Protein AF-A0A6C0EXN7-F1 (afdb_monomer_lite)

Foldseek 3Di:
DVLLVLVLCCCLLPPVLVVDDPVCSVVLCVLQPPDPLPLLSLLQQLLVDDPVVPPPPVVVVVSVVVVPDDDDDDPDDPPPVPDPPVVCLLVNVSSLLSSLLSSVVSLLVLVCCDPVHVVPQDDNHHGRSCVVPNDVVSVVVSVVSVVVSVVSLDDPSNDDPPDPDPVVVVLSVLLSVQLVVLCVVLVVLQVVLSVLQVVLQVPPDPPCPVVVVVVPPDDDQVLLVCCCVVQVVNVVVVVVLVVVVVDDPDDDPVSVVVSVLSVVLVSLLSSLLSSQLRNFLSSLLSSNLNSNSSSLVVVVVVPVVPDPPPPDDDPSSVVPPPVVNSVSSSLSSLLRSLLVLLVLLVCVVVCVVVVGRGNCVRVNNVVSLVSSVVSLVVSLVLVVDADDDDDDPQWGDRDPDRRIGRSVVVNVSSVVSNVSND

Sequence (422 aa):
MELYYKEFEHFLMNIQIKDYPEQLQDKVKYLLEDGKRLRPILCIIFSGIDIEDIEDIDYINNINNIYDQDEVFINLDEKDIVKDTVKDTDKNMIYTMASCIEIIHCLSLVLDDLPSMDNDTMRRGRDSFHSKFGEDYTNFFVYYMFNRIGLSLNLDNIYDSNSNDTNETKRLIKLLDYIHNLFEHNLNMLIDGQYIDLEWGNNNDNNNNTIYNNLISDDYTDELTIIIDDFLELNSKIDNLFKIEYSDDNHNAEEDIRVEKELNMYLELIKNIELNMKKTSSLFNLSVCVGYVLQIWSKGNKYDSCDSGNLAEISNLDTIDNSFAKKLSIWSNILGYMFQISDDILDMEEDIAKGKPNICKIIGKEETVKLLNRGCDWLTAFLKKPCQEQDFKNIKPIGDNNIYFNIKAINQIINKILKRVE

pLDDT: mean 72.61, std 21.26, range [23.88, 97.31]

Secondary structure (DSSP, 8-state):
-HHHHHHHHHHHHHTGGGGS-HHHHHHHHHHHTT---HHHHHHHHHTT--STT---HHHHHHHHHHTT-S-------TTSSSS-TTTSHHHHHHHHHHHHHHHHHHHHHHHHTSTTTT--SEETTEE-HHHHH-HHHHHHHHHHHHHHHHHHTSGGGT--TT---HHHHHHHHHHHHHHHHHHHHHHHHHHHHHHHHHHHHH---TTTHHHHTTTSSS---HHHHHIIIIIT-HHHHHHHHHHHHTS-S---HHHHHHHHHHHHHHHHHHHHHHHHIIIIIHHHHHHHHHHHHHHHHHHHHHHHTS-SS-TTS--GGGG--HHHHHHHHHHHHHHHHHHHHHHHHHHHHHHHHHT---HHHHH-HHHHHHHHHHHHHHHHHHTT-PPP--S-SSEEE-SSSS-EEEHHHHHHHHHHHHTTT-

Radius of gyration: 24.23 Å; chains: 1; bounding box: 55×52×89 Å

Organism: NCBI:txid1070528

InterPro domains:
  IPR000092 Polyprenyl synthetase-like [PF00348] (22-215)
  IPR008949 Isoprenoid synthase domain superfamily [G3DSA:1.10.600.10] (1-389)
  IPR008949 Isoprenoid synthase domain superfamily [SSF48576] (3-380)
  IPR033749 Polyprenyl synthetase, conserved site [PS00444] (335-347)
  IPR033749 Polyprenyl synthetase, conserved site [PS00723] (109-125)

Structure (mmCIF, N/CA/C/O backbone):
data_AF-A0A6C0EXN7-F1
#
_entry.id   AF-A0A6C0EXN7-F1
#
loop_
_atom_site.group_PDB
_atom_site.id
_atom_site.type_symbol
_atom_site.label_atom_id
_atom_site.label_alt_id
_atom_site.label_comp_id
_atom_site.label_asym_id
_atom_site.label_entity_id
_atom_site.label_seq_id
_atom_site.pdbx_PDB_ins_code
_atom_site.Cartn_x
_atom_site.Cartn_y
_atom_site.Cartn_z
_atom_site.occupancy
_atom_site.B_iso_or_equiv
_atom_site.auth_seq_id
_atom_site.auth_comp_id
_atom_site.auth_asym_id
_atom_site.auth_atom_id
_atom_site.pdbx_PDB_model_num
ATOM 1 N N . MET A 1 1 ? -2.626 14.669 -11.747 1.00 81.69 1 MET A N 1
ATOM 2 C CA . MET A 1 1 ? -3.227 13.475 -11.114 1.00 81.69 1 MET A CA 1
ATOM 3 C C . MET A 1 1 ? -4.058 12.662 -12.092 1.00 81.69 1 MET A C 1
ATOM 5 O O . MET A 1 1 ? -3.705 11.518 -12.307 1.00 81.69 1 MET A O 1
ATOM 9 N N . GLU A 1 2 ? -5.103 13.222 -12.711 1.00 84.12 2 GLU A N 1
ATOM 10 C CA . GLU A 1 2 ? -5.925 12.480 -13.690 1.00 84.12 2 GLU A CA 1
ATOM 11 C C . GLU A 1 2 ? -5.106 11.936 -14.868 1.00 84.12 2 GLU A C 1
ATOM 13 O O . GLU A 1 2 ? -5.297 10.798 -15.274 1.00 84.12 2 GLU A O 1
ATOM 18 N N . LEU A 1 3 ? -4.149 12.720 -15.366 1.00 83.56 3 LEU A N 1
ATOM 19 C CA . LEU A 1 3 ? -3.278 12.292 -16.456 1.00 83.56 3 LEU A CA 1
ATOM 20 C C . LEU A 1 3 ? -2.369 11.113 -16.050 1.00 83.56 3 LEU A C 1
ATOM 22 O O . LEU A 1 3 ? -2.402 10.089 -16.718 1.00 83.56 3 LEU A O 1
ATOM 26 N N . TYR A 1 4 ? -1.684 11.197 -14.896 1.00 88.12 4 TYR A N 1
ATOM 27 C CA . TYR A 1 4 ? -0.931 10.063 -14.319 1.00 88.12 4 TYR A CA 1
ATOM 28 C C . TYR A 1 4 ? -1.800 8.806 -14.187 1.00 88.12 4 TYR A C 1
ATOM 30 O O . TYR A 1 4 ? -1.347 7.714 -14.505 1.00 88.12 4 TYR A O 1
ATOM 38 N N . TYR A 1 5 ? -3.048 8.962 -13.732 1.00 89.50 5 TYR A N 1
ATOM 39 C CA . TYR A 1 5 ? -3.985 7.848 -13.625 1.00 89.50 5 TYR A CA 1
ATOM 40 C C . TYR A 1 5 ? -4.288 7.234 -14.995 1.00 89.50 5 TYR A C 1
ATOM 42 O O . TYR A 1 5 ? -4.143 6.031 -15.150 1.00 89.50 5 TYR A O 1
ATOM 50 N N . LYS A 1 6 ? -4.678 8.042 -15.991 1.00 88.19 6 LYS A N 1
ATOM 51 C CA . LYS A 1 6 ? -5.052 7.546 -17.326 1.00 88.19 6 LYS A CA 1
ATOM 52 C C . LYS A 1 6 ? -3.900 6.826 -18.021 1.00 88.19 6 LYS A C 1
ATOM 54 O O . LYS A 1 6 ? -4.117 5.762 -18.591 1.00 88.19 6 LYS A O 1
ATOM 59 N N . GLU A 1 7 ? -2.694 7.385 -17.961 1.00 86.06 7 GLU A N 1
ATOM 60 C CA . GLU A 1 7 ? -1.519 6.761 -18.577 1.00 86.06 7 GLU A CA 1
ATOM 61 C C . GLU A 1 7 ? -1.133 5.461 -17.890 1.00 86.06 7 GLU A C 1
ATOM 63 O O . GLU A 1 7 ? -0.899 4.454 -18.557 1.00 86.06 7 GLU A O 1
ATOM 68 N N . PHE A 1 8 ? -1.110 5.463 -16.557 1.00 90.31 8 PHE A N 1
ATOM 69 C CA . PHE A 1 8 ? -0.815 4.254 -15.806 1.00 90.31 8 PHE A CA 1
ATOM 70 C C . PHE A 1 8 ? -1.877 3.179 -16.026 1.00 90.31 8 PHE A C 1
ATOM 72 O O . PHE A 1 8 ? -1.522 2.030 -16.255 1.00 90.31 8 PHE A O 1
ATOM 79 N N . GLU A 1 9 ? -3.162 3.537 -16.028 1.00 89.56 9 GLU A N 1
ATOM 80 C CA . GLU A 1 9 ? -4.243 2.583 -16.280 1.00 89.56 9 GLU A CA 1
ATOM 81 C C . GLU A 1 9 ? -4.141 1.996 -17.693 1.00 89.56 9 GLU A C 1
ATOM 83 O O . GLU A 1 9 ? -4.315 0.792 -17.870 1.00 89.56 9 GLU A O 1
ATOM 88 N N . HIS A 1 10 ? -3.792 2.814 -18.693 1.00 86.75 10 HIS A N 1
ATOM 89 C CA . HIS A 1 10 ? -3.542 2.332 -20.049 1.00 86.75 10 HIS A CA 1
ATOM 90 C C . HIS A 1 10 ? -2.382 1.331 -20.086 1.00 86.75 10 HIS A C 1
ATOM 92 O O . HIS A 1 10 ? -2.539 0.242 -20.639 1.00 86.75 10 HIS A O 1
ATOM 98 N N . PHE A 1 11 ? -1.238 1.674 -19.486 1.00 87.50 11 PHE A N 1
ATOM 99 C CA . PHE A 1 11 ? -0.082 0.780 -19.420 1.00 87.50 11 PHE A CA 1
ATOM 100 C C . PHE A 1 11 ? -0.431 -0.524 -18.697 1.00 87.50 11 PHE A C 1
ATOM 102 O O . PHE A 1 11 ? -0.190 -1.614 -19.212 1.00 87.50 11 PHE A O 1
ATOM 109 N N . LEU A 1 12 ? -1.057 -0.423 -17.526 1.00 87.31 12 LEU A N 1
ATOM 110 C CA . LEU A 1 12 ? -1.422 -1.566 -16.703 1.00 87.31 12 LEU A CA 1
ATOM 111 C C . LEU A 1 12 ? -2.354 -2.514 -17.469 1.00 87.31 12 LEU A C 1
ATOM 113 O O . LEU A 1 12 ? -2.082 -3.709 -17.563 1.00 87.31 12 LEU A O 1
ATOM 117 N N . MET A 1 13 ? -3.424 -1.980 -18.062 1.00 86.25 13 MET A N 1
ATOM 118 C CA . MET A 1 13 ? -4.466 -2.795 -18.687 1.00 86.25 13 MET A CA 1
ATOM 119 C C . MET A 1 13 ? -4.076 -3.339 -20.066 1.00 86.25 13 MET A C 1
ATOM 121 O O . MET A 1 13 ? -4.478 -4.449 -20.411 1.00 86.25 13 MET A O 1
ATOM 125 N N . ASN A 1 14 ? -3.294 -2.592 -20.853 1.00 81.44 14 ASN A N 1
ATOM 126 C CA . ASN A 1 14 ? -3.010 -2.948 -22.250 1.00 81.44 14 ASN A CA 1
ATOM 127 C C . ASN A 1 14 ? -1.605 -3.497 -22.492 1.00 81.44 14 ASN A C 1
ATOM 129 O O . ASN A 1 14 ? -1.381 -4.097 -23.549 1.00 81.44 14 ASN A O 1
ATOM 133 N N . ILE A 1 15 ? -0.677 -3.283 -21.558 1.00 81.75 15 ILE A N 1
ATOM 134 C CA . ILE A 1 15 ? 0.721 -3.705 -21.672 1.00 81.75 15 ILE A CA 1
ATOM 135 C C . ILE A 1 15 ? 1.018 -4.718 -20.568 1.00 81.75 15 ILE A C 1
ATOM 137 O O . ILE A 1 15 ? 1.168 -5.898 -20.866 1.00 81.75 15 ILE A O 1
ATOM 141 N N . GLN A 1 16 ? 0.974 -4.310 -19.297 1.00 82.75 16 GLN A N 1
ATOM 142 C CA . GLN A 1 16 ? 1.407 -5.158 -18.181 1.00 82.75 16 GLN A CA 1
ATOM 143 C C . GLN A 1 16 ? 0.606 -6.463 -18.044 1.00 82.75 16 GLN A C 1
ATOM 145 O O . GLN A 1 16 ? 1.174 -7.505 -17.718 1.00 82.75 16 GLN A O 1
ATOM 150 N N . ILE A 1 17 ? -0.711 -6.443 -18.283 1.00 86.06 17 ILE A N 1
ATOM 151 C CA . ILE A 1 17 ? -1.540 -7.660 -18.213 1.00 86.06 17 ILE A CA 1
ATOM 152 C C . ILE A 1 17 ? -1.139 -8.688 -19.282 1.00 86.06 17 ILE A C 1
ATOM 154 O O . ILE A 1 17 ? -1.248 -9.891 -19.037 1.00 86.06 17 ILE A O 1
ATOM 158 N N . LYS A 1 18 ? -0.631 -8.252 -20.441 1.00 86.00 18 LYS A N 1
ATOM 159 C CA . LYS A 1 18 ? -0.236 -9.163 -21.527 1.00 86.00 18 LYS A CA 1
ATOM 160 C C . LYS A 1 18 ? 1.008 -9.988 -21.195 1.00 86.00 18 LYS A C 1
ATOM 162 O O . LYS A 1 18 ? 1.215 -11.022 -21.823 1.00 86.00 18 LYS A O 1
ATOM 167 N N . ASP A 1 19 ? 1.766 -9.599 -20.169 1.00 83.94 19 ASP A N 1
ATOM 168 C CA . ASP A 1 19 ? 2.914 -10.363 -19.660 1.00 83.94 19 ASP A CA 1
ATOM 169 C C . ASP A 1 19 ? 2.503 -11.645 -18.910 1.00 83.94 19 ASP A C 1
ATOM 171 O O . ASP A 1 19 ? 3.350 -12.461 -18.518 1.00 83.94 19 ASP A O 1
ATOM 175 N N . TYR A 1 20 ? 1.202 -11.831 -18.673 1.00 87.50 20 TYR A N 1
ATOM 176 C CA . TYR A 1 20 ? 0.644 -13.025 -18.053 1.00 87.50 20 TYR A CA 1
ATOM 177 C C . TYR A 1 20 ? 0.085 -13.993 -19.105 1.00 87.50 20 TYR A C 1
ATOM 179 O O . TYR A 1 20 ? -0.426 -13.556 -20.141 1.00 87.50 20 TYR A O 1
ATOM 187 N N . PRO A 1 21 ? 0.128 -15.316 -18.842 1.00 91.12 21 PRO A N 1
ATOM 188 C CA . PRO A 1 21 ? -0.496 -16.312 -19.706 1.00 91.12 21 PRO A CA 1
ATOM 189 C C . PRO A 1 21 ? -1.954 -15.963 -19.993 1.00 91.12 21 PRO A C 1
ATOM 191 O O . PRO A 1 21 ? -2.680 -15.577 -19.076 1.00 91.12 21 PRO A O 1
ATOM 194 N N . GLU A 1 22 ? -2.392 -16.150 -21.238 1.00 92.75 22 GLU A N 1
ATOM 195 C CA . GLU A 1 22 ? -3.735 -15.786 -21.716 1.00 92.75 22 GLU A CA 1
ATOM 196 C C . GLU A 1 22 ? -4.854 -16.297 -20.791 1.00 92.75 22 GLU A C 1
ATOM 198 O O . GLU A 1 22 ? -5.811 -15.584 -20.508 1.00 92.75 22 GLU A O 1
ATOM 203 N N . GLN A 1 23 ? -4.690 -17.495 -20.219 1.00 91.81 23 GLN A N 1
ATOM 204 C CA . GLN A 1 23 ? -5.671 -18.122 -19.324 1.00 91.81 23 GLN A CA 1
ATOM 205 C C . GLN A 1 23 ? -5.823 -17.426 -17.955 1.00 91.81 23 GLN A C 1
ATOM 207 O O . GLN A 1 23 ? -6.780 -17.710 -17.225 1.00 91.81 23 GLN A O 1
ATOM 212 N N . LEU A 1 24 ? -4.863 -16.572 -17.583 1.00 93.56 24 LEU A N 1
ATOM 213 C CA . LEU A 1 24 ? -4.822 -15.832 -16.320 1.00 93.56 24 LEU A CA 1
ATOM 214 C C . LEU A 1 24 ? -5.105 -14.336 -16.486 1.00 93.56 24 LEU A C 1
ATOM 216 O O . LEU A 1 24 ? -5.377 -13.676 -15.484 1.00 93.56 24 LEU A O 1
ATOM 220 N N . GLN A 1 25 ? -5.055 -13.790 -17.704 1.00 93.75 25 GLN A N 1
ATOM 221 C CA . GLN A 1 25 ? -5.180 -12.345 -17.933 1.00 93.75 25 GLN A CA 1
ATOM 222 C C . GLN A 1 25 ? -6.502 -11.777 -17.408 1.00 93.75 25 GLN A C 1
ATOM 224 O O . GLN A 1 25 ? -6.517 -10.708 -16.805 1.00 93.75 25 GLN A O 1
ATOM 229 N N . ASP A 1 26 ? -7.603 -12.514 -17.545 1.00 94.75 26 ASP A N 1
ATOM 230 C CA . ASP A 1 26 ? -8.910 -12.145 -16.999 1.00 94.75 26 ASP A CA 1
ATOM 231 C C . ASP A 1 26 ? -8.932 -12.136 -15.460 1.00 94.75 26 ASP A C 1
ATOM 233 O O . ASP A 1 26 ? -9.602 -11.295 -14.865 1.00 94.75 26 ASP A O 1
ATOM 237 N N . LYS A 1 27 ? -8.159 -13.007 -14.796 1.00 95.62 27 LYS A N 1
ATOM 238 C CA . LYS A 1 27 ? -8.041 -13.042 -13.322 1.00 95.62 27 LYS A CA 1
ATOM 239 C C . LYS A 1 27 ? -7.149 -11.915 -12.824 1.00 95.62 27 LYS A C 1
ATOM 241 O O . LYS A 1 27 ? -7.458 -11.311 -11.804 1.00 95.62 27 LYS A O 1
ATOM 246 N N . VAL A 1 28 ? -6.073 -11.601 -13.546 1.00 94.38 28 VAL A N 1
ATOM 247 C CA . VAL A 1 28 ? -5.212 -10.447 -13.243 1.00 94.38 28 VAL A CA 1
ATOM 248 C C . VAL A 1 28 ? -5.982 -9.144 -13.456 1.00 94.38 28 VAL A C 1
ATOM 250 O O . VAL A 1 28 ? -5.942 -8.261 -12.603 1.00 94.38 28 VAL A O 1
ATOM 253 N N . LYS A 1 29 ? -6.763 -9.044 -14.534 1.00 94.00 29 LYS A N 1
ATOM 254 C CA . LYS A 1 29 ? -7.678 -7.920 -14.744 1.00 94.00 29 LYS A CA 1
ATOM 255 C C . LYS A 1 29 ? -8.690 -7.826 -13.606 1.00 94.00 29 LYS A C 1
ATOM 257 O O . LYS A 1 29 ? -8.829 -6.761 -13.011 1.00 94.00 29 LYS A O 1
ATOM 262 N N . TYR A 1 30 ? -9.301 -8.952 -13.228 1.00 94.81 30 TYR A N 1
ATOM 263 C CA . TYR A 1 30 ? -10.196 -8.994 -12.080 1.00 94.81 30 TYR A CA 1
ATOM 264 C C . TYR A 1 30 ? -9.485 -8.527 -10.809 1.00 94.81 30 TYR A C 1
ATOM 266 O O . TYR A 1 30 ? -10.030 -7.687 -10.122 1.00 94.81 30 TYR A O 1
ATOM 274 N N . LEU A 1 31 ? -8.266 -8.966 -10.499 1.00 94.06 31 LEU A N 1
ATOM 275 C CA . LEU A 1 31 ? -7.505 -8.478 -9.341 1.00 94.06 31 LEU A CA 1
ATOM 276 C C . LEU A 1 31 ? -7.366 -6.943 -9.345 1.00 94.06 31 LEU A C 1
ATOM 278 O O . LEU A 1 31 ? -7.527 -6.299 -8.307 1.00 94.06 31 LEU A O 1
ATOM 282 N N . LEU A 1 32 ? -7.073 -6.363 -10.509 1.00 92.12 32 LEU A N 1
ATOM 283 C CA . LEU A 1 32 ? -6.679 -4.963 -10.634 1.00 92.12 32 LEU A CA 1
ATOM 284 C C . LEU A 1 32 ? -7.855 -3.993 -10.769 1.00 92.12 32 LEU A C 1
ATOM 286 O O . LEU A 1 32 ? -7.697 -2.836 -10.397 1.00 92.12 32 LEU A O 1
ATOM 290 N N . GLU A 1 33 ? -9.021 -4.406 -11.256 1.00 86.69 33 GLU A N 1
ATOM 291 C CA . GLU A 1 33 ? -10.192 -3.537 -11.476 1.00 86.69 33 GLU A CA 1
ATOM 292 C C . GLU A 1 33 ? -10.568 -2.629 -10.274 1.00 86.69 33 GLU A C 1
ATOM 294 O O . GLU A 1 33 ? -10.420 -2.986 -9.098 1.00 86.69 33 GLU A O 1
ATOM 299 N N . ASP A 1 34 ? -11.055 -1.422 -10.590 1.00 79.69 34 ASP A N 1
ATOM 300 C CA . ASP A 1 34 ? -11.634 -0.425 -9.668 1.00 79.69 34 ASP A CA 1
ATOM 301 C C . ASP A 1 34 ? -10.711 0.140 -8.567 1.00 79.69 34 ASP A C 1
ATOM 303 O O . ASP A 1 34 ? -11.164 0.572 -7.502 1.00 79.69 34 ASP A O 1
ATOM 307 N N . GLY A 1 35 ? -9.395 0.174 -8.791 1.00 82.69 35 GLY A N 1
ATOM 308 C CA . GLY A 1 35 ? -8.458 0.799 -7.851 1.00 82.69 35 GLY A CA 1
ATOM 309 C C . GLY A 1 35 ? -8.204 2.284 -8.121 1.00 82.69 35 GLY A C 1
ATOM 310 O O . GLY A 1 35 ? -8.227 2.767 -9.251 1.00 82.69 35 GLY A O 1
ATOM 311 N N . LYS A 1 36 ? -7.902 3.029 -7.050 1.00 87.75 36 LYS A N 1
ATOM 312 C CA . LYS A 1 36 ? -7.592 4.474 -7.101 1.00 87.75 36 LYS A CA 1
ATOM 313 C C . LYS A 1 36 ? -6.167 4.781 -7.597 1.00 87.75 36 LYS A C 1
ATOM 315 O O . LYS A 1 36 ? -5.862 5.950 -7.825 1.00 87.75 36 LYS A O 1
ATOM 320 N N . ARG A 1 37 ? -5.301 3.763 -7.708 1.00 92.69 37 ARG A N 1
ATOM 321 C CA . ARG A 1 37 ? -3.908 3.823 -8.209 1.00 92.69 37 ARG A CA 1
ATOM 322 C C . ARG A 1 37 ? -2.994 4.825 -7.503 1.00 92.69 37 ARG A C 1
ATOM 324 O O . ARG A 1 37 ? -2.084 5.377 -8.107 1.00 92.69 37 ARG A O 1
ATOM 331 N N . LEU A 1 38 ? -3.212 5.101 -6.218 1.00 93.62 38 LEU A N 1
ATOM 332 C CA . LEU A 1 38 ? -2.437 6.144 -5.539 1.00 93.62 38 LEU A CA 1
ATOM 333 C C . LEU A 1 38 ? -0.944 5.786 -5.405 1.00 93.62 38 LEU A C 1
ATOM 335 O O . LEU A 1 38 ? -0.092 6.628 -5.673 1.00 93.62 38 LEU A O 1
ATOM 339 N N . ARG A 1 39 ? -0.641 4.537 -5.035 1.00 96.00 39 ARG A N 1
ATOM 340 C CA . ARG A 1 39 ? 0.721 3.998 -4.874 1.00 96.00 39 ARG A CA 1
ATOM 341 C C . ARG A 1 39 ? 1.541 4.033 -6.178 1.00 96.00 39 ARG A C 1
ATOM 343 O O . ARG A 1 39 ? 2.583 4.687 -6.192 1.00 96.00 39 ARG A O 1
ATOM 350 N N . PRO A 1 40 ? 1.072 3.461 -7.305 1.00 95.38 40 PRO A N 1
ATOM 351 C CA . PRO A 1 40 ? 1.803 3.547 -8.570 1.00 95.38 40 PRO A CA 1
ATOM 352 C C . PRO A 1 40 ? 1.963 4.990 -9.063 1.00 95.38 40 PRO A C 1
ATOM 354 O O . PRO A 1 40 ? 3.035 5.356 -9.537 1.00 95.38 40 PRO A O 1
ATOM 357 N N . ILE A 1 41 ? 0.947 5.846 -8.891 1.00 94.19 41 ILE A N 1
ATOM 358 C CA . ILE A 1 41 ? 1.053 7.265 -9.260 1.00 94.19 41 ILE A CA 1
ATOM 359 C C . ILE A 1 41 ? 2.144 7.970 -8.441 1.00 94.19 41 ILE A C 1
ATOM 361 O O . ILE A 1 41 ? 2.880 8.781 -8.999 1.00 94.19 41 ILE A O 1
ATOM 365 N N . LEU A 1 42 ? 2.293 7.661 -7.147 1.00 94.75 42 LEU A N 1
ATOM 366 C CA . LEU A 1 42 ? 3.406 8.175 -6.342 1.00 94.75 42 LEU A CA 1
ATOM 367 C C . LEU A 1 42 ? 4.755 7.717 -6.906 1.00 94.75 42 LEU A C 1
ATOM 369 O O . LEU A 1 42 ? 5.631 8.555 -7.094 1.00 94.75 42 LEU A O 1
ATOM 373 N N . CYS A 1 43 ? 4.901 6.435 -7.250 1.00 94.38 43 CYS A N 1
ATOM 374 C CA . CYS A 1 43 ? 6.127 5.926 -7.871 1.00 94.38 43 CYS A CA 1
ATOM 375 C C . CYS A 1 43 ? 6.495 6.705 -9.145 1.00 94.38 43 CYS A C 1
ATOM 377 O O . CYS A 1 43 ? 7.635 7.142 -9.290 1.00 94.38 43 CYS A O 1
ATOM 379 N N . ILE A 1 44 ? 5.524 6.960 -10.025 1.00 91.56 44 ILE A N 1
ATOM 380 C CA . ILE A 1 44 ? 5.741 7.698 -11.282 1.00 91.56 44 ILE A CA 1
ATOM 381 C C . ILE A 1 44 ? 6.045 9.186 -11.025 1.00 91.56 44 ILE A C 1
ATOM 383 O O . ILE A 1 44 ? 6.904 9.774 -11.676 1.00 91.56 44 ILE A O 1
ATOM 387 N N . ILE A 1 45 ? 5.378 9.825 -10.058 1.00 89.31 45 ILE A N 1
ATOM 388 C CA . ILE A 1 45 ? 5.669 11.224 -9.695 1.00 89.31 45 ILE A CA 1
ATOM 389 C C . ILE A 1 45 ? 7.104 11.362 -9.171 1.00 89.31 45 ILE A C 1
ATOM 391 O O . ILE A 1 45 ? 7.808 12.308 -9.532 1.00 89.31 45 ILE A O 1
ATOM 395 N N . PHE A 1 46 ? 7.536 10.434 -8.315 1.00 89.31 46 PHE A N 1
ATOM 396 C CA . PHE A 1 46 ? 8.863 10.467 -7.702 1.00 89.31 46 PHE A CA 1
ATOM 397 C C . PHE A 1 46 ? 9.971 9.945 -8.625 1.00 89.31 46 PHE A C 1
ATOM 399 O O . PHE A 1 46 ? 11.136 10.273 -8.399 1.00 89.31 46 PHE A O 1
ATOM 406 N N . SER A 1 47 ? 9.633 9.251 -9.716 1.00 86.88 47 SER A N 1
ATOM 407 C CA . SER A 1 47 ? 10.579 8.937 -10.795 1.00 86.88 47 SER A CA 1
ATOM 408 C C . SER A 1 47 ? 10.946 10.139 -11.663 1.00 86.88 47 SER A C 1
ATOM 410 O O . SER A 1 47 ? 11.878 10.051 -12.457 1.00 86.88 47 SER A O 1
ATOM 412 N N . GLY A 1 48 ? 10.244 11.267 -11.511 1.00 78.50 48 GLY A N 1
ATOM 413 C CA . GLY A 1 48 ? 10.531 12.498 -12.245 1.00 78.50 48 GLY A CA 1
ATOM 414 C C . GLY A 1 48 ? 10.198 12.420 -13.736 1.00 78.50 48 GLY A C 1
ATOM 415 O O . GLY A 1 48 ? 10.742 13.205 -14.507 1.00 78.50 48 GLY A O 1
ATOM 416 N N . ILE A 1 49 ? 9.335 11.482 -14.152 1.00 75.69 49 ILE A N 1
ATOM 417 C CA . ILE A 1 49 ? 8.787 11.482 -15.512 1.00 75.69 49 ILE A CA 1
ATOM 418 C C . ILE A 1 49 ? 7.774 12.623 -15.623 1.00 75.69 49 ILE A C 1
ATOM 420 O O . ILE A 1 49 ? 6.747 12.637 -14.930 1.00 75.69 49 ILE A O 1
ATOM 424 N N . ASP A 1 50 ? 8.055 13.558 -16.527 1.00 64.38 50 ASP A N 1
ATOM 425 C CA . ASP A 1 50 ? 7.101 14.576 -16.934 1.00 64.38 50 ASP A CA 1
ATOM 426 C C . ASP A 1 50 ? 6.130 14.004 -17.956 1.00 64.38 50 ASP A C 1
ATOM 428 O O . ASP A 1 50 ? 6.516 13.375 -18.938 1.00 64.38 50 ASP A O 1
ATOM 432 N N . ILE A 1 51 ? 4.843 14.250 -17.723 1.00 58.69 51 ILE A N 1
ATOM 433 C CA . ILE A 1 51 ? 3.802 13.872 -18.679 1.00 58.69 51 ILE A CA 1
ATOM 434 C C . ILE A 1 51 ? 3.625 14.947 -19.771 1.00 58.69 51 ILE A C 1
ATOM 436 O O . ILE A 1 51 ? 2.963 14.723 -20.777 1.00 58.69 51 ILE A O 1
ATOM 440 N N . GLU A 1 52 ? 4.228 16.130 -19.596 1.00 48.44 52 GLU A N 1
ATOM 441 C CA . GLU A 1 52 ? 4.141 17.235 -20.564 1.00 48.44 52 GLU A CA 1
ATOM 442 C C . GLU A 1 52 ? 4.969 16.987 -21.846 1.00 48.44 52 GLU A C 1
ATOM 444 O O . GLU A 1 52 ? 4.700 17.633 -22.851 1.00 48.44 52 GLU A O 1
ATOM 449 N N . ASP A 1 53 ? 5.881 16.002 -21.871 1.00 44.66 53 ASP A N 1
ATOM 450 C CA . ASP A 1 53 ? 6.610 15.576 -23.087 1.00 44.66 53 ASP A CA 1
ATOM 451 C C . ASP A 1 53 ? 5.730 14.793 -24.095 1.00 44.66 53 ASP A C 1
ATOM 453 O O . ASP A 1 53 ? 6.216 14.330 -25.128 1.00 44.66 53 ASP A O 1
ATOM 457 N N . ILE A 1 54 ? 4.431 14.639 -23.816 1.00 42.81 54 ILE A N 1
ATOM 458 C CA . ILE A 1 54 ? 3.456 13.953 -24.673 1.00 42.81 54 ILE A CA 1
ATOM 459 C C . ILE A 1 54 ? 2.541 15.012 -25.298 1.00 42.81 54 ILE A C 1
ATOM 461 O O . ILE A 1 54 ? 1.375 15.167 -24.942 1.00 42.81 54 ILE A O 1
ATOM 465 N N . GLU A 1 55 ? 3.071 15.752 -26.270 1.00 34.88 55 GLU A N 1
ATOM 466 C CA . GLU A 1 55 ? 2.258 16.522 -27.223 1.00 34.88 55 GLU A CA 1
ATOM 467 C C . GLU A 1 55 ? 1.666 15.629 -28.335 1.00 34.88 55 GLU A C 1
ATOM 469 O O . GLU A 1 55 ? 1.424 16.099 -29.439 1.00 34.88 55 GLU A O 1
ATOM 474 N N . ASP A 1 56 ? 1.345 14.360 -28.063 1.00 39.38 56 ASP A N 1
ATOM 475 C CA . ASP A 1 56 ? 0.456 13.586 -28.939 1.00 39.38 56 ASP A CA 1
ATOM 476 C C . ASP A 1 56 ? -0.979 13.667 -28.413 1.00 39.38 56 ASP A C 1
ATOM 478 O O . ASP A 1 56 ? -1.547 12.743 -27.824 1.00 39.38 56 ASP A O 1
ATOM 482 N N . ILE A 1 57 ? -1.596 14.822 -28.673 1.00 39.94 57 ILE A N 1
ATOM 483 C CA . ILE A 1 57 ? -3.041 15.054 -28.517 1.00 39.94 57 ILE A CA 1
ATOM 484 C C . ILE A 1 57 ? -3.851 13.977 -29.272 1.00 39.94 57 ILE A C 1
ATOM 486 O O . ILE A 1 57 ? -4.950 13.619 -28.841 1.00 39.94 57 ILE A O 1
ATOM 490 N N . ASP A 1 58 ? -3.291 13.387 -30.332 1.00 40.91 58 ASP A N 1
ATOM 491 C CA . ASP A 1 58 ? -3.894 12.274 -31.072 1.00 40.91 58 ASP A CA 1
ATOM 492 C C . ASP A 1 58 ? -3.894 10.947 -30.287 1.00 40.91 58 ASP A C 1
ATOM 494 O O . ASP A 1 58 ? -4.845 10.172 -30.405 1.00 40.91 58 ASP A O 1
ATOM 498 N N . TYR A 1 59 ? -2.917 10.694 -29.408 1.00 44.78 59 TYR A N 1
ATOM 499 C CA . TYR A 1 59 ? -2.902 9.496 -28.556 1.00 44.78 59 TYR A CA 1
ATOM 500 C C . TYR A 1 59 ? -3.964 9.582 -27.449 1.00 44.78 59 TYR A C 1
ATOM 502 O O . TYR A 1 59 ? -4.721 8.638 -27.222 1.00 44.78 59 TYR A O 1
ATOM 510 N N . ILE A 1 60 ? -4.105 10.754 -26.818 1.00 38.19 60 ILE A N 1
ATOM 511 C CA . ILE A 1 60 ? -5.118 11.003 -25.777 1.00 38.19 60 ILE A CA 1
ATOM 512 C C . ILE A 1 60 ? -6.542 10.986 -26.363 1.00 38.19 60 ILE A C 1
ATOM 514 O O . ILE A 1 60 ? -7.460 10.444 -25.743 1.00 38.19 60 ILE A O 1
ATOM 518 N N . ASN A 1 61 ? -6.741 11.523 -27.572 1.00 37.62 61 ASN A N 1
ATOM 519 C CA . ASN A 1 61 ? -8.031 11.444 -28.263 1.00 37.62 61 ASN A CA 1
ATOM 520 C C . ASN A 1 61 ? -8.368 10.012 -28.714 1.00 37.62 61 ASN A C 1
ATOM 522 O O . ASN A 1 61 ? -9.534 9.623 -28.660 1.00 37.62 61 ASN A O 1
ATOM 526 N N . ASN A 1 62 ? -7.368 9.198 -29.066 1.00 42.47 62 ASN A N 1
ATOM 527 C CA . ASN A 1 62 ? -7.571 7.773 -29.333 1.00 42.47 62 ASN A CA 1
ATOM 528 C C . ASN A 1 62 ? -7.918 6.975 -28.065 1.00 42.47 62 ASN A C 1
ATOM 530 O O . ASN A 1 62 ? -8.774 6.098 -28.133 1.00 42.47 62 ASN A O 1
ATOM 534 N N . ILE A 1 63 ? -7.360 7.316 -26.896 1.00 37.38 63 ILE A N 1
ATOM 535 C CA . ILE A 1 63 ? -7.750 6.699 -25.613 1.00 37.38 63 ILE A CA 1
ATOM 536 C C . ILE A 1 63 ? -9.231 6.951 -25.297 1.00 37.38 63 ILE A C 1
ATOM 538 O O . ILE A 1 63 ? -9.921 6.032 -24.862 1.00 37.38 63 ILE A O 1
ATOM 542 N N . ASN A 1 64 ? -9.748 8.157 -25.553 1.00 35.22 64 ASN A N 1
ATOM 543 C CA . ASN A 1 64 ? -11.166 8.461 -25.320 1.00 35.22 64 ASN A CA 1
ATOM 544 C C . ASN A 1 64 ? -12.108 7.709 -26.283 1.00 35.22 64 ASN A C 1
ATOM 546 O O . ASN A 1 64 ? -13.231 7.405 -25.896 1.00 35.22 64 ASN A O 1
ATOM 550 N N . ASN A 1 65 ? -11.657 7.362 -27.495 1.00 33.44 65 ASN A N 1
ATOM 551 C CA . ASN A 1 65 ? -12.450 6.591 -28.464 1.00 33.44 65 ASN A CA 1
ATOM 552 C C . ASN A 1 65 ? -12.461 5.073 -28.194 1.00 33.44 65 ASN A C 1
ATOM 554 O O . ASN A 1 65 ? -13.334 4.379 -28.708 1.00 33.44 65 ASN A O 1
ATOM 558 N N . ILE A 1 66 ? -11.526 4.545 -27.395 1.00 40.25 66 ILE A N 1
ATOM 559 C CA . ILE A 1 66 ? -11.450 3.106 -27.071 1.00 40.25 66 ILE A CA 1
ATOM 560 C C . ILE A 1 66 ? -12.497 2.694 -26.021 1.00 40.25 66 ILE A C 1
ATOM 562 O O . ILE A 1 66 ? -12.899 1.536 -25.977 1.00 40.25 66 ILE A O 1
ATOM 566 N N . TYR A 1 67 ? -12.984 3.629 -25.202 1.00 32.84 67 TYR A N 1
ATOM 567 C CA . TYR A 1 67 ? -13.990 3.330 -24.175 1.00 32.84 67 TYR A CA 1
ATOM 568 C C . TYR A 1 67 ? -15.422 3.192 -24.712 1.00 32.84 67 TYR A C 1
ATOM 570 O O . TYR A 1 67 ? -16.294 2.796 -23.943 1.00 32.84 67 TYR A O 1
ATOM 578 N N . ASP A 1 68 ? -15.668 3.484 -25.997 1.00 28.45 68 ASP A N 1
ATOM 579 C CA . ASP A 1 68 ? -17.033 3.643 -26.521 1.00 28.45 68 ASP A CA 1
ATOM 580 C C . ASP A 1 68 ? -17.441 2.673 -27.643 1.00 28.45 68 ASP A C 1
ATOM 582 O O . ASP A 1 68 ? -18.557 2.790 -28.150 1.00 28.45 68 ASP A O 1
ATOM 586 N N . GLN A 1 69 ? -16.608 1.703 -28.048 1.00 27.97 69 GLN A N 1
ATOM 587 C CA . GLN A 1 69 ? -17.020 0.722 -29.067 1.00 27.97 69 GLN A CA 1
ATOM 588 C C . GLN A 1 69 ? -16.541 -0.702 -28.772 1.00 27.97 69 GLN A C 1
ATOM 590 O O . GLN A 1 69 ? -15.346 -0.995 -28.754 1.00 27.97 69 GLN A O 1
ATOM 595 N N . ASP A 1 70 ? -17.522 -1.591 -28.600 1.00 32.53 70 ASP A N 1
ATOM 596 C CA . ASP A 1 70 ? -17.371 -3.033 -28.751 1.00 32.53 70 ASP A CA 1
ATOM 597 C C . ASP A 1 70 ? -16.725 -3.354 -30.116 1.00 32.53 70 ASP A C 1
ATOM 599 O O . ASP A 1 70 ? -17.154 -2.851 -31.154 1.00 32.53 70 ASP A O 1
ATOM 603 N N . GLU A 1 71 ? -15.707 -4.218 -30.095 1.00 38.12 71 GLU A N 1
ATOM 604 C CA . GLU A 1 71 ? -15.119 -4.912 -31.251 1.00 38.12 71 GLU A CA 1
ATOM 605 C C . GLU A 1 71 ? -14.583 -4.056 -32.421 1.00 38.12 71 GLU A C 1
ATOM 607 O O . GLU A 1 71 ? -15.213 -3.960 -33.471 1.00 38.12 71 GLU A O 1
ATOM 612 N N . VAL A 1 72 ? -13.320 -3.605 -32.352 1.00 23.88 72 VAL A N 1
ATOM 613 C CA . VAL A 1 72 ? -12.494 -3.425 -33.567 1.00 23.88 72 VAL A CA 1
ATOM 614 C C . VAL A 1 72 ? -11.038 -3.825 -33.299 1.00 23.88 72 VAL A C 1
ATOM 616 O O . VAL A 1 72 ? -10.285 -3.116 -32.636 1.00 23.88 72 VAL A O 1
ATOM 619 N N . PHE A 1 73 ? -10.617 -4.960 -33.866 1.00 27.25 73 PHE A N 1
ATOM 620 C CA . PHE A 1 73 ? -9.202 -5.291 -34.059 1.00 27.25 73 PHE A CA 1
ATOM 621 C C . PHE A 1 73 ? -8.593 -4.281 -35.039 1.00 27.25 73 PHE A C 1
ATOM 623 O O . PHE A 1 73 ? -8.845 -4.355 -36.243 1.00 27.25 73 PHE A O 1
ATOM 630 N N . ILE A 1 74 ? -7.776 -3.350 -34.546 1.00 25.62 74 ILE A N 1
ATOM 631 C CA . ILE A 1 74 ? -6.896 -2.564 -35.413 1.00 25.62 74 ILE A CA 1
ATOM 632 C C . ILE A 1 74 ? -5.578 -3.325 -35.526 1.00 25.62 74 ILE A C 1
ATOM 634 O O . ILE A 1 74 ? -4.800 -3.415 -34.579 1.00 25.62 74 ILE A O 1
ATOM 638 N N . ASN A 1 75 ? -5.365 -3.901 -36.706 1.00 25.47 75 ASN A N 1
ATOM 639 C CA . ASN A 1 75 ? -4.096 -4.470 -37.130 1.00 25.47 75 ASN A CA 1
ATOM 640 C C . ASN A 1 75 ? -3.127 -3.297 -37.359 1.00 25.47 75 ASN A C 1
ATOM 642 O O . ASN A 1 75 ? -3.175 -2.651 -38.405 1.00 25.47 75 ASN A O 1
ATOM 646 N N . LEU A 1 76 ? -2.321 -2.957 -36.353 1.00 28.92 76 LEU A N 1
ATOM 647 C CA . LEU A 1 76 ? -1.205 -2.030 -36.522 1.00 28.92 76 LEU A CA 1
ATOM 648 C C . LEU A 1 76 ? -0.017 -2.848 -37.030 1.00 28.92 76 LEU A C 1
ATOM 650 O O . LEU A 1 76 ? 0.500 -3.706 -36.316 1.00 28.92 76 LEU A O 1
ATOM 654 N N . ASP A 1 77 ? 0.357 -2.620 -38.288 1.00 25.89 77 ASP A N 1
ATOM 655 C CA . ASP A 1 77 ? 1.511 -3.249 -38.924 1.00 25.89 77 ASP A CA 1
ATOM 656 C C . ASP A 1 77 ? 2.771 -3.049 -38.058 1.00 25.89 77 ASP A C 1
ATOM 658 O O . ASP A 1 77 ? 3.123 -1.928 -37.692 1.00 25.89 77 ASP A O 1
ATOM 662 N N . GLU A 1 78 ? 3.493 -4.143 -37.783 1.00 33.91 78 GLU A N 1
ATOM 663 C CA . GLU A 1 78 ? 4.699 -4.239 -36.930 1.00 33.91 78 GLU A CA 1
ATOM 664 C C . GLU A 1 78 ? 5.866 -3.297 -37.318 1.00 33.91 78 GLU A C 1
ATOM 666 O O . GLU A 1 78 ? 6.921 -3.308 -36.684 1.00 33.91 78 GLU A O 1
ATOM 671 N N . LYS A 1 79 ? 5.728 -2.483 -38.369 1.00 27.23 79 LYS A N 1
ATOM 672 C CA . LYS A 1 79 ? 6.809 -1.655 -38.922 1.00 27.23 79 LYS A CA 1
ATOM 673 C C . LYS A 1 79 ? 6.854 -0.216 -38.418 1.00 27.23 79 LYS A C 1
ATOM 675 O O . LYS A 1 79 ? 7.908 0.400 -38.569 1.00 27.23 79 LYS A O 1
ATOM 680 N N . ASP A 1 80 ? 5.802 0.285 -37.774 1.00 28.06 80 ASP A N 1
ATOM 681 C CA . ASP A 1 80 ? 5.774 1.667 -37.265 1.00 28.06 80 ASP A CA 1
ATOM 682 C C . ASP A 1 80 ? 6.165 1.796 -35.778 1.00 28.06 80 ASP A C 1
ATOM 684 O O . ASP A 1 80 ? 6.287 2.904 -35.268 1.00 28.06 80 ASP A O 1
ATOM 688 N N . ILE A 1 81 ? 6.461 0.684 -35.089 1.00 37.28 81 ILE A N 1
ATOM 689 C CA . ILE A 1 81 ? 6.872 0.672 -33.667 1.00 37.28 81 ILE A CA 1
ATOM 690 C C . ILE A 1 81 ? 8.401 0.856 -33.493 1.00 37.28 81 ILE A C 1
ATOM 692 O O . ILE A 1 81 ? 8.892 1.145 -32.407 1.00 37.28 81 ILE A O 1
ATOM 696 N N . VAL A 1 82 ? 9.200 0.727 -34.559 1.00 29.50 82 VAL A N 1
ATOM 697 C CA . VAL A 1 82 ? 10.651 0.453 -34.435 1.00 29.50 82 VAL A CA 1
ATOM 698 C C . VAL A 1 82 ? 11.552 1.677 -34.687 1.00 29.50 82 VAL A C 1
ATOM 700 O O . VAL A 1 82 ? 12.607 1.535 -35.301 1.00 29.50 82 VAL A O 1
ATOM 703 N N . LYS A 1 83 ? 11.198 2.900 -34.256 1.00 27.16 83 LYS A N 1
ATOM 704 C CA . LYS A 1 83 ? 12.105 4.058 -34.472 1.00 27.16 83 LYS A CA 1
ATOM 705 C C . LYS A 1 83 ? 12.473 4.985 -33.308 1.00 27.16 83 LYS A C 1
ATOM 707 O O . LYS A 1 83 ? 13.351 5.806 -33.541 1.00 27.16 83 LYS A O 1
ATOM 712 N N . ASP A 1 84 ? 12.004 4.780 -32.074 1.00 28.00 84 ASP A N 1
ATOM 713 C CA . ASP A 1 84 ? 12.405 5.632 -30.923 1.00 28.00 84 ASP A CA 1
ATOM 714 C C . ASP A 1 84 ? 12.896 4.860 -29.671 1.00 28.00 84 ASP A C 1
ATOM 716 O O . ASP A 1 84 ? 12.929 5.369 -28.549 1.00 28.00 84 ASP A O 1
ATOM 720 N N . THR A 1 85 ? 13.372 3.628 -29.863 1.00 33.59 85 THR A N 1
ATOM 721 C CA . THR A 1 85 ? 13.535 2.569 -28.843 1.00 33.59 85 THR A CA 1
ATOM 722 C C . THR A 1 85 ? 14.606 2.761 -27.751 1.00 33.59 85 THR A C 1
ATOM 724 O O . THR A 1 85 ? 14.882 1.817 -27.019 1.00 33.59 85 THR A O 1
ATOM 727 N N . VAL A 1 86 ? 15.193 3.950 -27.575 1.00 32.97 86 VAL A N 1
ATOM 728 C CA . VAL A 1 86 ? 16.050 4.264 -26.401 1.00 32.97 86 VAL A CA 1
ATOM 729 C C . VAL A 1 86 ? 15.335 5.200 -25.410 1.00 32.97 86 VAL A C 1
ATOM 731 O O . VAL A 1 86 ? 15.706 5.259 -24.244 1.00 32.97 86 VAL A O 1
ATOM 734 N N . LYS A 1 87 ? 14.262 5.893 -25.828 1.00 39.62 87 LYS A N 1
ATOM 735 C CA . LYS A 1 87 ? 13.434 6.730 -24.936 1.00 39.62 87 LYS A CA 1
ATOM 736 C C . LYS A 1 87 ? 12.365 5.940 -24.158 1.00 39.62 87 LYS A C 1
ATOM 738 O O . LYS A 1 87 ? 11.896 6.434 -23.137 1.00 39.62 87 LYS A O 1
ATOM 743 N N . ASP A 1 88 ? 12.011 4.730 -24.598 1.00 58.16 88 ASP A N 1
ATOM 744 C CA . ASP A 1 88 ? 10.900 3.946 -24.026 1.00 58.16 88 ASP A CA 1
ATOM 745 C C . ASP A 1 88 ? 11.295 2.954 -22.918 1.00 58.16 88 ASP A C 1
ATOM 747 O O . ASP A 1 88 ? 10.446 2.574 -22.113 1.00 58.16 88 ASP A O 1
ATOM 751 N N . THR A 1 89 ? 12.558 2.531 -22.815 1.00 62.09 89 THR A N 1
ATOM 752 C CA . THR A 1 89 ? 12.966 1.468 -21.872 1.00 62.09 89 THR A CA 1
ATOM 753 C C . THR A 1 89 ? 12.917 1.912 -20.409 1.00 62.09 89 THR A C 1
ATOM 755 O O . THR A 1 89 ? 12.329 1.218 -19.582 1.00 62.09 89 THR A O 1
ATOM 758 N N . ASP A 1 90 ? 13.446 3.097 -20.088 1.00 69.62 90 ASP A N 1
ATOM 759 C CA . ASP A 1 90 ? 13.392 3.666 -18.731 1.00 69.62 90 ASP A CA 1
ATOM 760 C C . ASP A 1 90 ? 11.944 3.934 -18.289 1.00 69.62 90 ASP A C 1
ATOM 762 O O . ASP A 1 90 ? 11.564 3.649 -17.149 1.00 69.62 90 ASP A O 1
ATOM 766 N N . LYS A 1 91 ? 11.112 4.454 -19.205 1.00 77.81 91 LYS A N 1
ATOM 767 C CA . LYS A 1 91 ? 9.687 4.692 -18.952 1.00 77.81 91 LYS A CA 1
ATOM 768 C C . LYS A 1 91 ? 8.970 3.374 -18.681 1.00 77.81 91 LYS A C 1
ATOM 770 O O . LYS A 1 91 ? 8.304 3.258 -17.657 1.00 77.81 91 LYS A O 1
ATOM 775 N N . ASN A 1 92 ? 9.157 2.367 -19.531 1.00 78.94 92 ASN A N 1
ATOM 776 C CA . ASN A 1 92 ? 8.569 1.047 -19.321 1.00 78.94 92 ASN A CA 1
ATOM 777 C C . ASN A 1 92 ? 9.021 0.440 -17.992 1.00 78.94 92 ASN A C 1
ATOM 779 O O . ASN A 1 92 ? 8.173 -0.017 -17.240 1.00 78.94 92 ASN A O 1
ATOM 783 N N . MET A 1 93 ? 10.307 0.528 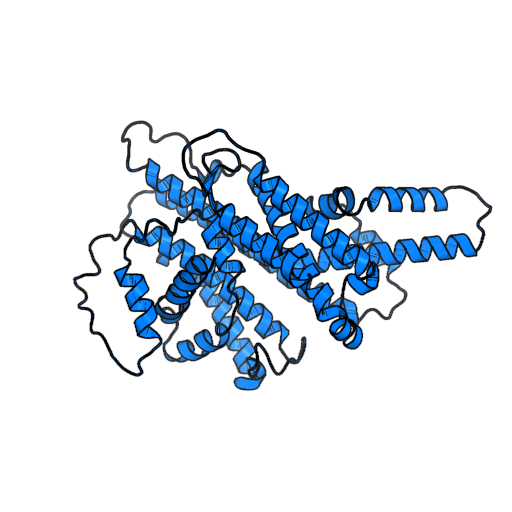-17.634 1.00 81.50 93 MET A N 1
ATOM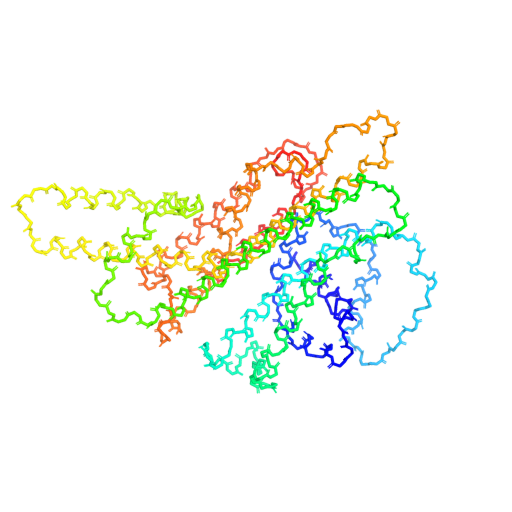 784 C CA . MET A 1 93 ? 10.793 0.053 -16.335 1.00 81.50 93 MET A CA 1
ATOM 785 C C . MET A 1 93 ? 10.068 0.738 -15.169 1.00 81.50 93 MET A C 1
ATOM 787 O O . MET A 1 93 ? 9.616 0.062 -14.246 1.00 81.50 93 MET A O 1
ATOM 791 N N . ILE A 1 94 ? 9.900 2.062 -15.212 1.00 86.94 94 ILE A N 1
ATOM 792 C CA . ILE A 1 94 ? 9.180 2.811 -14.173 1.00 86.94 94 ILE A CA 1
ATOM 793 C C . ILE A 1 94 ? 7.722 2.363 -14.062 1.00 86.94 94 ILE A C 1
ATOM 795 O O . ILE A 1 94 ? 7.230 2.126 -12.957 1.00 86.94 94 ILE A O 1
ATOM 799 N N . TYR A 1 95 ? 7.031 2.219 -15.190 1.00 88.62 95 TYR A N 1
ATOM 800 C CA . TYR A 1 95 ? 5.637 1.789 -15.211 1.00 88.62 95 TYR A CA 1
ATOM 801 C C . TYR A 1 95 ? 5.469 0.315 -14.802 1.00 88.62 95 TYR A C 1
ATOM 803 O O . TYR A 1 95 ? 4.513 -0.014 -14.095 1.00 88.62 95 TYR A O 1
ATOM 811 N N . THR A 1 96 ? 6.415 -0.560 -15.146 1.00 88.00 96 THR A N 1
ATOM 812 C CA . THR A 1 96 ? 6.471 -1.955 -14.683 1.00 88.00 96 THR A CA 1
ATOM 813 C C . THR A 1 96 ? 6.677 -2.021 -13.171 1.00 88.00 96 THR A C 1
ATOM 815 O O . THR A 1 96 ? 5.957 -2.746 -12.483 1.00 88.00 96 THR A O 1
ATOM 818 N N . MET A 1 97 ? 7.593 -1.220 -12.615 1.00 89.88 97 MET A N 1
ATOM 819 C CA . MET A 1 97 ? 7.820 -1.146 -11.165 1.00 89.88 97 MET A CA 1
ATOM 820 C C . MET A 1 97 ? 6.587 -0.612 -10.429 1.00 89.88 97 MET A C 1
ATOM 822 O O . MET A 1 97 ? 6.142 -1.208 -9.447 1.00 89.88 97 MET A O 1
ATOM 826 N N . ALA A 1 98 ? 5.973 0.455 -10.948 1.00 93.00 98 ALA A N 1
ATOM 827 C CA . ALA A 1 98 ? 4.714 0.982 -10.431 1.00 93.00 98 ALA A CA 1
ATOM 828 C C . ALA A 1 98 ? 3.598 -0.082 -10.475 1.00 93.00 98 ALA A C 1
ATOM 830 O O . ALA A 1 98 ? 2.853 -0.244 -9.507 1.00 93.00 98 ALA A O 1
ATOM 831 N N . SER A 1 99 ? 3.526 -0.865 -11.554 1.00 92.44 99 SER A N 1
ATOM 832 C CA . SER A 1 99 ? 2.571 -1.967 -11.687 1.00 92.44 99 SER A CA 1
ATOM 833 C C . SER A 1 99 ? 2.815 -3.077 -10.670 1.00 92.44 99 SER A C 1
ATOM 835 O O . SER A 1 99 ? 1.862 -3.538 -10.048 1.00 92.44 99 SER A O 1
ATOM 837 N N . CYS A 1 100 ? 4.071 -3.465 -10.433 1.00 92.50 100 CYS A N 1
ATOM 838 C CA . CYS A 1 100 ? 4.422 -4.452 -9.411 1.00 92.50 100 CYS A CA 1
ATOM 839 C C . CYS A 1 100 ? 3.949 -4.010 -8.020 1.00 92.50 100 CYS A C 1
ATOM 841 O O . CYS A 1 100 ? 3.361 -4.806 -7.290 1.00 92.50 100 CYS A O 1
ATOM 843 N N . ILE A 1 101 ? 4.134 -2.731 -7.679 1.00 94.94 101 ILE A N 1
ATOM 844 C CA . ILE A 1 101 ? 3.671 -2.160 -6.408 1.00 94.94 101 ILE A CA 1
ATOM 845 C C . ILE A 1 101 ? 2.135 -2.206 -6.295 1.00 94.94 101 ILE A C 1
ATOM 847 O O . ILE A 1 101 ? 1.607 -2.576 -5.246 1.00 94.94 101 ILE A O 1
ATOM 851 N N . GLU A 1 102 ? 1.399 -1.868 -7.359 1.00 95.81 102 GLU A N 1
ATOM 852 C CA . GLU A 1 102 ? -0.074 -1.935 -7.361 1.00 95.81 102 GLU A CA 1
ATOM 853 C C . GLU A 1 102 ? -0.590 -3.380 -7.292 1.00 95.81 102 GLU A C 1
ATOM 855 O O . GLU A 1 102 ? -1.584 -3.643 -6.613 1.00 95.81 102 GLU A O 1
ATOM 860 N N . ILE A 1 103 ? 0.089 -4.326 -7.948 1.00 94.75 103 ILE A N 1
ATOM 861 C CA . ILE A 1 103 ? -0.240 -5.753 -7.867 1.00 94.75 103 ILE A CA 1
ATOM 862 C C . ILE A 1 103 ? -0.027 -6.248 -6.438 1.00 94.75 103 ILE A C 1
ATOM 864 O O . ILE A 1 103 ? -0.940 -6.856 -5.892 1.00 94.75 103 ILE A O 1
ATOM 868 N N . ILE A 1 104 ? 1.110 -5.946 -5.800 1.00 95.06 104 ILE A N 1
ATOM 869 C CA . ILE A 1 104 ? 1.359 -6.278 -4.385 1.00 95.06 104 ILE A CA 1
ATOM 870 C C . ILE A 1 104 ? 0.259 -5.707 -3.494 1.00 95.06 104 ILE A C 1
ATOM 872 O O . ILE A 1 104 ? -0.283 -6.424 -2.658 1.00 95.06 104 ILE A O 1
ATOM 876 N N . HIS A 1 105 ? -0.111 -4.442 -3.699 1.00 95.62 105 HIS A N 1
ATOM 877 C CA . HIS A 1 105 ? -1.204 -3.828 -2.954 1.00 95.62 105 HIS A CA 1
ATOM 878 C C . HIS A 1 105 ? -2.532 -4.573 -3.156 1.00 95.62 105 HIS A C 1
ATOM 880 O O . HIS A 1 105 ? -3.257 -4.808 -2.196 1.00 95.62 105 HIS A O 1
ATOM 886 N N . CYS A 1 106 ? -2.876 -4.961 -4.384 1.00 96.06 106 CYS A N 1
ATOM 887 C CA . CYS A 1 106 ? -4.109 -5.708 -4.626 1.00 96.06 106 CYS A CA 1
ATOM 888 C C . CYS A 1 106 ? -4.042 -7.129 -4.042 1.00 96.06 106 CYS A C 1
ATOM 890 O O . CYS A 1 106 ? -5.047 -7.614 -3.531 1.00 96.06 106 CYS A O 1
ATOM 892 N N . LEU A 1 107 ? -2.875 -7.780 -4.072 1.00 95.88 107 LEU A N 1
ATOM 893 C CA . LEU A 1 107 ? -2.664 -9.088 -3.449 1.00 95.88 107 LEU A CA 1
ATOM 894 C C . LEU A 1 107 ? -2.794 -9.020 -1.926 1.00 95.88 107 LEU A C 1
ATOM 896 O O . LEU A 1 107 ? -3.366 -9.940 -1.351 1.00 95.88 107 LEU A O 1
ATOM 900 N N . SER A 1 108 ? -2.327 -7.944 -1.281 1.00 95.06 108 SER A N 1
ATOM 901 C CA . SER A 1 108 ? -2.513 -7.770 0.165 1.00 95.06 108 SER A CA 1
ATOM 902 C C . SER A 1 108 ? -3.999 -7.705 0.522 1.00 95.06 108 SER A C 1
ATOM 904 O O . SER A 1 108 ? -4.426 -8.400 1.430 1.00 95.06 108 SER A O 1
ATOM 906 N N . LEU A 1 109 ? -4.812 -6.985 -0.264 1.00 94.81 109 LEU A N 1
ATOM 907 C CA . LEU A 1 109 ? -6.269 -6.944 -0.072 1.00 94.81 109 LEU A CA 1
ATOM 908 C C . LEU A 1 109 ? -6.930 -8.314 -0.285 1.00 94.81 109 LEU A C 1
ATOM 910 O O . LEU A 1 109 ? -7.851 -8.673 0.436 1.00 94.81 109 LEU A O 1
ATOM 914 N N . VAL A 1 110 ? -6.470 -9.083 -1.275 1.00 96.25 110 VAL A N 1
ATOM 915 C CA . VAL A 1 110 ? -6.982 -10.441 -1.522 1.00 96.25 110 VAL A CA 1
ATOM 916 C C . VAL A 1 110 ? -6.657 -11.385 -0.368 1.00 96.25 110 VAL A C 1
ATOM 918 O O . VAL A 1 110 ? -7.485 -12.230 -0.034 1.00 96.25 110 VAL A O 1
ATOM 921 N N . LEU A 1 111 ? -5.467 -11.257 0.220 1.00 94.88 111 LEU A N 1
ATOM 922 C CA . LEU A 1 111 ? -5.083 -12.015 1.406 1.00 94.88 111 LEU A CA 1
ATOM 923 C C . LEU A 1 111 ? -5.901 -11.586 2.626 1.00 94.88 111 LEU A C 1
ATOM 925 O O . LEU A 1 111 ? -6.400 -12.460 3.328 1.00 94.88 111 LEU A O 1
ATOM 929 N N . ASP A 1 112 ? -6.105 -10.282 2.831 1.00 92.81 112 ASP A N 1
ATOM 930 C CA . ASP A 1 112 ? -6.961 -9.750 3.899 1.00 92.81 112 ASP A CA 1
ATOM 931 C C . ASP A 1 112 ? -8.391 -10.293 3.799 1.00 92.81 112 ASP A C 1
ATOM 933 O O . ASP A 1 112 ? -8.986 -10.646 4.811 1.00 92.81 112 ASP A O 1
ATOM 937 N N . ASP A 1 113 ? -8.923 -10.439 2.583 1.00 95.25 113 ASP A N 1
ATOM 938 C CA . ASP A 1 113 ? -10.272 -10.958 2.347 1.00 95.25 113 ASP A CA 1
ATOM 939 C C . ASP A 1 113 ? -10.450 -12.426 2.768 1.00 95.25 113 ASP A C 1
ATOM 941 O O . ASP A 1 113 ? -11.587 -12.861 2.926 1.00 95.25 113 ASP A O 1
ATOM 945 N N . LEU A 1 114 ? -9.382 -13.224 2.894 1.00 95.94 114 LEU A N 1
ATOM 946 C CA . LEU A 1 114 ? -9.491 -14.675 3.090 1.00 95.94 114 LEU A CA 1
ATOM 947 C C . LEU A 1 114 ? -10.292 -15.061 4.350 1.00 95.94 114 LEU A C 1
ATOM 949 O O . LEU A 1 114 ? -10.269 -14.330 5.342 1.00 95.94 114 LEU A O 1
ATOM 953 N N . PRO A 1 115 ? -10.927 -16.254 4.377 1.00 94.19 115 PRO A N 1
ATOM 954 C CA . PRO A 1 115 ? -11.685 -16.723 5.541 1.00 94.19 115 PRO A CA 1
ATOM 955 C C . PRO A 1 115 ? -10.890 -16.804 6.848 1.00 94.19 115 PRO A C 1
ATOM 957 O O . PRO A 1 115 ? -11.469 -16.701 7.927 1.00 94.19 115 PRO A O 1
ATOM 960 N N . SER A 1 116 ? -9.571 -16.987 6.761 1.00 90.94 116 SER A N 1
ATOM 961 C CA . SER A 1 116 ? -8.659 -17.000 7.910 1.00 90.94 116 SER A CA 1
ATOM 962 C C . SER A 1 116 ? -8.252 -15.607 8.408 1.00 90.94 116 SER A C 1
ATOM 964 O O . SER A 1 116 ? -7.523 -15.523 9.392 1.00 90.94 116 SER A O 1
ATOM 966 N N . MET A 1 117 ? -8.661 -14.547 7.707 1.00 90.75 117 MET A N 1
ATOM 967 C CA . MET A 1 117 ? -8.305 -13.147 7.945 1.00 90.75 117 MET A CA 1
ATOM 968 C C . MET A 1 117 ? -9.588 -12.347 8.240 1.00 90.75 117 MET A C 1
ATOM 970 O O . MET A 1 117 ? -10.250 -12.633 9.237 1.00 90.75 117 MET A O 1
ATOM 974 N N . ASP A 1 118 ? -9.986 -11.391 7.390 1.00 88.69 118 ASP A N 1
ATOM 975 C CA . ASP A 1 118 ? -11.228 -10.624 7.573 1.00 88.69 118 ASP A CA 1
ATOM 976 C C . ASP A 1 118 ? -12.484 -11.396 7.130 1.00 88.69 118 ASP A C 1
ATOM 978 O O . ASP A 1 118 ? -13.594 -11.046 7.537 1.00 88.69 118 ASP A O 1
ATOM 982 N N . ASN A 1 119 ? -12.332 -12.455 6.321 1.00 92.62 119 ASN A N 1
ATOM 983 C CA . ASN A 1 119 ? -13.441 -13.234 5.755 1.00 92.62 119 ASN A CA 1
ATOM 984 C C . ASN A 1 119 ? -14.462 -12.361 4.989 1.00 92.62 119 ASN A C 1
ATOM 986 O O . ASN A 1 119 ? -15.675 -12.605 5.001 1.00 92.62 119 ASN A O 1
ATOM 990 N N . ASP A 1 120 ? -13.969 -11.314 4.325 1.00 92.88 120 ASP A N 1
ATOM 991 C CA . ASP A 1 120 ? -14.779 -10.385 3.545 1.00 92.88 120 ASP A CA 1
ATOM 992 C C . ASP A 1 120 ? -15.170 -11.029 2.204 1.00 92.88 120 ASP A C 1
ATOM 994 O O . ASP A 1 120 ? -14.345 -11.284 1.326 1.00 92.88 120 ASP A O 1
ATOM 998 N N . THR A 1 121 ? -16.466 -11.269 1.995 1.00 95.50 121 THR A N 1
ATOM 999 C CA . THR A 1 121 ? -16.984 -11.872 0.745 1.00 95.50 121 THR A CA 1
ATOM 1000 C C . THR A 1 121 ? -17.149 -10.872 -0.401 1.00 95.50 121 THR A C 1
ATOM 1002 O O . THR A 1 121 ? -17.398 -11.279 -1.536 1.00 95.50 121 THR A O 1
ATOM 1005 N N . MET A 1 122 ? -16.996 -9.572 -0.127 1.00 93.81 122 MET A N 1
ATOM 1006 C CA . MET A 1 122 ? -17.208 -8.471 -1.068 1.00 93.81 122 MET A CA 1
ATOM 1007 C C . MET A 1 122 ? -16.078 -7.444 -0.969 1.00 93.81 122 MET A C 1
ATOM 1009 O O . MET A 1 122 ? -15.733 -6.994 0.118 1.00 93.81 122 MET A O 1
ATOM 1013 N N . ARG A 1 123 ? -15.564 -6.990 -2.114 1.00 91.19 123 ARG A N 1
ATOM 1014 C CA . ARG A 1 123 ? -14.514 -5.970 -2.216 1.00 91.19 123 ARG A CA 1
ATOM 1015 C C . ARG A 1 123 ? -14.778 -5.090 -3.436 1.00 91.19 123 ARG A C 1
ATOM 1017 O O . ARG A 1 123 ? -15.015 -5.589 -4.531 1.00 91.19 123 ARG A O 1
ATOM 1024 N N . ARG A 1 124 ? -14.746 -3.761 -3.263 1.00 87.12 124 ARG A N 1
ATOM 1025 C CA . ARG A 1 124 ? -15.001 -2.774 -4.343 1.00 87.12 124 ARG A CA 1
ATOM 1026 C C . ARG A 1 124 ? -16.342 -2.993 -5.077 1.00 87.12 124 ARG A C 1
ATOM 1028 O O . ARG A 1 124 ? -16.426 -2.830 -6.284 1.00 87.12 124 ARG A O 1
ATOM 1035 N N . GLY A 1 125 ? -17.395 -3.369 -4.347 1.00 89.50 125 GLY A N 1
ATOM 1036 C CA . GLY A 1 125 ? -18.742 -3.537 -4.913 1.00 89.50 125 GLY A CA 1
ATOM 1037 C C . GLY A 1 125 ? -18.973 -4.833 -5.701 1.00 89.50 125 GLY A C 1
ATOM 1038 O O . GLY A 1 125 ? -20.020 -4.976 -6.326 1.00 89.50 125 GLY A O 1
ATOM 1039 N N . ARG A 1 126 ? -18.035 -5.784 -5.650 1.00 93.56 126 ARG A N 1
ATOM 1040 C CA . ARG A 1 126 ? -18.110 -7.104 -6.297 1.00 93.56 126 ARG A CA 1
ATOM 1041 C C . ARG A 1 126 ? -17.589 -8.195 -5.363 1.00 93.56 126 ARG A C 1
ATOM 1043 O O . ARG A 1 126 ? -17.025 -7.874 -4.319 1.00 93.56 126 ARG A O 1
ATOM 1050 N N . ASP A 1 127 ? -17.765 -9.458 -5.741 1.00 96.62 127 ASP A N 1
ATOM 1051 C CA . ASP A 1 127 ? -17.286 -10.597 -4.954 1.00 96.62 127 ASP A CA 1
ATOM 1052 C C . ASP A 1 127 ? -15.777 -10.481 -4.694 1.00 96.62 127 ASP A C 1
ATOM 1054 O O . ASP A 1 127 ? -14.995 -10.173 -5.605 1.00 96.62 127 ASP A O 1
ATOM 1058 N N . SER A 1 128 ? -15.347 -10.750 -3.463 1.00 96.31 128 SER A N 1
ATOM 1059 C CA . SER A 1 128 ? -13.922 -10.890 -3.168 1.00 96.31 128 SER A CA 1
ATOM 1060 C C . SER A 1 128 ? -13.324 -12.051 -3.965 1.00 96.31 128 SER A C 1
ATOM 1062 O O . SER A 1 128 ? -14.026 -12.925 -4.487 1.00 96.31 128 SER A O 1
ATOM 1064 N N . PHE A 1 129 ? -12.000 -12.059 -4.110 1.00 97.06 129 PHE A N 1
ATOM 1065 C CA . PHE A 1 129 ? -11.336 -13.003 -5.009 1.00 97.06 129 PHE A CA 1
ATOM 1066 C C . PHE A 1 129 ? -11.583 -14.463 -4.593 1.00 97.06 129 PHE A C 1
ATOM 1068 O O . PHE A 1 129 ? -11.912 -15.296 -5.440 1.00 97.06 129 PHE A O 1
ATOM 1075 N N . HIS A 1 130 ? -11.525 -14.753 -3.288 1.00 97.12 130 HIS A N 1
ATOM 1076 C CA . HIS A 1 130 ? -11.795 -16.090 -2.758 1.00 97.12 130 HIS A CA 1
ATOM 1077 C C . HIS A 1 130 ? -13.275 -16.473 -2.837 1.00 97.12 130 HIS A C 1
ATOM 1079 O O . HIS A 1 130 ? -13.581 -17.633 -3.102 1.00 97.12 130 HIS A O 1
ATOM 1085 N N . SER A 1 131 ? -14.189 -15.511 -2.674 1.00 97.06 131 SER A N 1
ATOM 1086 C CA . SER A 1 131 ? -15.629 -15.732 -2.842 1.00 97.06 131 SER A CA 1
ATOM 1087 C C . SER A 1 131 ? -15.950 -16.148 -4.283 1.00 97.06 131 SER A C 1
ATOM 1089 O O . SER A 1 131 ? -16.703 -17.093 -4.521 1.00 97.06 131 SER A O 1
ATOM 1091 N N . LYS A 1 132 ? -15.295 -15.510 -5.263 1.00 97.19 132 LYS A N 1
ATOM 1092 C CA . LYS A 1 132 ? -15.508 -15.778 -6.690 1.00 97.19 132 LYS A CA 1
ATOM 1093 C C . LYS A 1 132 ? -14.816 -17.041 -7.207 1.00 97.19 132 LYS A C 1
ATOM 1095 O O . LYS A 1 132 ? -15.400 -17.769 -8.009 1.00 97.19 132 LYS A O 1
ATOM 1100 N N . PHE A 1 133 ? -13.561 -17.271 -6.822 1.00 96.69 133 PHE A N 1
ATOM 1101 C CA . PHE A 1 133 ? -12.714 -18.316 -7.417 1.00 96.69 133 PHE A CA 1
ATOM 1102 C C . PHE A 1 133 ? -12.394 -19.481 -6.474 1.00 96.69 133 PHE A C 1
ATOM 1104 O O . PHE A 1 133 ? -11.841 -20.488 -6.917 1.00 96.69 133 PHE A O 1
ATOM 1111 N N . GLY A 1 134 ? -12.764 -19.378 -5.198 1.00 97.31 134 GLY A N 1
ATOM 1112 C CA . GLY A 1 134 ? -12.432 -20.347 -4.160 1.00 97.31 134 GLY A CA 1
ATOM 1113 C C . GLY A 1 134 ? -11.113 -20.033 -3.452 1.00 97.31 134 GLY A C 1
ATOM 1114 O O . GLY A 1 134 ? -10.177 -19.477 -4.034 1.00 97.31 134 GLY A O 1
ATOM 1115 N N . GLU A 1 135 ? -11.032 -20.419 -2.180 1.00 96.62 135 GLU A N 1
ATOM 1116 C CA . GLU A 1 135 ? -9.876 -20.184 -1.306 1.00 96.62 135 GLU A CA 1
ATOM 1117 C C . GLU A 1 135 ? -8.596 -20.863 -1.823 1.00 96.62 135 GLU A C 1
ATOM 1119 O O . GLU A 1 135 ? -7.575 -20.199 -1.995 1.00 96.62 135 GLU A O 1
ATOM 1124 N N . ASP A 1 136 ? -8.656 -22.151 -2.180 1.00 96.69 136 ASP A N 1
ATOM 1125 C CA . ASP A 1 136 ? -7.493 -22.901 -2.684 1.00 96.69 136 ASP A CA 1
ATOM 1126 C C . ASP A 1 136 ? -6.893 -22.270 -3.948 1.00 96.69 136 ASP A C 1
ATOM 1128 O O . ASP A 1 136 ? -5.674 -22.112 -4.074 1.00 96.69 136 ASP A O 1
ATOM 1132 N N . TYR A 1 137 ? -7.759 -21.875 -4.887 1.00 96.31 137 TYR A N 1
ATOM 1133 C CA . TYR A 1 137 ? -7.332 -21.189 -6.103 1.00 96.31 137 TYR A CA 1
ATOM 1134 C C . TYR A 1 137 ? -6.717 -19.830 -5.779 1.00 96.31 137 TYR A C 1
ATOM 1136 O O . TYR A 1 137 ? -5.708 -19.461 -6.373 1.00 96.31 137 TYR A O 1
ATOM 1144 N N . THR A 1 138 ? -7.300 -19.104 -4.825 1.00 97.00 138 THR A N 1
ATOM 1145 C CA . THR A 1 138 ? -6.797 -17.803 -4.377 1.00 97.00 138 THR A CA 1
ATOM 1146 C C . THR A 1 138 ? -5.385 -17.924 -3.827 1.00 97.00 138 THR A C 1
ATOM 1148 O O . THR A 1 138 ? -4.496 -17.217 -4.294 1.00 97.00 138 THR A O 1
ATOM 1151 N N . ASN A 1 139 ? -5.145 -18.878 -2.927 1.00 95.31 139 ASN A N 1
ATOM 1152 C CA . ASN A 1 139 ? -3.818 -19.132 -2.368 1.00 95.31 139 ASN A CA 1
ATOM 1153 C C . ASN A 1 139 ? -2.792 -19.477 -3.460 1.00 95.31 139 ASN A C 1
ATOM 1155 O O . ASN A 1 139 ? -1.691 -18.921 -3.483 1.00 95.31 139 ASN A O 1
ATOM 1159 N N . PHE A 1 140 ? -3.158 -20.341 -4.415 1.00 95.94 140 PHE A N 1
ATOM 1160 C CA . PHE A 1 140 ? -2.286 -20.670 -5.546 1.00 95.94 140 PHE A CA 1
ATOM 1161 C C . PHE A 1 140 ? -2.013 -19.459 -6.451 1.00 95.94 140 PHE A C 1
ATOM 1163 O O . PHE A 1 140 ? -0.872 -19.230 -6.856 1.00 95.94 140 PHE A O 1
ATOM 1170 N N . PHE A 1 141 ? -3.046 -18.677 -6.765 1.00 96.06 141 PHE A N 1
ATOM 1171 C CA . PHE A 1 141 ? -2.937 -17.487 -7.601 1.00 96.06 141 PHE A CA 1
ATOM 1172 C C . PHE A 1 141 ? -2.035 -16.439 -6.949 1.00 96.06 141 PHE A C 1
ATOM 1174 O O . PHE A 1 141 ? -1.122 -15.940 -7.600 1.00 96.06 141 PHE A O 1
ATOM 1181 N N . VAL A 1 142 ? -2.220 -16.160 -5.657 1.00 95.25 142 VAL A N 1
ATOM 1182 C CA . VAL A 1 142 ? -1.370 -15.229 -4.906 1.00 95.25 142 VAL A CA 1
ATOM 1183 C C . VAL A 1 142 ? 0.087 -15.696 -4.912 1.00 95.25 142 VAL A C 1
ATOM 1185 O O . VAL A 1 142 ? 0.975 -14.913 -5.254 1.00 95.25 142 VAL A O 1
ATOM 1188 N N . TYR A 1 143 ? 0.341 -16.981 -4.633 1.00 94.19 143 TYR A N 1
ATOM 1189 C CA . TYR A 1 143 ? 1.686 -17.559 -4.719 1.00 94.19 143 TYR A CA 1
ATOM 1190 C C . TYR A 1 143 ? 2.302 -17.367 -6.112 1.00 94.19 143 TYR A C 1
ATOM 1192 O O . TYR A 1 143 ? 3.436 -16.896 -6.234 1.00 94.19 143 TYR A O 1
ATOM 1200 N N . TYR A 1 144 ? 1.558 -17.685 -7.174 1.00 94.12 144 TYR A N 1
ATOM 1201 C CA . TYR A 1 144 ? 2.005 -17.484 -8.551 1.00 94.12 144 TYR A CA 1
ATOM 1202 C C . TYR A 1 144 ? 2.343 -16.014 -8.831 1.00 94.12 144 TYR A C 1
ATOM 1204 O O . TYR A 1 144 ? 3.404 -15.726 -9.387 1.00 94.12 144 TYR A O 1
ATOM 1212 N N . MET A 1 145 ? 1.480 -15.082 -8.423 1.00 94.06 145 MET A N 1
ATOM 1213 C CA . MET A 1 145 ? 1.660 -13.656 -8.689 1.00 94.06 145 MET A CA 1
ATOM 1214 C C . MET A 1 145 ? 2.889 -13.085 -7.977 1.00 94.06 145 MET A C 1
ATOM 1216 O O . MET A 1 145 ? 3.664 -12.374 -8.615 1.00 94.06 145 MET A O 1
ATOM 1220 N N . PHE A 1 146 ? 3.134 -13.443 -6.711 1.00 90.31 146 PHE A N 1
ATOM 1221 C CA . PHE A 1 146 ? 4.357 -13.032 -6.008 1.00 90.31 146 PHE A CA 1
ATOM 1222 C C . PHE A 1 146 ? 5.623 -13.575 -6.681 1.00 90.31 146 PHE A C 1
ATOM 1224 O O . PHE A 1 146 ? 6.580 -12.828 -6.880 1.00 90.31 146 PHE A O 1
ATOM 1231 N N . ASN A 1 147 ? 5.616 -14.841 -7.115 1.00 87.94 147 ASN A N 1
ATOM 1232 C CA . ASN A 1 147 ? 6.737 -15.407 -7.874 1.00 87.94 147 ASN A CA 1
ATOM 1233 C C . ASN A 1 147 ? 6.940 -14.689 -9.217 1.00 87.94 147 ASN A C 1
ATOM 1235 O O . ASN A 1 147 ? 8.075 -14.441 -9.619 1.00 87.94 147 ASN A O 1
ATOM 1239 N N . ARG A 1 148 ? 5.855 -14.323 -9.914 1.00 85.62 148 ARG A N 1
ATOM 1240 C CA . ARG A 1 148 ? 5.939 -13.547 -11.159 1.00 85.62 148 ARG A CA 1
ATOM 1241 C C . ARG A 1 148 ? 6.516 -12.162 -10.929 1.00 85.62 148 ARG A C 1
ATOM 1243 O O . ARG A 1 148 ? 7.379 -11.780 -11.703 1.00 85.62 148 ARG A O 1
ATOM 1250 N N . ILE A 1 149 ? 6.108 -11.455 -9.876 1.00 83.38 149 ILE A N 1
ATOM 1251 C CA . ILE A 1 149 ? 6.702 -10.160 -9.516 1.00 83.38 149 ILE A CA 1
ATOM 1252 C C . ILE A 1 149 ? 8.204 -10.324 -9.268 1.00 83.38 149 ILE A C 1
ATOM 1254 O O . ILE A 1 149 ? 8.992 -9.606 -9.871 1.00 83.38 149 ILE A O 1
ATOM 1258 N N . GLY A 1 150 ? 8.615 -11.320 -8.474 1.00 76.12 150 GLY A N 1
ATOM 1259 C CA . GLY A 1 150 ? 10.035 -11.607 -8.243 1.00 76.12 150 GLY A CA 1
ATOM 1260 C C . GLY A 1 150 ? 10.823 -11.877 -9.533 1.00 76.12 150 GLY A C 1
ATOM 1261 O O . GLY A 1 150 ? 11.946 -11.406 -9.676 1.00 76.12 150 GLY A O 1
ATOM 1262 N N . LEU A 1 151 ? 10.223 -12.573 -10.505 1.00 66.06 151 LEU A N 1
ATOM 1263 C CA . LEU A 1 151 ? 10.822 -12.793 -11.827 1.00 66.06 151 LEU A CA 1
ATOM 1264 C C . LEU A 1 151 ? 10.820 -11.539 -12.711 1.00 66.06 151 LEU A C 1
ATOM 1266 O O . LEU A 1 151 ? 11.761 -11.345 -13.472 1.00 66.06 151 LEU A O 1
ATOM 1270 N N . SER A 1 152 ? 9.797 -10.688 -12.626 1.00 65.88 152 SER A N 1
ATOM 1271 C CA . SER A 1 152 ? 9.747 -9.410 -13.348 1.00 65.88 152 SER A CA 1
ATOM 1272 C C . SER A 1 152 ? 10.799 -8.418 -12.846 1.00 65.88 152 SER A C 1
ATOM 1274 O O . SER A 1 152 ? 11.220 -7.550 -13.604 1.00 65.88 152 SER A O 1
ATOM 1276 N N . LEU A 1 153 ? 11.255 -8.574 -11.600 1.00 65.88 153 LEU A N 1
ATOM 1277 C CA . LEU A 1 153 ? 12.392 -7.848 -11.028 1.00 65.88 153 LEU A CA 1
ATOM 1278 C C . LEU A 1 153 ? 13.758 -8.432 -11.452 1.00 65.88 153 LEU A C 1
ATOM 1280 O O . LEU A 1 153 ? 14.793 -7.894 -11.061 1.00 65.88 153 LEU A O 1
ATOM 1284 N N . ASN A 1 154 ? 13.785 -9.525 -12.225 1.00 59.78 154 ASN A N 1
ATOM 1285 C CA . ASN A 1 154 ? 15.017 -10.178 -12.661 1.00 59.78 154 ASN A CA 1
ATOM 1286 C C . ASN A 1 154 ? 15.605 -9.517 -13.927 1.00 59.78 154 ASN A C 1
ATOM 1288 O O . ASN A 1 154 ? 14.883 -9.034 -14.800 1.00 59.78 154 ASN A O 1
ATOM 1292 N N . LEU A 1 155 ? 16.939 -9.527 -14.015 1.00 51.44 155 LEU A N 1
ATOM 1293 C CA . LEU A 1 155 ? 17.782 -8.787 -14.968 1.00 51.44 155 LEU A CA 1
ATOM 1294 C C . LEU A 1 155 ? 17.418 -8.979 -16.449 1.00 51.44 155 LEU A C 1
ATOM 1296 O O . LEU A 1 155 ? 17.595 -8.053 -17.240 1.00 51.44 155 LEU A O 1
ATOM 1300 N N . ASP A 1 156 ? 16.901 -10.151 -16.820 1.00 48.31 156 ASP A N 1
ATOM 1301 C CA . ASP A 1 156 ? 16.707 -10.557 -18.220 1.00 48.31 156 ASP A CA 1
ATOM 1302 C C . ASP A 1 156 ? 15.694 -9.684 -18.986 1.00 48.31 156 ASP A C 1
ATOM 1304 O O . ASP A 1 156 ? 15.767 -9.597 -20.208 1.00 48.31 156 ASP A O 1
ATOM 1308 N N . ASN A 1 157 ? 14.775 -9.007 -18.286 1.00 49.53 157 ASN A N 1
ATOM 1309 C CA . ASN A 1 157 ? 13.797 -8.101 -18.906 1.00 49.53 157 ASN A CA 1
ATOM 1310 C C . ASN A 1 157 ? 14.292 -6.652 -19.033 1.00 49.53 157 ASN A C 1
ATOM 1312 O O . ASN A 1 157 ? 13.673 -5.854 -19.734 1.00 49.53 157 ASN A O 1
ATOM 1316 N N . ILE A 1 158 ? 15.364 -6.296 -18.322 1.00 50.75 158 ILE A N 1
ATOM 1317 C CA . ILE A 1 158 ? 15.872 -4.918 -18.223 1.00 50.75 158 ILE A CA 1
ATOM 1318 C C . ILE A 1 158 ? 17.182 -4.763 -19.014 1.00 50.75 158 ILE A C 1
ATOM 1320 O O . ILE A 1 158 ? 17.541 -3.657 -19.411 1.00 50.75 158 ILE A O 1
ATOM 1324 N N . TYR A 1 159 ? 17.881 -5.866 -19.287 1.00 49.97 159 TYR A N 1
ATOM 1325 C CA . TYR A 1 159 ? 19.187 -5.872 -19.933 1.00 49.97 159 TYR A CA 1
ATOM 1326 C C . TYR A 1 159 ? 19.131 -6.387 -21.378 1.00 49.97 159 TYR A C 1
ATOM 1328 O O . TYR A 1 159 ? 18.736 -7.525 -21.632 1.00 49.97 159 TYR A O 1
ATOM 1336 N N . ASP A 1 160 ? 19.609 -5.585 -22.335 1.00 54.00 160 ASP A N 1
ATOM 1337 C CA . ASP A 1 160 ? 19.934 -6.094 -23.669 1.00 54.00 160 ASP A CA 1
ATOM 1338 C C . ASP A 1 160 ? 21.255 -6.871 -23.591 1.00 54.00 160 ASP A C 1
ATOM 1340 O O . ASP A 1 160 ? 22.339 -6.296 -23.472 1.00 54.00 160 ASP 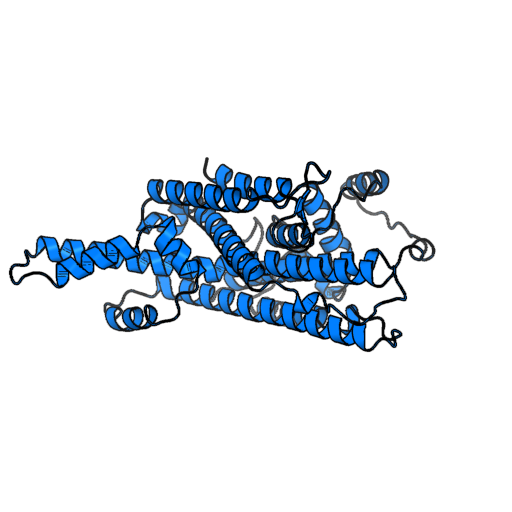A O 1
ATOM 1344 N N . SER A 1 161 ? 21.154 -8.198 -23.680 1.00 50.16 161 SER A N 1
ATOM 1345 C CA . SER A 1 161 ? 22.274 -9.155 -23.667 1.00 50.16 161 SER A CA 1
ATOM 1346 C C . SER A 1 161 ? 23.407 -8.883 -24.679 1.00 50.16 161 SER A C 1
ATOM 1348 O O . SER A 1 161 ? 24.435 -9.559 -24.634 1.00 50.16 161 SER A O 1
ATOM 1350 N N . ASN A 1 162 ? 23.248 -7.909 -25.583 1.00 52.12 162 ASN A N 1
ATOM 1351 C CA . ASN A 1 162 ? 24.263 -7.490 -26.551 1.00 52.12 162 ASN A CA 1
ATOM 1352 C C . ASN A 1 162 ? 25.185 -6.348 -26.068 1.00 52.12 162 ASN A C 1
ATOM 1354 O O . ASN A 1 162 ? 26.147 -6.013 -26.769 1.00 52.12 162 ASN A O 1
ATOM 1358 N N . SER A 1 163 ? 24.929 -5.745 -24.901 1.00 54.94 163 SER A N 1
ATOM 1359 C CA . SER A 1 163 ? 25.787 -4.707 -24.309 1.00 54.94 163 SER A CA 1
ATOM 1360 C C . SER A 1 163 ? 27.061 -5.334 -23.716 1.00 54.94 163 SER A C 1
ATOM 1362 O O . SER A 1 163 ? 27.021 -6.074 -22.746 1.00 54.94 163 SER A O 1
ATOM 1364 N N . ASN A 1 164 ? 28.241 -5.052 -24.278 1.00 57.56 164 ASN A N 1
ATOM 1365 C CA . ASN A 1 164 ? 29.524 -5.499 -23.701 1.00 57.56 164 ASN A CA 1
ATOM 1366 C C . ASN A 1 164 ? 30.049 -4.549 -22.597 1.00 57.56 164 ASN A C 1
ATOM 1368 O O . ASN A 1 164 ? 31.225 -4.633 -22.225 1.00 57.56 164 ASN A O 1
ATOM 1372 N N . ASP A 1 165 ? 29.227 -3.622 -22.081 1.00 66.00 165 ASP A N 1
ATOM 1373 C CA . ASP A 1 165 ? 29.671 -2.645 -21.084 1.00 66.00 165 ASP A CA 1
ATOM 1374 C C . ASP A 1 165 ? 29.581 -3.192 -19.647 1.00 66.00 165 ASP A C 1
ATOM 1376 O O . ASP A 1 165 ? 28.535 -3.254 -18.991 1.00 66.00 165 ASP A O 1
ATOM 1380 N N . THR A 1 166 ? 30.748 -3.565 -19.120 1.00 67.38 166 THR A N 1
ATOM 1381 C CA . THR A 1 166 ? 30.902 -4.038 -17.738 1.00 67.38 166 THR A CA 1
ATOM 1382 C C . THR A 1 166 ? 30.538 -2.995 -16.673 1.00 67.38 166 THR A C 1
ATOM 1384 O O . THR A 1 166 ? 30.250 -3.379 -15.539 1.00 67.38 166 THR A O 1
ATOM 1387 N N . ASN A 1 167 ? 30.557 -1.695 -16.986 1.00 68.69 167 ASN A N 1
ATOM 1388 C CA . ASN A 1 167 ? 30.213 -0.638 -16.033 1.00 68.69 167 ASN A CA 1
ATOM 1389 C C . ASN A 1 167 ? 28.701 -0.435 -15.934 1.00 68.69 167 ASN A C 1
ATOM 1391 O O . ASN A 1 167 ? 28.181 -0.371 -14.820 1.00 68.69 167 ASN A O 1
ATOM 1395 N N . GLU A 1 168 ? 27.998 -0.406 -17.065 1.00 68.94 168 GLU A N 1
ATOM 1396 C CA . GLU A 1 168 ? 26.531 -0.379 -17.121 1.00 68.94 168 GLU A CA 1
ATOM 1397 C C . GLU A 1 168 ? 25.936 -1.574 -16.364 1.00 68.94 168 GLU A C 1
ATOM 1399 O O . GLU A 1 168 ? 25.121 -1.403 -15.458 1.00 68.94 168 GLU A O 1
ATOM 1404 N N . THR A 1 169 ? 26.461 -2.775 -16.624 1.00 70.69 169 THR A N 1
ATOM 1405 C CA . THR A 1 169 ? 26.051 -4.011 -15.939 1.00 70.69 169 THR A CA 1
ATOM 1406 C C . THR A 1 169 ? 26.200 -3.901 -14.416 1.00 70.69 169 THR A C 1
ATOM 1408 O O . THR A 1 169 ? 25.294 -4.253 -13.663 1.00 70.69 169 THR A O 1
ATOM 1411 N N . LYS A 1 170 ? 27.330 -3.368 -13.925 1.00 71.00 170 LYS A N 1
ATOM 1412 C CA . LYS A 1 170 ? 27.547 -3.157 -12.481 1.00 71.00 170 LYS A CA 1
ATOM 1413 C C . LYS A 1 170 ? 26.570 -2.145 -11.888 1.00 71.00 170 LYS A C 1
ATOM 1415 O O . LYS A 1 170 ? 26.131 -2.331 -10.755 1.00 71.00 170 LYS A O 1
ATOM 1420 N N . ARG A 1 171 ? 26.254 -1.068 -12.614 1.00 71.94 171 ARG A N 1
ATOM 1421 C CA . ARG A 1 171 ? 25.280 -0.063 -12.165 1.00 71.94 171 ARG A CA 1
ATOM 1422 C C . ARG A 1 171 ? 23.874 -0.660 -12.103 1.00 71.94 171 ARG A C 1
ATOM 1424 O O . ARG A 1 171 ? 23.190 -0.437 -11.112 1.00 71.94 171 ARG A O 1
ATOM 1431 N N . LEU A 1 172 ? 23.485 -1.465 -13.090 1.00 75.00 172 LEU A N 1
ATOM 1432 C CA . LEU A 1 172 ? 22.200 -2.163 -13.098 1.00 75.00 172 LEU A CA 1
ATOM 1433 C C . LEU A 1 172 ? 22.080 -3.156 -11.931 1.00 75.00 172 LEU A C 1
ATOM 1435 O O . LEU A 1 172 ? 21.071 -3.160 -11.235 1.00 75.00 172 LEU A O 1
ATOM 1439 N N . ILE A 1 173 ? 23.129 -3.940 -11.656 1.00 76.12 173 ILE A N 1
ATOM 1440 C CA . ILE A 1 173 ? 23.155 -4.845 -10.494 1.00 76.12 173 ILE A CA 1
ATOM 1441 C C . ILE A 1 173 ? 22.969 -4.058 -9.191 1.00 76.12 173 ILE A C 1
ATOM 1443 O O . ILE A 1 173 ? 22.157 -4.450 -8.361 1.00 76.12 173 ILE A O 1
ATOM 1447 N N . LYS A 1 174 ? 23.672 -2.928 -9.021 1.00 75.94 174 LYS A N 1
ATOM 1448 C CA . LYS A 1 174 ? 23.491 -2.057 -7.848 1.00 75.94 174 LYS A CA 1
ATOM 1449 C C . LYS A 1 174 ? 22.063 -1.514 -7.753 1.00 75.94 174 LYS A C 1
ATOM 1451 O O . LYS A 1 174 ? 21.487 -1.539 -6.674 1.00 75.94 174 LYS A O 1
ATOM 1456 N N . LEU A 1 175 ? 21.494 -1.023 -8.856 1.00 80.56 175 LEU A N 1
ATOM 1457 C CA . LEU A 1 175 ? 20.114 -0.534 -8.900 1.00 80.56 175 LEU A CA 1
ATOM 1458 C C . LEU A 1 175 ? 19.133 -1.607 -8.417 1.00 80.56 175 LEU A C 1
ATOM 1460 O O . LEU A 1 175 ? 18.287 -1.330 -7.569 1.00 80.56 175 LEU A O 1
ATOM 1464 N N . LEU A 1 176 ? 19.258 -2.820 -8.951 1.00 79.56 176 LEU A N 1
ATOM 1465 C CA . LEU A 1 176 ? 18.387 -3.928 -8.583 1.00 79.56 176 LEU A CA 1
ATOM 1466 C C . LEU A 1 176 ? 18.579 -4.358 -7.137 1.00 79.56 176 LEU A C 1
ATOM 1468 O O . LEU A 1 176 ? 17.587 -4.650 -6.487 1.00 79.56 176 LEU A O 1
ATOM 1472 N N . ASP A 1 177 ? 19.805 -4.340 -6.619 1.00 80.75 177 ASP A N 1
ATOM 1473 C CA . ASP A 1 177 ? 20.070 -4.596 -5.203 1.00 80.75 177 ASP A CA 1
ATOM 1474 C C . ASP A 1 177 ? 19.366 -3.556 -4.311 1.00 80.75 177 ASP A C 1
ATOM 1476 O O . ASP A 1 177 ? 18.660 -3.913 -3.371 1.00 80.75 177 ASP A O 1
ATOM 1480 N N . TYR A 1 178 ? 19.439 -2.264 -4.655 1.00 82.50 178 TYR A N 1
ATOM 1481 C CA . TYR A 1 178 ? 18.699 -1.216 -3.939 1.00 82.50 178 TYR A CA 1
ATOM 1482 C C . TYR A 1 178 ? 17.184 -1.421 -3.995 1.00 82.50 178 TYR A C 1
ATOM 1484 O O . TYR A 1 178 ? 16.516 -1.339 -2.965 1.00 82.50 178 TYR A O 1
ATOM 1492 N N . ILE A 1 179 ? 16.631 -1.688 -5.181 1.00 86.56 179 ILE A N 1
ATOM 1493 C CA . ILE A 1 179 ? 15.195 -1.939 -5.341 1.00 86.56 179 ILE A CA 1
ATOM 1494 C C . ILE A 1 179 ? 14.796 -3.192 -4.555 1.00 86.56 179 ILE A C 1
ATOM 1496 O O . ILE A 1 179 ? 13.822 -3.148 -3.811 1.00 86.56 179 ILE A O 1
ATOM 1500 N N . HIS A 1 180 ? 15.558 -4.280 -4.652 1.00 85.56 180 HIS A N 1
ATOM 1501 C CA . HIS A 1 180 ? 15.303 -5.518 -3.922 1.00 85.56 180 HIS A CA 1
ATOM 1502 C C . HIS A 1 180 ? 15.243 -5.277 -2.413 1.00 85.56 180 HIS A C 1
ATOM 1504 O O . HIS A 1 180 ? 14.245 -5.630 -1.793 1.00 85.56 180 HIS A O 1
ATOM 1510 N N . ASN A 1 181 ? 16.240 -4.588 -1.853 1.00 84.00 181 ASN A N 1
ATOM 1511 C CA . ASN A 1 181 ? 16.275 -4.235 -0.434 1.00 84.00 181 ASN A CA 1
ATOM 1512 C C . ASN A 1 181 ? 15.071 -3.368 -0.018 1.00 84.00 181 ASN A C 1
ATOM 1514 O O . ASN A 1 181 ? 14.509 -3.562 1.060 1.00 84.00 181 ASN A O 1
ATOM 1518 N N . LEU A 1 182 ? 14.628 -2.433 -0.874 1.00 88.19 182 LEU A N 1
ATOM 1519 C CA . LEU A 1 182 ? 13.420 -1.638 -0.620 1.00 88.19 182 LEU A CA 1
ATOM 1520 C C . LEU A 1 182 ? 12.158 -2.507 -0.587 1.00 88.19 182 LEU A C 1
ATOM 1522 O O . LEU A 1 182 ? 11.323 -2.316 0.300 1.00 88.19 182 LEU A O 1
ATOM 1526 N N . PHE A 1 183 ? 12.007 -3.439 -1.533 1.00 90.50 183 PHE A N 1
ATOM 1527 C CA . PHE A 1 183 ? 10.886 -4.380 -1.558 1.00 90.50 183 PHE A CA 1
ATOM 1528 C C . PHE A 1 183 ? 10.917 -5.304 -0.341 1.00 90.50 183 PHE A C 1
ATOM 1530 O O . PHE A 1 183 ? 9.901 -5.424 0.332 1.00 90.50 183 PHE A O 1
ATOM 1537 N N . GLU A 1 184 ? 12.063 -5.912 -0.031 1.00 87.44 184 GLU A N 1
ATOM 1538 C CA . GLU A 1 184 ? 12.231 -6.801 1.122 1.00 87.44 184 GLU A CA 1
ATOM 1539 C C . GLU A 1 184 ? 11.842 -6.093 2.423 1.00 87.44 184 GLU A C 1
ATOM 1541 O O . GLU A 1 184 ? 10.961 -6.562 3.144 1.00 87.44 184 GLU A O 1
ATOM 1546 N N . HIS A 1 185 ? 12.430 -4.923 2.690 1.00 86.19 185 HIS A N 1
ATOM 1547 C CA . HIS A 1 185 ? 12.151 -4.163 3.903 1.00 86.19 185 HIS A CA 1
ATOM 1548 C C . HIS A 1 185 ? 10.665 -3.797 4.029 1.00 86.19 185 HIS A C 1
ATOM 1550 O O . HIS A 1 185 ? 10.042 -4.061 5.057 1.00 86.19 185 HIS A O 1
ATOM 1556 N N . ASN A 1 186 ? 10.071 -3.220 2.980 1.00 91.88 186 ASN A N 1
ATOM 1557 C CA . ASN A 1 186 ? 8.688 -2.749 3.044 1.00 91.88 186 ASN A CA 1
ATOM 1558 C C . ASN A 1 186 ? 7.662 -3.892 3.044 1.00 91.88 186 ASN A C 1
ATOM 1560 O O . ASN A 1 186 ? 6.606 -3.752 3.657 1.00 91.88 186 ASN A O 1
ATOM 1564 N N . LEU A 1 187 ? 7.953 -5.028 2.403 1.00 91.81 187 LEU A N 1
ATOM 1565 C CA . LEU A 1 187 ? 7.094 -6.212 2.475 1.00 91.81 187 LEU A CA 1
ATOM 1566 C C . LEU A 1 187 ? 7.145 -6.871 3.855 1.00 91.81 187 LEU A C 1
ATOM 1568 O O . LEU A 1 187 ? 6.096 -7.266 4.358 1.00 91.81 187 LEU A O 1
ATOM 1572 N N . ASN A 1 188 ? 8.319 -6.938 4.491 1.00 89.69 188 ASN A N 1
ATOM 1573 C CA . ASN A 1 188 ? 8.428 -7.409 5.874 1.00 89.69 188 ASN A CA 1
ATOM 1574 C C . ASN A 1 188 ? 7.607 -6.516 6.814 1.00 89.69 188 ASN A C 1
ATOM 1576 O O . ASN A 1 188 ? 6.799 -7.021 7.585 1.00 89.69 188 ASN A O 1
ATOM 1580 N N . MET A 1 189 ? 7.716 -5.192 6.663 1.00 90.75 189 MET A N 1
ATOM 1581 C CA . MET A 1 189 ? 6.901 -4.238 7.422 1.00 90.75 189 MET A CA 1
ATOM 1582 C C . MET A 1 189 ? 5.398 -4.431 7.175 1.00 90.75 189 MET A C 1
ATOM 1584 O O . MET A 1 189 ? 4.626 -4.431 8.127 1.00 90.75 189 MET A O 1
ATOM 1588 N N . LEU A 1 190 ? 4.967 -4.639 5.928 1.00 93.75 190 LEU A N 1
ATOM 1589 C CA . LEU A 1 190 ? 3.565 -4.921 5.601 1.00 93.75 190 LEU A CA 1
ATOM 1590 C C . LEU A 1 190 ? 3.046 -6.173 6.325 1.00 93.75 190 LEU A C 1
ATOM 1592 O O . LEU A 1 190 ? 1.969 -6.134 6.918 1.00 93.75 190 LEU A O 1
ATOM 1596 N N . ILE A 1 191 ? 3.816 -7.265 6.293 1.00 92.38 191 ILE A N 1
ATOM 1597 C CA . ILE A 1 191 ? 3.464 -8.538 6.939 1.00 92.38 191 ILE A CA 1
ATOM 1598 C C . ILE A 1 191 ? 3.420 -8.376 8.462 1.00 92.38 191 ILE A C 1
ATOM 1600 O O . ILE A 1 191 ? 2.453 -8.806 9.091 1.00 92.38 191 ILE A O 1
ATOM 1604 N N . ASP A 1 192 ? 4.417 -7.714 9.051 1.00 89.12 192 ASP A N 1
ATOM 1605 C CA . ASP A 1 192 ? 4.455 -7.432 10.488 1.00 89.12 192 ASP A CA 1
ATOM 1606 C C . ASP A 1 192 ? 3.259 -6.580 10.920 1.00 89.12 192 ASP A C 1
ATOM 1608 O O . ASP A 1 192 ? 2.641 -6.837 11.951 1.00 89.12 192 ASP A O 1
ATOM 1612 N N . GLY A 1 193 ? 2.894 -5.583 10.113 1.00 91.38 193 GLY A N 1
ATOM 1613 C CA . GLY A 1 193 ? 1.709 -4.763 10.340 1.00 91.38 193 GLY A CA 1
ATOM 1614 C C . GLY A 1 193 ? 0.435 -5.597 10.322 1.00 91.38 193 GLY A C 1
ATOM 1615 O O . GLY A 1 193 ? -0.397 -5.463 11.214 1.00 91.38 193 GLY A O 1
ATOM 1616 N N . GLN A 1 194 ? 0.309 -6.511 9.359 1.00 90.94 194 GLN A N 1
ATOM 1617 C CA . GLN A 1 194 ? -0.827 -7.424 9.299 1.00 90.94 194 GLN A CA 1
ATOM 1618 C C . GLN A 1 194 ? -0.897 -8.350 10.519 1.00 90.94 194 GLN A C 1
ATOM 1620 O O . GLN A 1 194 ? -1.976 -8.610 11.046 1.00 90.94 194 GLN A O 1
ATOM 1625 N N . TYR A 1 195 ? 0.250 -8.825 10.999 1.00 90.25 195 TYR A N 1
ATOM 1626 C CA . TYR A 1 195 ? 0.318 -9.633 12.210 1.00 90.25 195 TYR A CA 1
ATOM 1627 C C . TYR A 1 195 ? -0.128 -8.842 13.450 1.00 90.25 195 TYR A C 1
ATOM 1629 O O . TYR A 1 195 ? -0.956 -9.324 14.223 1.00 90.25 195 TYR A O 1
ATOM 1637 N N . ILE A 1 196 ? 0.366 -7.609 13.621 1.00 87.69 196 ILE A N 1
ATOM 1638 C CA . ILE A 1 196 ? -0.025 -6.732 14.738 1.00 87.69 196 ILE A CA 1
ATOM 1639 C C . ILE A 1 196 ? -1.534 -6.449 14.713 1.00 87.69 196 ILE A C 1
ATOM 1641 O O . ILE A 1 196 ? -2.157 -6.393 15.775 1.00 87.69 196 ILE A O 1
ATOM 1645 N N . ASP A 1 197 ? -2.118 -6.292 13.523 1.00 89.00 197 ASP A N 1
ATOM 1646 C CA . ASP A 1 197 ? -3.555 -6.073 13.331 1.00 89.00 197 ASP A CA 1
ATOM 1647 C C . ASP A 1 197 ? -4.388 -7.254 13.848 1.00 89.00 197 ASP A C 1
ATOM 1649 O O . ASP A 1 197 ? -5.305 -7.067 14.648 1.00 89.00 197 ASP A O 1
ATOM 1653 N N . LEU A 1 198 ? -4.020 -8.481 13.462 1.00 86.81 198 LEU A N 1
ATOM 1654 C CA . LEU A 1 198 ? -4.682 -9.709 13.916 1.00 86.81 198 LEU A CA 1
ATOM 1655 C C . LEU A 1 198 ? -4.563 -9.896 15.433 1.00 86.81 198 LEU A C 1
ATOM 1657 O O . LEU A 1 198 ? -5.537 -10.228 16.112 1.00 86.81 198 LEU A O 1
ATOM 1661 N N . GLU A 1 199 ? -3.376 -9.643 15.984 1.00 83.81 199 GLU A N 1
ATOM 1662 C CA . GLU A 1 199 ? -3.123 -9.747 17.421 1.00 83.81 199 GLU A CA 1
ATOM 1663 C C . GLU A 1 199 ? -3.854 -8.665 18.226 1.00 83.81 199 GLU A C 1
ATOM 1665 O O . GLU A 1 199 ? -4.062 -8.815 19.433 1.00 83.81 199 GLU A O 1
ATOM 1670 N N . TRP A 1 200 ? -4.279 -7.565 17.599 1.00 79.12 200 TRP A N 1
ATOM 1671 C CA . TRP A 1 200 ? -4.976 -6.490 18.297 1.00 79.12 200 TRP A CA 1
ATOM 1672 C C . TRP A 1 200 ? -6.292 -6.955 18.927 1.00 79.12 200 TRP A C 1
ATOM 1674 O O . TRP A 1 200 ? -6.547 -6.650 20.091 1.00 79.12 200 TRP A O 1
ATOM 1684 N N . GLY A 1 201 ? -7.099 -7.729 18.194 1.00 61.91 201 GLY A N 1
ATOM 1685 C CA . GLY A 1 201 ? -8.413 -8.204 18.647 1.00 61.91 201 GLY A CA 1
ATOM 1686 C C . GLY A 1 201 ? -8.373 -9.382 19.629 1.00 61.91 201 GLY A C 1
ATOM 1687 O O . GLY A 1 201 ? -9.342 -9.609 20.351 1.00 61.91 201 GLY A O 1
ATOM 1688 N N . ASN A 1 202 ? -7.254 -10.111 19.698 1.00 63.91 202 ASN A N 1
ATOM 1689 C CA . ASN A 1 202 ? -7.100 -11.300 20.550 1.00 63.91 202 ASN A CA 1
ATOM 1690 C C . ASN A 1 202 ? -6.703 -10.975 22.006 1.00 63.91 202 ASN A C 1
ATOM 1692 O O . ASN A 1 202 ? -6.700 -11.857 22.866 1.00 63.91 202 ASN A O 1
ATOM 1696 N N . ASN A 1 203 ? -6.385 -9.714 22.312 1.00 54.16 203 ASN A N 1
ATOM 1697 C CA . ASN A 1 203 ? -5.832 -9.288 23.598 1.00 54.16 203 ASN A CA 1
ATOM 1698 C C . ASN A 1 203 ? -6.912 -9.032 24.673 1.00 54.16 203 ASN A C 1
ATOM 1700 O O . ASN A 1 203 ? -7.216 -7.890 25.005 1.00 54.16 203 ASN A O 1
ATOM 1704 N N . ASN A 1 204 ? -7.447 -10.108 25.260 1.00 44.44 204 ASN A N 1
ATOM 1705 C CA . ASN A 1 204 ? -8.253 -10.073 26.495 1.00 44.44 204 ASN A CA 1
ATOM 1706 C C . ASN A 1 204 ? -7.460 -10.443 27.772 1.00 44.44 204 ASN A C 1
ATOM 1708 O O . ASN A 1 204 ? -8.063 -10.569 28.837 1.00 44.44 204 ASN A O 1
ATOM 1712 N N . ASP A 1 205 ? -6.131 -10.607 27.709 1.00 43.50 205 ASP A N 1
ATOM 1713 C CA . ASP A 1 205 ? -5.342 -11.125 28.836 1.00 43.50 205 ASP A CA 1
ATOM 1714 C C . ASP A 1 205 ? -4.420 -10.088 29.510 1.00 43.50 205 ASP A C 1
ATOM 1716 O O . ASP A 1 205 ? -3.544 -9.471 28.905 1.00 43.50 205 ASP A O 1
ATOM 1720 N N . ASN A 1 206 ? -4.592 -9.978 30.833 1.00 41.25 206 ASN A N 1
ATOM 1721 C CA . ASN A 1 206 ? -3.937 -9.090 31.808 1.00 41.25 206 ASN A CA 1
ATOM 1722 C C . ASN A 1 206 ? -2.406 -9.277 31.999 1.00 41.25 206 ASN A C 1
ATOM 1724 O O . ASN A 1 206 ? -1.868 -8.858 33.021 1.00 41.25 206 ASN A O 1
ATOM 1728 N N . ASN A 1 207 ? -1.676 -9.902 31.071 1.00 42.00 207 ASN A N 1
ATOM 1729 C CA . ASN A 1 207 ? -0.247 -10.236 31.251 1.00 42.00 207 ASN A CA 1
ATOM 1730 C C . ASN A 1 207 ? 0.728 -9.349 30.454 1.00 42.00 207 ASN A C 1
ATOM 1732 O O . ASN A 1 207 ? 1.916 -9.653 30.349 1.00 42.00 207 ASN A O 1
ATOM 1736 N N . ASN A 1 208 ? 0.254 -8.234 29.902 1.00 48.16 208 ASN A N 1
ATOM 1737 C CA . ASN A 1 208 ? 0.985 -7.509 28.864 1.00 48.16 208 ASN A CA 1
ATOM 1738 C C . ASN A 1 208 ? 2.053 -6.515 29.354 1.00 48.16 208 ASN A C 1
ATOM 1740 O O . ASN A 1 208 ? 2.936 -6.165 28.575 1.00 48.16 208 ASN A O 1
ATOM 1744 N N . ASN A 1 209 ? 2.116 -6.157 30.639 1.00 45.53 209 ASN A N 1
ATOM 1745 C CA . ASN A 1 209 ? 3.171 -5.248 31.127 1.00 45.53 209 ASN A CA 1
ATOM 1746 C C . ASN A 1 209 ? 4.606 -5.790 30.935 1.00 45.53 209 ASN A C 1
ATOM 1748 O O . ASN A 1 209 ? 5.565 -5.033 31.031 1.00 45.53 209 ASN A O 1
ATOM 1752 N N . THR A 1 210 ? 4.794 -7.083 30.647 1.00 40.69 210 THR A N 1
ATOM 1753 C CA . THR A 1 210 ? 6.131 -7.682 30.464 1.00 40.69 210 THR A CA 1
ATOM 1754 C C . THR A 1 210 ? 6.593 -7.762 29.005 1.00 40.69 210 THR A C 1
ATOM 1756 O O . THR A 1 210 ? 7.796 -7.798 28.767 1.00 40.69 210 THR A O 1
ATOM 1759 N N . ILE A 1 211 ? 5.679 -7.769 28.026 1.00 41.84 211 ILE A N 1
ATOM 1760 C CA . ILE A 1 211 ? 6.040 -7.816 26.594 1.00 41.84 211 ILE A CA 1
ATOM 1761 C C . ILE A 1 211 ? 6.282 -6.398 26.062 1.00 41.84 211 ILE A C 1
ATOM 1763 O O . ILE A 1 211 ? 7.265 -6.173 25.363 1.00 41.84 211 ILE A O 1
ATOM 1767 N N . TYR A 1 212 ? 5.461 -5.420 26.459 1.00 46.31 212 TYR A N 1
ATOM 1768 C CA . TYR A 1 212 ? 5.577 -4.042 25.962 1.00 46.31 212 TYR A CA 1
ATOM 1769 C C . TYR A 1 212 ? 6.771 -3.278 26.549 1.00 46.31 212 TYR A C 1
ATOM 1771 O O . TYR A 1 212 ? 7.396 -2.496 25.839 1.00 46.31 212 TYR A O 1
ATOM 1779 N N . ASN A 1 213 ? 7.196 -3.595 27.777 1.00 40.97 213 ASN A N 1
ATOM 1780 C CA . ASN A 1 213 ? 8.461 -3.084 28.321 1.00 40.97 213 ASN A CA 1
ATOM 1781 C C . ASN A 1 213 ? 9.696 -3.571 27.534 1.00 40.97 213 ASN A C 1
ATOM 1783 O O . ASN A 1 213 ? 10.728 -2.910 27.570 1.00 40.97 213 ASN A O 1
ATOM 1787 N N . ASN A 1 214 ? 9.582 -4.675 26.784 1.00 39.31 214 ASN A N 1
ATOM 1788 C CA . ASN A 1 214 ? 10.615 -5.139 25.851 1.00 39.31 214 ASN A CA 1
ATOM 1789 C C . ASN A 1 214 ? 10.394 -4.645 24.405 1.00 39.31 214 ASN A C 1
ATOM 1791 O O . ASN A 1 214 ? 11.251 -4.878 23.567 1.00 39.31 214 ASN A O 1
ATOM 1795 N N . LEU A 1 215 ? 9.271 -3.989 24.083 1.00 39.84 215 LEU A N 1
ATOM 1796 C CA . LEU A 1 215 ? 9.048 -3.324 22.783 1.00 39.84 215 LEU A CA 1
ATOM 1797 C C . LEU A 1 215 ? 9.535 -1.869 22.801 1.00 39.84 215 LEU A C 1
ATOM 1799 O O . LEU A 1 215 ? 9.903 -1.328 21.768 1.00 39.84 215 LEU A O 1
ATOM 1803 N N . ILE A 1 216 ? 9.600 -1.260 23.988 1.00 40.62 216 ILE A N 1
ATOM 1804 C CA . ILE A 1 216 ? 10.233 0.049 24.216 1.00 40.62 216 ILE A CA 1
ATOM 1805 C C . ILE A 1 216 ? 11.778 -0.068 24.193 1.00 40.62 216 ILE A C 1
ATOM 1807 O O . ILE A 1 216 ? 12.476 0.939 24.301 1.00 40.62 216 ILE A O 1
ATOM 1811 N N . SER A 1 217 ? 12.346 -1.275 24.037 1.00 36.69 217 SER A N 1
ATOM 1812 C CA . SER A 1 217 ? 13.800 -1.452 23.964 1.00 36.69 217 SER A CA 1
ATOM 1813 C C . SER A 1 217 ? 14.372 -1.101 22.583 1.00 36.69 217 SER A C 1
ATOM 1815 O O . SER A 1 217 ? 14.164 -1.811 21.602 1.00 36.69 217 SER A O 1
ATOM 1817 N N . ASP A 1 218 ? 15.151 -0.023 22.590 1.00 36.78 218 ASP A N 1
ATOM 1818 C CA . ASP A 1 218 ? 16.297 0.343 21.746 1.00 36.78 218 ASP A CA 1
ATOM 1819 C C . ASP A 1 218 ? 16.139 0.593 20.230 1.00 36.78 218 ASP A C 1
ATOM 1821 O O . ASP A 1 218 ? 17.007 1.275 19.688 1.00 36.78 218 ASP A O 1
ATOM 1825 N N . ASP A 1 219 ? 15.052 0.198 19.556 1.00 38.12 219 ASP A N 1
ATOM 1826 C CA . ASP A 1 219 ? 14.911 0.367 18.089 1.00 38.12 219 ASP A CA 1
ATOM 1827 C C . ASP A 1 219 ? 13.676 1.196 17.668 1.00 38.12 219 ASP A C 1
ATOM 1829 O O . ASP A 1 219 ? 12.918 0.828 16.767 1.00 38.12 219 ASP A O 1
ATOM 1833 N N . TYR A 1 220 ? 13.455 2.362 18.284 1.00 45.72 220 TYR A N 1
ATOM 1834 C CA . TYR A 1 220 ? 12.556 3.345 17.671 1.00 45.72 220 TYR A CA 1
ATOM 1835 C C . TYR A 1 220 ? 13.161 3.807 16.340 1.00 45.72 220 TYR A C 1
ATOM 1837 O O . TYR A 1 220 ? 14.227 4.428 16.319 1.00 45.72 220 TYR A O 1
ATOM 1845 N N . THR A 1 221 ? 12.485 3.534 15.220 1.00 55.91 221 THR A N 1
ATOM 1846 C CA . THR A 1 221 ? 12.892 4.126 13.940 1.00 55.91 221 THR A CA 1
ATOM 1847 C C . THR A 1 221 ? 12.775 5.650 14.043 1.00 55.91 221 THR A C 1
ATOM 1849 O O . THR A 1 221 ? 11.904 6.166 14.753 1.00 55.91 221 THR A O 1
ATOM 1852 N N . ASP A 1 222 ? 13.645 6.406 13.365 1.00 59.00 222 ASP A N 1
ATOM 1853 C CA . ASP A 1 222 ? 13.617 7.874 13.434 1.00 59.00 222 ASP A CA 1
ATOM 1854 C C . ASP A 1 222 ? 12.231 8.448 13.080 1.00 59.00 222 ASP A C 1
ATOM 1856 O O . ASP A 1 222 ? 11.863 9.509 13.573 1.00 59.00 222 ASP A O 1
ATOM 1860 N N . GLU A 1 223 ? 11.438 7.745 12.263 1.00 56.66 223 GLU A N 1
ATOM 1861 C CA . GLU A 1 223 ? 10.046 8.079 11.956 1.00 56.66 223 GLU A CA 1
ATOM 1862 C C . GLU A 1 223 ? 9.133 8.059 13.180 1.00 56.66 223 GLU A C 1
ATOM 1864 O O . GLU A 1 223 ? 8.389 9.017 13.396 1.00 56.66 223 GLU A O 1
ATOM 1869 N N . LEU A 1 224 ? 9.158 6.967 13.953 1.00 59.69 224 LEU A N 1
ATOM 1870 C CA . LEU A 1 224 ? 8.303 6.819 15.127 1.00 59.69 224 LEU A CA 1
ATOM 1871 C C . LEU A 1 224 ? 8.693 7.866 16.167 1.00 59.69 224 LEU A C 1
ATOM 1873 O O . LEU A 1 224 ? 7.819 8.529 16.715 1.00 59.69 224 LEU A O 1
ATOM 1877 N N . THR A 1 225 ? 9.998 8.086 16.343 1.00 61.47 225 THR A N 1
ATOM 1878 C CA . THR A 1 225 ? 10.549 9.152 17.184 1.00 61.47 225 THR A CA 1
ATOM 1879 C C . THR A 1 225 ? 10.052 10.521 16.731 1.00 61.47 225 THR A C 1
ATOM 1881 O O . THR A 1 225 ? 9.495 11.244 17.538 1.00 61.47 225 THR A O 1
ATOM 1884 N N . ILE A 1 226 ? 10.129 10.871 15.442 1.00 61.56 226 ILE A N 1
ATOM 1885 C CA . ILE A 1 226 ? 9.612 12.155 14.929 1.00 61.56 226 ILE A CA 1
ATOM 1886 C C . ILE A 1 226 ? 8.101 12.286 15.169 1.00 61.56 226 ILE A C 1
ATOM 1888 O O . ILE A 1 226 ? 7.627 13.339 15.585 1.00 61.56 226 ILE A O 1
ATOM 1892 N N . ILE A 1 227 ? 7.314 11.238 14.932 1.00 60.88 227 ILE A N 1
ATOM 1893 C CA . ILE A 1 227 ? 5.862 11.286 15.161 1.00 60.88 227 ILE A CA 1
ATOM 1894 C C . ILE A 1 227 ? 5.544 11.441 16.655 1.00 60.88 227 ILE A C 1
ATOM 1896 O O . ILE A 1 227 ? 4.686 12.240 17.035 1.00 60.88 227 ILE A O 1
ATOM 1900 N N . ILE A 1 228 ? 6.247 10.718 17.516 1.00 61.25 228 ILE A N 1
ATOM 1901 C CA . ILE A 1 228 ? 6.031 10.740 18.961 1.00 61.25 228 ILE A CA 1
ATOM 1902 C C . ILE A 1 228 ? 6.539 12.057 19.577 1.00 61.25 228 ILE A C 1
ATOM 1904 O O . ILE A 1 228 ? 5.807 12.686 20.347 1.00 61.25 228 ILE A O 1
ATOM 1908 N N . ASP A 1 229 ? 7.736 12.510 19.203 1.00 61.22 229 ASP A N 1
ATOM 1909 C CA . ASP A 1 229 ? 8.408 13.701 19.738 1.00 61.22 229 ASP A CA 1
ATOM 1910 C C . ASP A 1 229 ? 7.916 15.001 19.103 1.00 61.22 229 ASP A C 1
ATOM 1912 O O . ASP A 1 229 ? 7.466 15.897 19.820 1.00 61.22 229 ASP A O 1
ATOM 1916 N N . ASP A 1 230 ? 7.953 15.115 17.771 1.00 57.34 230 ASP A N 1
ATOM 1917 C CA . ASP A 1 230 ? 7.654 16.374 17.074 1.00 57.34 230 ASP A CA 1
ATOM 1918 C C . ASP A 1 230 ? 6.144 16.586 16.869 1.00 57.34 230 ASP A C 1
ATOM 1920 O O . ASP A 1 230 ? 5.659 17.726 16.880 1.00 57.34 230 ASP A O 1
ATOM 1924 N N . PHE A 1 231 ? 5.368 15.514 16.663 1.00 53.66 231 PHE A N 1
ATOM 1925 C CA . PHE A 1 231 ? 3.929 15.640 16.393 1.00 53.66 231 PHE A CA 1
ATOM 1926 C C . PHE A 1 231 ? 3.056 15.478 17.631 1.00 53.66 231 PHE A C 1
ATOM 1928 O O . PHE A 1 231 ? 2.092 16.232 17.785 1.00 53.66 231 PHE A O 1
ATOM 1935 N N . LEU A 1 232 ? 3.361 14.536 18.518 1.00 56.00 232 LEU A N 1
ATOM 1936 C CA . LEU A 1 232 ? 2.482 14.223 19.646 1.00 56.00 232 LEU A CA 1
ATOM 1937 C C . LEU A 1 232 ? 2.950 14.800 20.991 1.00 56.00 232 LEU A C 1
ATOM 1939 O O . LEU A 1 232 ? 2.170 14.794 21.949 1.00 56.00 232 LEU A O 1
ATOM 1943 N N . GLU A 1 233 ? 4.179 15.331 21.059 1.00 60.75 233 GLU A N 1
ATOM 1944 C CA . GLU A 1 233 ? 4.845 15.775 22.298 1.00 60.75 233 GLU A CA 1
ATOM 1945 C C . GLU A 1 233 ? 4.804 14.693 23.400 1.00 60.75 233 GLU A C 1
ATOM 1947 O O . GLU A 1 233 ? 4.816 14.994 24.599 1.00 60.75 233 GLU A O 1
ATOM 1952 N N . LEU A 1 234 ? 4.700 13.420 23.002 1.00 54.69 234 LEU A N 1
ATOM 1953 C CA . LEU A 1 234 ? 4.282 12.323 23.872 1.00 54.69 234 LEU A CA 1
ATOM 1954 C C . LEU A 1 234 ? 5.369 11.978 24.890 1.00 54.69 234 LEU A C 1
ATOM 1956 O O . LEU A 1 234 ? 5.066 11.830 26.071 1.00 54.69 234 LEU A O 1
ATOM 1960 N N . ASN A 1 235 ? 6.633 11.929 24.462 1.00 54.16 235 ASN A N 1
ATOM 1961 C CA . ASN A 1 235 ? 7.753 11.583 25.340 1.00 54.16 235 ASN A CA 1
ATOM 1962 C C . ASN A 1 235 ? 7.914 12.591 26.479 1.00 54.16 235 ASN A C 1
ATOM 1964 O O . ASN A 1 235 ? 8.124 12.199 27.620 1.00 54.16 235 ASN A O 1
ATOM 1968 N N . SER A 1 236 ? 7.680 13.883 26.222 1.00 59.75 236 SER A N 1
ATOM 1969 C CA . SER A 1 236 ? 7.698 14.898 27.281 1.00 59.75 236 SER A CA 1
ATOM 1970 C C . SER A 1 236 ? 6.611 14.668 28.343 1.00 59.75 236 SER A C 1
ATOM 1972 O O . SER A 1 236 ? 6.827 14.945 29.523 1.00 59.75 236 SER A O 1
ATOM 1974 N N . LYS A 1 237 ? 5.446 14.135 27.946 1.00 57.91 237 LYS A N 1
ATOM 1975 C CA . LYS A 1 237 ? 4.337 13.807 28.854 1.00 57.91 237 LYS A CA 1
ATOM 1976 C C . LYS A 1 237 ? 4.598 12.503 29.602 1.00 57.91 237 LYS A C 1
ATOM 1978 O O . LYS A 1 237 ? 4.390 12.473 30.810 1.00 57.91 237 LYS A O 1
ATOM 1983 N N . ILE A 1 238 ? 5.104 11.478 28.918 1.00 55.66 238 ILE A N 1
ATOM 1984 C CA . ILE A 1 238 ? 5.491 10.188 29.506 1.00 55.66 238 ILE A CA 1
ATOM 1985 C C . ILE A 1 238 ? 6.614 10.379 30.536 1.00 55.66 238 ILE A C 1
ATOM 1987 O O . ILE A 1 238 ? 6.481 9.930 31.671 1.00 55.66 238 ILE A O 1
ATOM 1991 N N . ASP A 1 239 ? 7.662 11.138 30.205 1.00 56.81 239 ASP A N 1
ATOM 1992 C CA . ASP A 1 239 ? 8.752 11.469 31.133 1.00 56.81 239 ASP A CA 1
ATOM 1993 C C . ASP A 1 239 ? 8.248 12.196 32.383 1.00 56.81 239 ASP A C 1
ATOM 1995 O O . ASP A 1 239 ? 8.769 12.006 33.482 1.00 56.81 239 ASP A O 1
ATOM 1999 N N . ASN A 1 240 ? 7.246 13.066 32.230 1.00 58.75 240 ASN A N 1
ATOM 2000 C CA . ASN A 1 240 ? 6.636 13.760 33.358 1.00 58.75 240 ASN A CA 1
ATOM 2001 C C . ASN A 1 240 ? 5.765 12.824 34.208 1.00 58.75 240 ASN A C 1
ATOM 2003 O O . ASN A 1 240 ? 5.759 12.982 35.424 1.00 58.75 240 ASN A O 1
ATOM 2007 N N . LEU A 1 241 ? 5.088 11.843 33.606 1.00 56.19 241 LEU A N 1
ATOM 2008 C CA . LEU A 1 241 ? 4.302 10.831 34.320 1.00 56.19 241 LEU A CA 1
ATOM 2009 C C . LEU A 1 241 ? 5.191 9.869 35.115 1.00 56.19 241 LEU A C 1
ATOM 2011 O O . LEU A 1 241 ? 4.942 9.658 36.298 1.00 56.19 241 LEU A O 1
ATOM 2015 N N . PHE A 1 242 ? 6.290 9.386 34.531 1.00 55.75 242 PHE A N 1
ATOM 2016 C CA . PHE A 1 242 ? 7.263 8.576 35.269 1.00 55.75 242 PHE A CA 1
ATOM 2017 C C . PHE A 1 242 ? 7.927 9.367 36.402 1.00 55.75 242 PHE A C 1
ATOM 2019 O O . PHE A 1 242 ? 8.138 8.839 37.489 1.00 55.75 242 PHE A O 1
ATOM 2026 N N . LYS A 1 243 ? 8.217 10.662 36.209 1.00 58.12 243 LYS A N 1
ATOM 2027 C CA . LYS A 1 243 ? 8.720 11.514 37.304 1.00 58.12 243 LYS A CA 1
ATOM 2028 C C . LYS A 1 243 ? 7.743 11.614 38.475 1.00 58.12 243 LYS A C 1
ATOM 2030 O O . LYS A 1 243 ? 8.220 11.741 39.597 1.00 58.12 243 LYS A O 1
ATOM 2035 N N . ILE A 1 244 ? 6.433 11.561 38.218 1.00 54.00 244 ILE A N 1
ATOM 2036 C CA . ILE A 1 244 ? 5.394 11.560 39.256 1.00 54.00 244 ILE A CA 1
ATOM 2037 C C . ILE A 1 244 ? 5.412 10.232 40.033 1.00 54.00 244 ILE A C 1
ATOM 2039 O O . ILE A 1 244 ? 5.407 10.278 41.259 1.00 54.00 244 ILE A O 1
ATOM 2043 N N . GLU A 1 245 ? 5.547 9.078 39.362 1.00 50.53 245 GLU A N 1
ATOM 2044 C CA . GLU A 1 245 ? 5.673 7.760 40.025 1.00 50.53 245 GLU A CA 1
ATOM 2045 C C . GLU A 1 245 ? 6.920 7.648 40.924 1.00 50.53 245 GLU A C 1
ATOM 2047 O O . GLU A 1 245 ? 6.901 6.977 41.955 1.00 50.53 245 GLU A O 1
ATOM 2052 N N . TYR A 1 246 ? 8.027 8.300 40.551 1.00 51.56 246 TYR A N 1
ATOM 2053 C CA . TYR A 1 246 ? 9.277 8.253 41.322 1.00 51.56 246 TYR A CA 1
ATOM 2054 C C . TYR A 1 246 ? 9.375 9.312 42.435 1.00 51.56 246 TYR A C 1
ATOM 2056 O O . TYR A 1 246 ? 10.359 9.307 43.183 1.00 51.56 246 TYR A O 1
ATOM 2064 N N . SER A 1 247 ? 8.396 10.216 42.566 1.00 48.72 247 SER A N 1
ATOM 2065 C CA . SER A 1 247 ? 8.385 11.263 43.592 1.00 48.72 247 SER A CA 1
ATOM 2066 C C . SER A 1 247 ? 7.267 11.063 44.630 1.00 48.72 247 SER A C 1
ATOM 2068 O O . SER A 1 247 ? 6.108 11.354 44.361 1.00 48.72 247 SER A O 1
ATOM 2070 N N . ASP A 1 248 ? 7.687 10.679 45.841 1.00 48.84 248 ASP A N 1
ATOM 2071 C CA . ASP A 1 248 ? 7.019 10.755 47.156 1.00 48.84 248 ASP A CA 1
ATOM 2072 C C . ASP A 1 248 ? 6.055 9.642 47.640 1.00 48.84 248 ASP A C 1
ATOM 2074 O O . ASP A 1 248 ? 5.025 9.326 47.051 1.00 48.84 248 ASP A O 1
ATOM 2078 N N . ASP A 1 249 ? 6.366 9.174 48.863 1.00 52.31 249 ASP A N 1
ATOM 2079 C CA . ASP A 1 249 ? 5.704 8.195 49.752 1.00 52.31 249 ASP A CA 1
ATOM 2080 C C . ASP A 1 249 ? 4.257 8.554 50.203 1.00 52.31 249 ASP A C 1
ATOM 2082 O O . ASP A 1 249 ? 3.813 8.155 51.281 1.00 52.31 249 ASP A O 1
ATOM 2086 N N . ASN A 1 250 ? 3.494 9.324 49.422 1.00 54.03 250 ASN A N 1
ATOM 2087 C CA . ASN A 1 250 ? 2.128 9.765 49.751 1.00 54.03 250 ASN A CA 1
ATOM 2088 C C . ASN A 1 250 ? 1.191 9.700 48.530 1.00 54.03 250 ASN A C 1
ATOM 2090 O O . ASN A 1 250 ? 0.521 10.677 48.196 1.00 54.03 250 ASN A O 1
ATOM 2094 N N . HIS A 1 251 ? 1.131 8.557 47.848 1.00 56.69 251 HIS A N 1
ATOM 2095 C CA . HIS A 1 251 ? 0.207 8.388 46.726 1.00 56.69 251 HIS A CA 1
ATOM 2096 C C . HIS A 1 251 ? -1.256 8.299 47.186 1.00 56.69 251 HIS A C 1
ATOM 2098 O O . HIS A 1 251 ? -1.627 7.531 48.080 1.00 56.69 251 HIS A O 1
ATOM 2104 N N . ASN A 1 252 ? -2.097 9.131 46.570 1.00 64.75 252 ASN A N 1
ATOM 2105 C CA . ASN A 1 252 ? -3.547 9.032 46.640 1.00 64.75 252 ASN A CA 1
ATOM 2106 C C . ASN A 1 252 ? -3.998 8.036 45.562 1.00 64.75 252 ASN A C 1
ATOM 2108 O O . ASN A 1 252 ? -3.658 8.215 44.398 1.00 64.75 252 ASN A O 1
ATOM 2112 N N . ALA A 1 253 ? -4.801 7.030 45.916 1.00 65.69 253 ALA A N 1
ATOM 2113 C CA . ALA A 1 253 ? -5.223 5.975 44.985 1.00 65.69 253 ALA A CA 1
ATOM 2114 C C . ALA A 1 253 ? -5.919 6.508 43.712 1.00 65.69 253 ALA A C 1
ATOM 2116 O O . ALA A 1 253 ? -5.904 5.855 42.674 1.00 65.69 253 ALA A O 1
ATOM 2117 N N . GLU A 1 254 ? -6.529 7.697 43.770 1.00 65.31 254 GLU A N 1
ATOM 2118 C CA . GLU A 1 254 ? -7.119 8.362 42.598 1.00 65.31 254 GLU A CA 1
ATOM 2119 C C . GLU A 1 254 ? -6.073 8.885 41.597 1.00 65.31 254 GLU A C 1
ATOM 2121 O O . GLU A 1 254 ? -6.353 8.957 40.400 1.00 65.31 254 GLU A O 1
ATOM 2126 N N . GLU A 1 255 ? -4.884 9.258 42.072 1.00 67.12 255 GLU A N 1
ATOM 2127 C CA . GLU A 1 255 ? -3.785 9.767 41.248 1.00 67.12 255 GLU A CA 1
ATOM 2128 C C . GLU A 1 255 ? -3.074 8.616 40.525 1.00 67.12 255 GLU A C 1
ATOM 2130 O O . GLU A 1 255 ? -2.881 8.701 39.313 1.00 67.12 255 GLU A O 1
ATOM 2135 N N . ASP A 1 256 ? -2.857 7.491 41.213 1.00 66.44 256 ASP A N 1
ATOM 2136 C CA . ASP A 1 256 ? -2.317 6.255 40.624 1.00 66.44 256 ASP A CA 1
ATOM 2137 C C . ASP A 1 256 ? -3.208 5.729 39.487 1.00 66.44 256 ASP A C 1
ATOM 2139 O O . ASP A 1 256 ? -2.738 5.472 38.380 1.00 66.44 256 ASP A O 1
ATOM 2143 N N . ILE A 1 257 ? -4.528 5.658 39.717 1.00 72.00 257 ILE A N 1
ATOM 2144 C CA . ILE A 1 257 ? -5.507 5.224 38.702 1.00 72.00 257 ILE A CA 1
ATOM 2145 C C . ILE A 1 257 ? -5.481 6.146 37.476 1.00 72.00 257 ILE A C 1
ATOM 2147 O O . ILE A 1 257 ? -5.675 5.703 36.339 1.00 72.00 257 ILE A O 1
ATOM 2151 N N . ARG A 1 258 ? -5.278 7.451 37.687 1.00 73.75 258 ARG A N 1
ATOM 2152 C CA . ARG A 1 258 ? -5.209 8.419 36.593 1.00 73.75 258 ARG A CA 1
ATOM 2153 C C . ARG A 1 258 ? -3.938 8.230 35.766 1.00 73.75 258 ARG A C 1
ATOM 2155 O O . ARG A 1 258 ? -4.043 8.207 34.540 1.00 73.75 258 ARG A O 1
ATOM 2162 N N . VAL A 1 259 ? -2.781 8.099 36.414 1.00 69.94 259 VAL A N 1
ATOM 2163 C CA . VAL A 1 259 ? -1.489 7.879 35.746 1.00 69.94 259 VAL A CA 1
ATOM 2164 C C . VAL A 1 259 ? -1.517 6.576 34.949 1.00 69.94 259 VAL A C 1
ATOM 2166 O O . VAL A 1 259 ? -1.186 6.583 33.766 1.00 69.94 259 VAL A O 1
ATOM 2169 N N . GLU A 1 260 ? -2.024 5.492 35.540 1.00 71.06 260 GLU A N 1
ATOM 2170 C CA . GLU A 1 260 ? -2.171 4.195 34.872 1.00 71.06 260 GLU A CA 1
ATOM 2171 C C . GLU A 1 260 ? -3.066 4.292 33.624 1.00 71.06 260 GLU A C 1
ATOM 2173 O O . GLU A 1 260 ? -2.741 3.764 32.559 1.00 71.06 260 GLU A O 1
ATOM 2178 N N . LYS A 1 261 ? -4.189 5.017 33.715 1.00 73.06 261 LYS A N 1
ATOM 2179 C CA . LYS A 1 261 ? -5.085 5.232 32.572 1.00 73.06 261 LYS A CA 1
ATOM 2180 C C . LYS A 1 261 ? -4.420 6.039 31.454 1.00 73.06 261 LYS A C 1
ATOM 2182 O O . LYS A 1 261 ? -4.604 5.708 30.283 1.00 73.06 261 LYS A O 1
ATOM 2187 N N . GLU A 1 262 ? -3.686 7.096 31.799 1.00 71.56 262 GLU A N 1
ATOM 2188 C CA . GLU A 1 262 ? -2.954 7.908 30.823 1.00 71.56 262 GLU A CA 1
ATOM 2189 C C . GLU A 1 262 ? -1.849 7.075 30.146 1.00 71.56 262 GLU A C 1
ATOM 2191 O O . GLU A 1 262 ? -1.770 7.072 28.919 1.00 71.56 262 GLU A O 1
ATOM 2196 N N . LEU A 1 263 ? -1.076 6.288 30.904 1.00 71.00 263 LEU A N 1
ATOM 2197 C CA . LEU A 1 263 ? -0.040 5.397 30.370 1.00 71.00 263 LEU A CA 1
ATOM 2198 C C . LEU A 1 263 ? -0.609 4.346 29.405 1.00 71.00 263 LEU A C 1
ATOM 2200 O O . LEU A 1 263 ? -0.081 4.172 28.307 1.00 71.00 263 LEU A O 1
ATOM 2204 N N . ASN A 1 264 ? -1.715 3.693 29.771 1.00 75.25 264 ASN A N 1
ATOM 2205 C CA . ASN A 1 264 ? -2.372 2.702 28.915 1.00 75.25 264 ASN A CA 1
ATOM 2206 C C . ASN A 1 264 ? -2.838 3.303 27.582 1.00 75.25 264 ASN A C 1
ATOM 2208 O O . ASN A 1 264 ? -2.607 2.714 26.527 1.00 75.25 264 ASN A O 1
ATOM 2212 N N . MET A 1 265 ? -3.428 4.502 27.615 1.00 78.44 265 MET A N 1
ATOM 2213 C CA . MET A 1 265 ? -3.811 5.229 26.401 1.00 78.44 265 MET A CA 1
ATOM 2214 C C . MET A 1 265 ? -2.593 5.520 25.508 1.00 78.44 265 MET A C 1
ATOM 2216 O O . MET A 1 265 ? -2.682 5.399 24.287 1.00 78.44 265 MET A O 1
ATOM 2220 N N . TYR A 1 266 ? -1.445 5.885 26.090 1.00 75.44 266 TYR A N 1
ATOM 2221 C CA . TYR A 1 266 ? -0.223 6.140 25.322 1.00 75.44 266 TYR A CA 1
ATOM 2222 C C . TYR A 1 266 ? 0.356 4.880 24.682 1.00 75.44 266 TYR A C 1
ATOM 2224 O O . TYR A 1 266 ? 0.750 4.922 23.517 1.00 75.44 266 TYR A O 1
ATOM 2232 N N . LEU A 1 267 ? 0.387 3.764 25.409 1.00 76.50 267 LEU A N 1
ATOM 2233 C CA . LEU A 1 267 ? 0.844 2.484 24.867 1.00 76.50 267 LEU A CA 1
ATOM 2234 C C . LEU A 1 267 ? -0.041 2.031 23.703 1.00 76.50 267 LEU A C 1
ATOM 2236 O O . LEU A 1 267 ? 0.466 1.602 22.667 1.00 76.50 267 LEU A O 1
ATOM 2240 N N . GLU A 1 268 ? -1.357 2.190 23.841 1.00 81.62 268 GLU A N 1
ATOM 2241 C CA . GLU A 1 268 ? -2.305 1.898 22.768 1.00 81.62 268 GLU A CA 1
ATOM 2242 C C . GLU A 1 268 ? -2.074 2.813 21.555 1.00 81.62 268 GLU A C 1
ATOM 2244 O O . GLU A 1 268 ? -2.063 2.347 20.416 1.00 81.62 268 GLU A O 1
ATOM 2249 N N . LEU A 1 269 ? -1.798 4.102 21.779 1.00 82.88 269 LEU A N 1
ATOM 2250 C CA . LEU A 1 269 ? -1.476 5.045 20.708 1.00 82.88 269 LEU A CA 1
ATOM 2251 C C . LEU A 1 269 ? -0.188 4.666 19.963 1.00 82.88 269 LEU A C 1
ATOM 2253 O O . LEU A 1 269 ? -0.189 4.655 18.735 1.00 82.88 269 LEU A O 1
ATOM 2257 N N . ILE A 1 270 ? 0.891 4.334 20.679 1.00 79.69 270 ILE A N 1
ATOM 2258 C CA . ILE A 1 270 ? 2.163 3.902 20.074 1.00 79.69 270 ILE A CA 1
ATOM 2259 C C . ILE A 1 270 ? 1.945 2.647 19.232 1.00 79.69 270 ILE A C 1
ATOM 2261 O O . ILE A 1 270 ? 2.356 2.608 18.072 1.00 79.69 270 ILE A O 1
ATOM 2265 N N . LYS A 1 271 ? 1.227 1.661 19.777 1.00 83.25 271 LYS A N 1
ATOM 2266 C CA . LYS A 1 271 ? 0.901 0.425 19.065 1.00 83.25 271 LYS A CA 1
ATOM 2267 C C . LYS A 1 271 ? 0.090 0.708 17.796 1.00 83.25 271 LYS A C 1
ATOM 2269 O O . LYS A 1 271 ? 0.336 0.089 16.766 1.00 83.25 271 LYS A O 1
ATOM 2274 N N . ASN A 1 272 ? -0.862 1.644 17.848 1.00 88.25 272 ASN A N 1
ATOM 2275 C CA . ASN A 1 272 ? -1.657 2.036 16.682 1.00 88.25 272 ASN A CA 1
ATOM 2276 C C . ASN A 1 272 ? -0.807 2.745 15.613 1.00 88.25 272 ASN A C 1
ATOM 2278 O O . ASN A 1 272 ? -0.953 2.454 14.426 1.00 88.25 272 ASN A O 1
ATOM 2282 N N . ILE A 1 273 ? 0.105 3.634 16.021 1.00 86.12 273 ILE A N 1
ATOM 2283 C CA . ILE A 1 273 ? 1.052 4.284 15.103 1.00 86.12 273 ILE A CA 1
ATOM 2284 C C . ILE A 1 273 ? 1.921 3.223 14.429 1.00 86.12 273 ILE A C 1
ATOM 2286 O O . ILE A 1 273 ? 2.007 3.200 13.204 1.00 86.12 273 ILE A O 1
ATOM 2290 N N . GLU A 1 274 ? 2.543 2.339 15.210 1.00 84.69 274 GLU A N 1
ATOM 2291 C CA . GLU A 1 274 ? 3.434 1.294 14.706 1.00 84.69 274 GLU A CA 1
ATOM 2292 C C . GLU A 1 274 ? 2.712 0.362 13.725 1.00 84.69 274 GLU A C 1
ATOM 2294 O O . GLU A 1 274 ? 3.200 0.139 12.614 1.00 84.69 274 GLU A O 1
ATOM 2299 N N . LEU A 1 275 ? 1.518 -0.109 14.101 1.00 89.81 275 LEU A N 1
ATOM 2300 C CA . LEU A 1 275 ? 0.630 -0.889 13.243 1.00 89.81 275 LEU A CA 1
ATOM 2301 C C . LEU A 1 275 ? 0.426 -0.200 11.892 1.00 89.81 275 LEU A C 1
ATOM 2303 O O . LEU A 1 275 ? 0.661 -0.799 10.845 1.00 89.81 275 LEU A O 1
ATOM 2307 N N . ASN A 1 276 ? 0.014 1.066 11.906 1.00 90.75 276 ASN A N 1
ATOM 2308 C CA . ASN A 1 276 ? -0.353 1.784 10.691 1.00 90.75 276 ASN A CA 1
ATOM 2309 C C . ASN A 1 276 ? 0.869 2.171 9.837 1.00 90.75 276 ASN A C 1
ATOM 2311 O O . ASN A 1 276 ? 0.774 2.166 8.604 1.00 90.75 276 ASN A O 1
ATOM 2315 N N . MET A 1 277 ? 2.031 2.423 10.456 1.00 88.19 277 MET A N 1
ATOM 2316 C CA . MET A 1 277 ? 3.307 2.571 9.739 1.00 88.19 277 MET A CA 1
ATOM 2317 C C . MET A 1 277 ? 3.672 1.303 8.975 1.00 88.19 277 MET A C 1
ATOM 2319 O O . MET A 1 277 ? 4.068 1.354 7.811 1.00 88.19 277 MET A O 1
ATOM 2323 N N . LYS A 1 278 ? 3.520 0.158 9.634 1.00 91.06 278 LYS A N 1
ATOM 2324 C CA . LYS A 1 278 ? 3.858 -1.149 9.085 1.00 91.06 278 LYS A CA 1
ATOM 2325 C C . LYS A 1 278 ? 2.866 -1.589 8.007 1.00 91.06 278 LYS A C 1
ATOM 2327 O O . LYS A 1 278 ? 3.262 -1.827 6.867 1.00 91.06 278 LYS A O 1
ATOM 2332 N N . LYS A 1 279 ? 1.571 -1.612 8.330 1.00 91.44 279 LYS A N 1
ATOM 2333 C CA . LYS A 1 279 ? 0.495 -2.150 7.483 1.00 91.44 279 LYS A CA 1
ATOM 2334 C C . LYS A 1 279 ? 0.180 -1.269 6.271 1.00 91.44 279 LYS A C 1
ATOM 2336 O O . LYS A 1 279 ? -0.001 -1.779 5.169 1.00 91.44 279 LYS A O 1
ATOM 2341 N N . THR A 1 280 ? 0.137 0.053 6.441 1.00 93.31 280 THR A N 1
ATOM 2342 C CA . THR A 1 280 ? -0.291 0.960 5.362 1.00 93.31 280 THR A CA 1
ATOM 2343 C C . THR A 1 280 ? 0.866 1.767 4.792 1.00 93.31 280 THR A C 1
ATOM 2345 O O . THR A 1 280 ? 1.010 1.842 3.564 1.00 93.31 280 THR A O 1
ATOM 2348 N N . SER A 1 281 ? 1.696 2.366 5.650 1.00 94.00 281 SER A N 1
ATOM 2349 C CA . SER A 1 281 ? 2.721 3.313 5.202 1.00 94.00 281 SER A CA 1
ATOM 2350 C C . SER A 1 281 ? 3.888 2.676 4.453 1.00 94.00 281 SER A C 1
ATOM 2352 O O . SER A 1 281 ? 4.398 3.297 3.522 1.00 94.00 281 SER A O 1
ATOM 2354 N N . SER A 1 282 ? 4.245 1.429 4.760 1.00 93.81 282 SER A N 1
ATOM 2355 C CA . SER A 1 282 ? 5.303 0.676 4.067 1.00 93.81 282 SER A CA 1
ATOM 2356 C C . SER A 1 282 ? 5.145 0.669 2.538 1.00 93.81 282 SER A C 1
ATOM 2358 O O . SER A 1 282 ? 6.086 0.932 1.794 1.00 93.81 282 SER A O 1
ATOM 2360 N N . LEU A 1 283 ? 3.932 0.480 2.011 1.00 95.94 283 LEU A N 1
ATOM 2361 C CA . LEU A 1 283 ? 3.715 0.512 0.558 1.00 95.94 283 LEU A CA 1
ATOM 2362 C C . L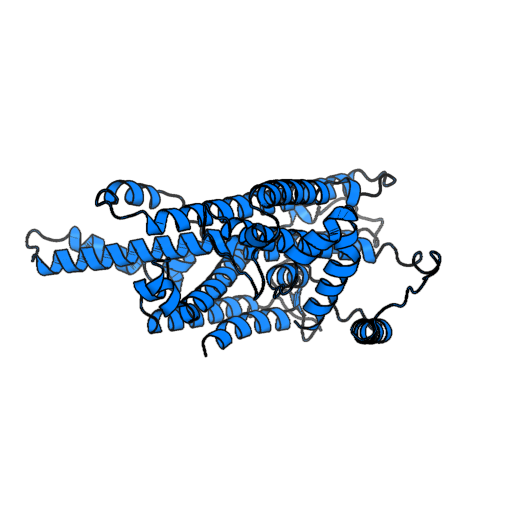EU A 1 283 ? 3.765 1.931 -0.038 1.00 95.94 283 LEU A C 1
ATOM 2364 O O . LEU A 1 283 ? 4.089 2.089 -1.219 1.00 95.94 283 LEU A O 1
ATOM 2368 N N . PHE A 1 284 ? 3.465 2.972 0.747 1.00 96.56 284 PHE A N 1
ATOM 2369 C CA . PHE A 1 284 ? 3.703 4.362 0.334 1.00 96.56 284 PHE A CA 1
ATOM 2370 C C . PHE A 1 284 ? 5.202 4.663 0.286 1.00 96.56 284 PHE A C 1
ATOM 2372 O O . PHE A 1 284 ? 5.666 5.268 -0.682 1.00 96.56 284 PHE A O 1
ATOM 2379 N N . ASN A 1 285 ? 5.948 4.196 1.288 1.00 94.38 285 ASN A N 1
ATOM 2380 C CA . ASN A 1 285 ? 7.399 4.295 1.341 1.00 94.38 285 ASN A CA 1
ATOM 2381 C C . ASN A 1 285 ? 8.052 3.604 0.149 1.00 94.38 285 ASN A C 1
ATOM 2383 O O . ASN A 1 285 ? 8.783 4.251 -0.600 1.00 94.38 285 ASN A O 1
ATOM 2387 N N . LEU A 1 286 ? 7.680 2.349 -0.107 1.00 95.44 286 LEU A N 1
ATOM 2388 C CA . LEU A 1 286 ? 8.140 1.597 -1.269 1.00 95.44 286 LEU A CA 1
ATOM 2389 C C . LEU A 1 286 ? 7.905 2.373 -2.570 1.00 95.44 286 LEU A C 1
ATOM 2391 O O . LEU A 1 286 ? 8.825 2.530 -3.368 1.00 95.44 286 LEU A O 1
ATOM 2395 N N . SER A 1 287 ? 6.697 2.915 -2.755 1.00 96.81 287 SER A N 1
ATOM 2396 C CA . SER A 1 287 ? 6.340 3.690 -3.950 1.00 96.81 287 SER A CA 1
ATOM 2397 C C . SER A 1 287 ? 7.257 4.892 -4.159 1.00 96.81 287 SER A C 1
ATOM 2399 O O . SER A 1 287 ? 7.801 5.090 -5.243 1.00 96.81 287 SER A O 1
ATOM 2401 N N . VAL A 1 288 ? 7.434 5.702 -3.118 1.00 94.06 288 VAL A N 1
ATOM 2402 C CA . VAL A 1 288 ? 8.208 6.943 -3.194 1.00 94.06 288 VAL A CA 1
ATOM 2403 C C . VAL A 1 288 ? 9.702 6.655 -3.360 1.00 94.06 288 VAL A C 1
ATOM 2405 O O . VAL A 1 288 ? 10.349 7.260 -4.216 1.00 94.06 288 VAL A O 1
ATOM 2408 N N . CYS A 1 289 ? 10.247 5.720 -2.581 1.00 91.62 289 CYS A N 1
ATOM 2409 C CA . CYS A 1 289 ? 11.667 5.381 -2.586 1.00 91.62 289 CYS A CA 1
ATOM 2410 C C . CYS A 1 289 ? 12.092 4.692 -3.890 1.00 91.62 289 CYS A C 1
ATOM 2412 O O . CYS A 1 289 ? 13.129 5.048 -4.447 1.00 91.62 289 CYS A O 1
ATOM 2414 N N . VAL A 1 290 ? 11.281 3.771 -4.430 1.00 92.38 290 VAL A N 1
ATOM 2415 C CA . VAL A 1 290 ? 11.552 3.151 -5.740 1.00 92.38 290 VAL A CA 1
ATOM 2416 C C . VAL A 1 290 ? 11.512 4.204 -6.844 1.00 92.38 290 VAL A C 1
ATOM 2418 O O . VAL A 1 290 ? 12.444 4.275 -7.641 1.00 92.38 290 VAL A O 1
ATOM 2421 N N . GLY A 1 291 ? 10.500 5.081 -6.852 1.00 90.81 291 GLY A N 1
ATOM 2422 C CA . GLY A 1 291 ? 10.445 6.206 -7.788 1.00 90.81 291 GLY A CA 1
ATOM 2423 C C . GLY A 1 291 ? 11.714 7.061 -7.726 1.00 90.81 291 GLY A C 1
ATOM 2424 O O . GLY A 1 291 ? 12.366 7.286 -8.741 1.00 90.81 291 GLY A O 1
ATOM 2425 N N . TYR A 1 292 ? 12.127 7.464 -6.525 1.00 87.44 292 TYR A N 1
ATOM 2426 C CA . TYR A 1 292 ? 13.346 8.243 -6.309 1.00 87.44 292 TYR A CA 1
ATOM 2427 C C . TYR A 1 292 ? 14.609 7.562 -6.863 1.00 87.44 292 TYR A C 1
ATOM 2429 O O . TYR A 1 292 ? 15.381 8.187 -7.594 1.00 87.44 292 TYR A O 1
ATOM 2437 N N . VAL A 1 293 ? 14.799 6.275 -6.568 1.00 85.56 293 VAL A N 1
ATOM 2438 C CA . VAL A 1 293 ? 15.941 5.489 -7.058 1.00 85.56 293 VAL A CA 1
ATOM 2439 C C . VAL A 1 293 ? 15.931 5.390 -8.592 1.00 85.56 293 VAL A C 1
ATOM 2441 O O . VAL A 1 293 ? 16.968 5.581 -9.231 1.00 85.56 293 VAL A O 1
ATOM 2444 N N . LEU A 1 294 ? 14.760 5.187 -9.204 1.00 85.81 294 LEU A N 1
ATOM 2445 C CA . LEU A 1 294 ? 14.604 5.154 -10.664 1.00 85.81 294 LEU A CA 1
ATOM 2446 C C . LEU A 1 294 ? 14.880 6.517 -11.319 1.00 85.81 294 LEU A C 1
ATOM 2448 O O . LEU A 1 294 ? 15.409 6.573 -12.430 1.00 85.81 294 LEU A O 1
ATOM 2452 N N . GLN A 1 295 ? 14.593 7.624 -10.629 1.00 83.19 295 GLN A N 1
ATOM 2453 C CA . GLN A 1 295 ? 14.951 8.960 -11.109 1.00 83.19 295 GLN A CA 1
ATOM 2454 C C . GLN A 1 295 ? 16.473 9.154 -11.174 1.00 83.19 295 GLN A C 1
ATOM 2456 O O . GLN A 1 295 ? 16.987 9.721 -12.143 1.00 83.19 295 GLN A O 1
ATOM 2461 N N . ILE A 1 296 ? 17.197 8.692 -10.148 1.00 77.19 296 ILE A N 1
ATOM 2462 C CA . ILE A 1 296 ? 18.668 8.738 -10.114 1.00 77.19 296 ILE A CA 1
ATOM 2463 C C . ILE A 1 296 ? 19.243 7.908 -11.264 1.00 77.19 296 ILE A C 1
ATOM 2465 O O . ILE A 1 296 ? 20.160 8.365 -11.951 1.00 77.19 296 ILE A O 1
ATOM 2469 N N . TRP A 1 297 ? 18.669 6.726 -11.508 1.00 77.19 297 TRP A N 1
ATOM 2470 C CA . TRP A 1 297 ? 19.049 5.861 -12.623 1.00 77.19 297 TRP A CA 1
ATOM 2471 C C . TRP A 1 297 ? 18.891 6.557 -13.979 1.00 77.19 297 TRP A C 1
ATOM 2473 O O . TRP A 1 297 ? 19.875 6.718 -14.702 1.00 77.19 297 TRP A O 1
ATOM 2483 N N . SER A 1 298 ? 17.686 7.043 -14.298 1.00 72.81 298 SER A N 1
ATOM 2484 C CA . SER A 1 298 ? 17.408 7.619 -15.622 1.00 72.81 298 SER A CA 1
ATOM 2485 C C . SER A 1 298 ? 18.245 8.875 -15.909 1.00 72.81 298 SER A C 1
ATOM 2487 O O . SER A 1 298 ? 18.638 9.140 -17.047 1.00 72.81 298 SER A O 1
ATOM 2489 N N . LYS A 1 299 ? 18.613 9.641 -14.871 1.00 66.19 299 LYS A N 1
ATOM 2490 C CA . LYS A 1 299 ? 19.552 10.764 -15.021 1.00 66.19 299 LYS A CA 1
ATOM 2491 C C . LYS A 1 299 ? 20.986 10.321 -15.275 1.00 66.19 299 LYS A C 1
ATOM 2493 O O . LYS A 1 299 ? 21.672 10.986 -16.045 1.00 66.19 299 LYS A O 1
ATOM 2498 N N . GLY A 1 300 ? 21.432 9.219 -14.673 1.00 55.94 300 GLY A N 1
ATOM 2499 C CA . GLY A 1 300 ? 22.753 8.644 -14.938 1.00 55.94 300 GLY A CA 1
ATOM 2500 C C . GLY A 1 300 ? 22.958 8.296 -16.412 1.00 55.94 300 GLY A C 1
ATOM 2501 O O . GLY A 1 300 ? 24.001 8.628 -16.968 1.00 55.94 300 GLY A O 1
ATOM 2502 N N . ASN A 1 301 ? 21.932 7.754 -17.069 1.00 50.62 301 ASN A N 1
ATOM 2503 C CA . ASN A 1 301 ? 22.003 7.357 -18.478 1.00 50.62 301 ASN A CA 1
ATOM 2504 C C . ASN A 1 301 ? 22.083 8.551 -19.453 1.00 50.62 301 ASN A C 1
ATOM 2506 O O . ASN A 1 301 ? 22.702 8.443 -20.508 1.00 50.62 301 ASN A O 1
ATOM 2510 N N . LYS A 1 302 ? 21.517 9.719 -19.104 1.00 46.75 302 LYS A N 1
ATOM 2511 C CA . LYS A 1 302 ? 21.563 10.931 -19.955 1.00 46.75 302 LYS A CA 1
ATOM 2512 C C . LYS A 1 302 ? 22.938 11.613 -20.006 1.00 46.75 302 LYS A C 1
ATOM 2514 O O . LYS A 1 302 ? 23.191 12.372 -20.940 1.00 46.75 302 LYS A O 1
ATOM 2519 N N . TYR A 1 303 ? 23.811 11.383 -19.023 1.00 38.41 303 TYR A N 1
ATOM 2520 C CA . TYR A 1 303 ? 25.143 12.004 -18.974 1.00 38.41 303 TYR A CA 1
ATOM 2521 C C . TYR A 1 303 ? 26.235 11.171 -19.665 1.00 38.41 303 TYR A C 1
ATOM 2523 O O . TYR A 1 303 ? 27.209 11.751 -20.138 1.00 38.41 303 TYR A O 1
ATOM 2531 N N . ASP A 1 304 ? 26.056 9.856 -19.823 1.00 39.16 304 ASP A N 1
ATOM 2532 C CA . ASP A 1 304 ? 27.026 9.007 -20.536 1.00 39.16 304 ASP A CA 1
ATOM 2533 C C . ASP A 1 304 ? 27.004 9.214 -22.067 1.00 39.16 304 ASP A C 1
ATOM 2535 O O . ASP A 1 304 ? 27.988 8.926 -22.749 1.00 39.16 304 ASP A O 1
ATOM 2539 N N . SER A 1 305 ? 25.928 9.776 -22.636 1.00 38.69 305 SER A N 1
ATOM 2540 C CA . SER A 1 305 ? 25.829 10.040 -24.083 1.00 38.69 305 SER A CA 1
ATOM 2541 C C . SER A 1 305 ? 26.532 11.324 -24.549 1.00 38.69 305 SER A C 1
ATOM 2543 O O . SER A 1 305 ? 26.605 11.572 -25.754 1.00 38.69 305 SER A O 1
ATOM 2545 N N . CYS A 1 306 ? 27.027 12.155 -23.624 1.00 33.38 306 CYS A N 1
ATOM 2546 C CA . CYS A 1 306 ? 27.465 13.525 -23.901 1.00 33.38 306 CYS A CA 1
ATOM 2547 C C . CYS A 1 306 ? 28.803 13.894 -23.231 1.00 33.38 306 CYS A C 1
ATOM 2549 O O . CYS A 1 306 ? 28.891 14.978 -22.683 1.00 33.38 306 CYS A O 1
ATOM 2551 N N . ASP A 1 307 ? 29.827 13.032 -23.224 1.00 34.62 307 ASP A N 1
ATOM 2552 C CA . ASP A 1 307 ? 31.243 13.458 -23.298 1.00 34.62 307 ASP A CA 1
ATOM 2553 C C . ASP A 1 307 ? 32.201 12.261 -23.183 1.00 34.62 307 ASP A C 1
ATOM 2555 O O . ASP A 1 307 ? 32.369 11.635 -22.136 1.00 34.62 307 ASP A O 1
ATOM 2559 N N . SER A 1 308 ? 32.929 11.985 -24.264 1.00 37.62 308 SER A N 1
ATOM 2560 C CA . SER A 1 308 ? 34.024 11.011 -24.321 1.00 37.62 308 SER A CA 1
ATOM 2561 C C . SER A 1 308 ? 35.306 11.558 -23.671 1.00 37.62 308 SER A C 1
ATOM 2563 O O . SER A 1 308 ? 36.354 11.623 -24.319 1.00 37.62 308 SER A O 1
ATOM 2565 N N . GLY A 1 309 ? 35.231 12.024 -22.420 1.00 35.72 309 GLY A N 1
ATOM 2566 C CA . GLY A 1 309 ? 36.306 12.849 -21.867 1.00 35.72 309 GLY A CA 1
ATOM 2567 C C . GLY A 1 309 ? 36.351 13.062 -20.357 1.00 35.72 309 GLY A C 1
ATOM 2568 O O . GLY A 1 309 ? 36.889 14.083 -19.960 1.00 35.72 309 GLY A O 1
ATOM 2569 N N . ASN A 1 310 ? 35.806 12.166 -19.526 1.00 33.31 310 ASN A N 1
ATOM 2570 C CA . ASN A 1 310 ? 36.224 11.929 -18.123 1.00 33.31 310 ASN A CA 1
ATOM 2571 C C . ASN A 1 310 ? 35.336 10.840 -17.492 1.00 33.31 310 ASN A C 1
ATOM 2573 O O . ASN A 1 310 ? 34.536 11.072 -16.595 1.00 33.31 310 ASN A O 1
ATOM 2577 N N . LEU A 1 311 ? 35.486 9.616 -17.991 1.00 35.50 311 LEU A N 1
ATOM 2578 C CA . LEU A 1 311 ? 34.693 8.429 -17.641 1.00 35.50 311 LEU A CA 1
ATOM 2579 C C . LEU A 1 311 ? 35.073 7.786 -16.284 1.00 35.50 311 LEU A C 1
ATOM 2581 O O . LEU A 1 311 ? 35.000 6.568 -16.138 1.00 35.50 311 LEU A O 1
ATOM 2585 N N . ALA A 1 312 ? 35.527 8.567 -15.296 1.00 34.19 312 ALA A N 1
ATOM 2586 C CA . ALA A 1 312 ? 36.144 8.014 -14.083 1.00 34.19 312 ALA A CA 1
ATOM 2587 C C . ALA A 1 312 ? 35.501 8.384 -12.741 1.00 34.19 312 ALA A C 1
ATOM 2589 O O . ALA A 1 312 ? 35.811 7.715 -11.760 1.00 34.19 312 ALA A O 1
ATOM 2590 N N . GLU A 1 313 ? 34.614 9.371 -12.637 1.00 36.34 313 GLU A N 1
ATOM 2591 C CA . GLU A 1 313 ? 34.100 9.759 -11.320 1.00 36.34 313 GLU A CA 1
ATOM 2592 C C . GLU A 1 313 ? 32.588 9.956 -11.347 1.00 36.34 313 GLU A C 1
ATOM 2594 O O . GLU A 1 313 ? 32.064 10.761 -12.107 1.00 36.34 313 GLU A O 1
ATOM 2599 N N . ILE A 1 314 ? 31.930 9.230 -10.440 1.00 40.22 314 ILE A N 1
ATOM 2600 C CA . ILE A 1 314 ? 30.510 9.250 -10.079 1.00 40.22 314 ILE A CA 1
ATOM 2601 C C . ILE A 1 314 ? 29.664 8.148 -10.745 1.00 40.22 314 ILE A C 1
ATOM 2603 O O . ILE A 1 314 ? 28.889 8.328 -11.680 1.00 40.22 314 ILE A O 1
ATOM 2607 N N . SER A 1 315 ? 29.736 6.960 -10.156 1.00 43.75 315 SER A N 1
ATOM 2608 C CA . SER A 1 315 ? 28.588 6.063 -10.035 1.00 43.75 315 SER A CA 1
ATOM 2609 C C . SER A 1 315 ? 27.454 6.798 -9.303 1.00 43.75 315 SER A C 1
ATOM 2611 O O . SER A 1 315 ? 27.445 6.855 -8.081 1.00 43.75 315 SER A O 1
ATOM 2613 N N . ASN A 1 316 ? 26.475 7.359 -10.020 1.00 50.97 316 ASN A N 1
ATOM 2614 C CA . ASN A 1 316 ? 25.373 8.125 -9.407 1.00 50.97 316 ASN A CA 1
ATOM 2615 C C . ASN A 1 316 ? 24.554 7.334 -8.355 1.00 50.97 316 ASN A C 1
ATOM 2617 O O . ASN A 1 316 ? 23.954 7.933 -7.470 1.00 50.97 316 ASN A O 1
ATOM 2621 N N . LEU A 1 317 ? 24.570 5.997 -8.361 1.00 52.06 317 LEU A N 1
ATOM 2622 C CA . LEU A 1 317 ? 23.998 5.189 -7.266 1.00 52.06 317 LEU A CA 1
ATOM 2623 C C . LEU A 1 317 ? 24.784 5.315 -5.946 1.00 52.06 317 LEU A C 1
ATOM 2625 O O . LEU A 1 317 ? 24.180 5.288 -4.882 1.00 52.06 317 LEU A O 1
ATOM 2629 N N . ASP A 1 318 ? 26.100 5.552 -6.001 1.00 48.84 318 ASP A N 1
ATOM 2630 C CA . ASP A 1 318 ? 26.911 5.876 -4.816 1.00 48.84 318 ASP A CA 1
ATOM 2631 C C . ASP A 1 318 ? 26.677 7.337 -4.350 1.00 48.84 318 ASP A C 1
ATOM 2633 O O . ASP A 1 318 ? 27.189 7.743 -3.309 1.00 48.84 318 ASP A O 1
ATOM 2637 N N . THR A 1 319 ? 25.883 8.123 -5.101 1.00 50.56 319 THR A N 1
ATOM 2638 C CA . THR A 1 319 ? 25.414 9.476 -4.730 1.00 50.56 319 THR A CA 1
ATOM 2639 C C . THR A 1 319 ? 23.996 9.507 -4.177 1.00 50.56 319 THR A C 1
ATOM 2641 O O . THR A 1 319 ? 23.458 10.600 -3.986 1.00 50.56 319 THR A O 1
ATOM 2644 N N . ILE A 1 320 ? 23.381 8.342 -3.914 1.00 56.44 320 ILE A N 1
ATOM 2645 C CA . ILE A 1 320 ? 22.202 8.300 -3.047 1.00 56.44 320 ILE A CA 1
ATOM 2646 C C . ILE A 1 320 ? 22.628 8.955 -1.736 1.00 56.44 320 ILE A C 1
ATOM 2648 O O . ILE A 1 320 ? 23.379 8.386 -0.942 1.00 56.44 320 ILE A O 1
ATOM 2652 N N . ASP A 1 321 ? 22.190 10.195 -1.538 1.00 59.59 321 ASP A N 1
ATOM 2653 C CA . ASP A 1 321 ? 22.411 10.883 -0.287 1.00 59.59 321 ASP A CA 1
ATOM 2654 C C . ASP A 1 321 ? 21.554 10.168 0.750 1.00 59.59 321 ASP A C 1
ATOM 2656 O O . ASP A 1 321 ? 20.342 10.375 0.827 1.00 59.59 321 ASP A O 1
ATOM 2660 N N . ASN A 1 322 ? 22.195 9.311 1.545 1.00 66.56 322 ASN A N 1
ATOM 2661 C CA . ASN A 1 322 ? 21.543 8.581 2.624 1.00 66.56 322 ASN A CA 1
ATOM 2662 C C . ASN A 1 322 ? 20.773 9.530 3.560 1.00 66.56 322 ASN A C 1
ATOM 2664 O O . ASN A 1 322 ? 19.756 9.132 4.121 1.00 66.56 322 ASN A O 1
ATOM 2668 N N . SER A 1 323 ? 21.191 10.798 3.693 1.00 66.88 323 SER A N 1
ATOM 2669 C CA . SER A 1 323 ? 20.465 11.814 4.464 1.00 66.88 323 SER A CA 1
ATOM 2670 C C . SER A 1 323 ? 19.144 12.208 3.802 1.00 66.88 323 SER A C 1
ATOM 2672 O O . SER A 1 323 ? 18.110 12.274 4.472 1.00 66.88 323 SER A O 1
ATOM 2674 N N . PHE A 1 324 ? 19.142 12.465 2.492 1.00 73.81 324 PHE A N 1
ATOM 2675 C CA . PHE A 1 324 ? 17.926 12.795 1.753 1.00 73.81 324 PHE A CA 1
ATOM 2676 C C . PHE A 1 324 ? 17.001 11.589 1.575 1.00 73.81 324 PHE A C 1
ATOM 2678 O O . PHE A 1 324 ? 15.804 11.716 1.827 1.00 73.81 324 PHE A O 1
ATOM 2685 N N . ALA A 1 325 ? 17.538 10.419 1.225 1.00 74.94 325 ALA A N 1
ATOM 2686 C CA . ALA A 1 325 ? 16.775 9.178 1.119 1.00 74.94 325 ALA A CA 1
ATOM 2687 C C . ALA A 1 325 ? 16.071 8.840 2.444 1.00 74.94 325 ALA A C 1
ATOM 2689 O O . ALA A 1 325 ? 14.878 8.547 2.448 1.00 74.94 325 ALA A O 1
ATOM 2690 N N . LYS A 1 326 ? 16.762 9.000 3.582 1.00 74.94 326 LYS A N 1
ATOM 2691 C CA . LYS A 1 326 ? 16.166 8.844 4.918 1.00 74.94 326 LYS A CA 1
ATOM 2692 C C . LYS A 1 326 ? 15.048 9.856 5.179 1.00 74.94 326 LYS A C 1
ATOM 2694 O O . LYS A 1 326 ? 13.968 9.481 5.622 1.00 74.94 326 LYS A O 1
ATOM 2699 N N . LYS A 1 327 ? 15.251 11.137 4.856 1.00 78.38 327 LYS A N 1
ATOM 2700 C CA . LYS A 1 327 ? 14.194 12.163 4.980 1.00 78.38 327 LYS A CA 1
ATOM 2701 C C . LYS A 1 327 ? 12.976 11.854 4.111 1.00 78.38 327 LYS A C 1
ATOM 2703 O O . LYS A 1 327 ? 11.849 12.088 4.538 1.00 78.38 327 LYS A O 1
ATOM 2708 N N . LEU A 1 328 ? 13.200 11.344 2.904 1.00 82.31 328 LEU A N 1
ATOM 2709 C CA . LEU A 1 328 ? 12.140 10.964 1.981 1.00 82.31 328 LEU A CA 1
ATOM 2710 C C . LEU A 1 328 ? 11.391 9.711 2.464 1.00 82.31 328 LEU A C 1
ATOM 2712 O O . LEU A 1 328 ? 10.165 9.648 2.354 1.00 82.31 328 LEU A O 1
ATOM 2716 N N . SER A 1 329 ? 12.109 8.761 3.070 1.00 83.56 329 SER A N 1
ATOM 2717 C CA . SER A 1 329 ? 11.528 7.610 3.765 1.00 83.56 329 SER A CA 1
ATOM 2718 C C . SER A 1 329 ? 10.591 8.060 4.888 1.00 83.56 329 SER A C 1
ATOM 2720 O O . SER A 1 329 ? 9.416 7.694 4.901 1.00 83.56 329 SER A O 1
ATOM 2722 N N . ILE A 1 330 ? 11.056 8.964 5.755 1.00 81.81 330 ILE A N 1
ATOM 2723 C CA . ILE A 1 330 ? 10.234 9.535 6.830 1.00 81.81 330 ILE A CA 1
ATOM 2724 C C . ILE A 1 330 ? 9.003 10.247 6.261 1.00 81.81 330 ILE A C 1
ATOM 2726 O O . ILE A 1 330 ? 7.879 10.031 6.714 1.00 81.81 330 ILE A O 1
ATOM 2730 N N . TRP A 1 331 ? 9.195 11.071 5.230 1.00 87.81 331 TRP A N 1
ATOM 2731 C CA . TRP A 1 331 ? 8.107 11.814 4.602 1.00 87.81 331 TRP A CA 1
ATOM 2732 C C . TRP A 1 331 ? 7.031 10.893 4.013 1.00 87.81 331 TRP A C 1
ATOM 2734 O O . TRP A 1 331 ? 5.838 11.125 4.205 1.00 87.81 331 TRP A O 1
ATOM 2744 N N . SER A 1 332 ? 7.438 9.832 3.319 1.00 91.31 332 SER A N 1
ATOM 2745 C CA . SER A 1 332 ? 6.513 8.875 2.705 1.00 91.31 332 SER A CA 1
ATOM 2746 C C . SER A 1 332 ? 5.796 8.005 3.739 1.00 91.31 332 SER A C 1
ATOM 2748 O O . SER A 1 332 ? 4.608 7.723 3.566 1.00 91.31 332 SER A O 1
ATOM 2750 N N . ASN A 1 333 ? 6.464 7.673 4.848 1.00 88.94 333 ASN A N 1
ATOM 2751 C CA . ASN A 1 333 ? 5.842 6.984 5.974 1.00 88.94 333 ASN A CA 1
ATOM 2752 C C . ASN A 1 333 ? 4.758 7.843 6.643 1.00 88.94 333 ASN A C 1
ATOM 2754 O O . ASN A 1 333 ? 3.635 7.382 6.857 1.00 88.94 333 ASN A O 1
ATOM 2758 N N . ILE A 1 334 ? 5.044 9.126 6.884 1.00 88.75 334 ILE A N 1
ATOM 2759 C CA . ILE A 1 334 ? 4.055 10.076 7.414 1.00 88.75 334 ILE A CA 1
ATOM 2760 C C . ILE A 1 334 ? 2.894 10.259 6.428 1.00 88.75 334 ILE A C 1
ATOM 2762 O O . ILE A 1 334 ? 1.741 10.304 6.851 1.00 88.75 334 ILE A O 1
ATOM 2766 N N . LEU A 1 335 ? 3.157 10.322 5.118 1.00 92.94 335 LEU A N 1
ATOM 2767 C CA . LEU A 1 335 ? 2.101 10.404 4.103 1.00 92.94 335 LEU A CA 1
ATOM 2768 C C . LEU A 1 335 ? 1.150 9.203 4.170 1.00 92.94 335 LEU A C 1
ATOM 2770 O O . LEU A 1 335 ? -0.067 9.393 4.172 1.00 92.94 335 LEU A O 1
ATOM 2774 N N . GLY A 1 336 ? 1.698 7.986 4.227 1.00 93.88 336 GLY A N 1
ATOM 2775 C CA . GLY A 1 336 ? 0.905 6.763 4.351 1.00 93.88 336 GLY A CA 1
ATOM 2776 C C . GLY A 1 336 ? 0.083 6.729 5.639 1.00 93.88 336 GLY A C 1
ATOM 2777 O O . GLY A 1 336 ? -1.083 6.342 5.621 1.00 93.88 336 GLY A O 1
ATOM 2778 N N . TYR A 1 337 ? 0.637 7.250 6.730 1.00 92.75 337 TYR A N 1
ATOM 2779 C CA . TYR A 1 337 ? -0.067 7.318 8.002 1.00 92.75 337 TYR A CA 1
ATOM 2780 C C . TYR A 1 337 ? -1.189 8.344 8.002 1.00 92.75 337 TYR A C 1
ATOM 2782 O O . TYR A 1 337 ? -2.283 8.045 8.459 1.00 92.75 337 TYR A O 1
ATOM 2790 N N . MET A 1 338 ? -0.970 9.530 7.428 1.00 92.31 338 MET A N 1
ATOM 2791 C CA . MET A 1 338 ? -2.041 10.516 7.257 1.00 92.31 338 MET A CA 1
ATOM 2792 C C . MET A 1 338 ? -3.160 9.975 6.364 1.00 92.31 338 MET A C 1
ATOM 2794 O O . MET A 1 338 ? -4.333 10.259 6.602 1.00 92.31 338 MET A O 1
ATOM 2798 N N . PHE A 1 339 ? -2.814 9.170 5.355 1.00 94.88 339 PHE A N 1
ATOM 2799 C CA . PHE A 1 339 ? -3.805 8.470 4.548 1.00 94.88 339 PHE A CA 1
ATOM 2800 C C . PHE A 1 339 ? -4.630 7.498 5.405 1.00 94.88 339 PHE A C 1
ATOM 2802 O O . PHE A 1 339 ? -5.856 7.565 5.350 1.00 94.88 339 PHE A O 1
ATOM 2809 N N . GLN A 1 340 ? -3.984 6.676 6.235 1.00 93.62 340 GLN A N 1
ATOM 2810 C CA . GLN A 1 340 ? -4.672 5.745 7.135 1.00 93.62 340 GLN A CA 1
ATOM 2811 C C . GLN A 1 340 ? -5.535 6.464 8.179 1.00 93.62 340 GLN A C 1
ATOM 2813 O O . GLN A 1 340 ? -6.697 6.127 8.346 1.00 93.62 340 GLN A O 1
ATOM 2818 N N . ILE A 1 341 ? -5.026 7.527 8.806 1.00 91.81 341 ILE A N 1
ATOM 2819 C CA . ILE A 1 341 ? -5.808 8.354 9.735 1.00 91.81 341 ILE A CA 1
ATOM 2820 C C . ILE A 1 341 ? -7.063 8.912 9.053 1.00 91.81 341 ILE A C 1
ATOM 2822 O O . ILE A 1 341 ? -8.124 8.982 9.668 1.00 91.81 341 ILE A O 1
ATOM 2826 N N . SER A 1 342 ? -6.960 9.328 7.786 1.00 94.44 342 SER A N 1
ATOM 2827 C CA . SER A 1 342 ? -8.133 9.813 7.052 1.00 94.44 342 SER A CA 1
ATOM 2828 C C . SER A 1 342 ? -9.196 8.727 6.848 1.00 94.44 342 SER A C 1
ATOM 2830 O O . SER A 1 342 ? -10.376 9.068 6.816 1.00 94.44 342 SER A O 1
ATOM 2832 N N . ASP A 1 343 ? -8.793 7.455 6.734 1.00 92.50 343 ASP A N 1
ATOM 2833 C CA . ASP A 1 343 ? -9.701 6.302 6.684 1.00 92.50 343 ASP A CA 1
ATOM 2834 C C . ASP A 1 343 ? -10.310 6.048 8.072 1.00 92.50 343 ASP A C 1
ATOM 2836 O O . ASP A 1 343 ? -11.530 6.068 8.197 1.00 92.50 343 ASP A O 1
ATOM 2840 N N . ASP A 1 344 ? -9.500 5.983 9.136 1.00 92.69 344 ASP A N 1
ATOM 2841 C CA . ASP A 1 344 ? -9.969 5.777 10.518 1.00 92.69 344 ASP A CA 1
ATOM 2842 C C . ASP A 1 344 ? -11.042 6.801 10.948 1.00 92.69 344 ASP A C 1
ATOM 2844 O O . ASP A 1 344 ? -11.990 6.465 11.664 1.00 92.69 344 ASP A O 1
ATOM 2848 N N . ILE A 1 345 ? -10.925 8.067 10.523 1.00 93.12 345 ILE A N 1
ATOM 2849 C CA . ILE A 1 345 ? -11.917 9.103 10.856 1.00 93.12 345 ILE A CA 1
ATOM 2850 C C . ILE A 1 345 ? -13.257 8.866 10.136 1.00 93.12 345 ILE A C 1
ATOM 2852 O O . ILE A 1 345 ? -14.318 9.197 10.685 1.00 93.12 345 ILE A O 1
ATOM 2856 N N . LEU A 1 346 ? -13.209 8.341 8.909 1.00 92.00 346 LEU A N 1
ATOM 2857 C CA . LEU A 1 346 ? -14.384 8.031 8.094 1.00 92.00 346 LEU A CA 1
ATOM 2858 C C . LEU A 1 346 ? -15.060 6.737 8.547 1.00 92.00 346 LEU A C 1
ATOM 2860 O O . LEU A 1 346 ? -16.286 6.701 8.643 1.00 92.00 346 LEU A O 1
ATOM 2864 N N . ASP A 1 347 ? -14.259 5.734 8.896 1.00 90.94 347 ASP A N 1
ATOM 2865 C CA . ASP A 1 347 ? -14.707 4.373 9.189 1.00 90.94 347 ASP A CA 1
ATOM 2866 C C . ASP A 1 347 ? -14.899 4.125 10.699 1.00 90.94 347 ASP A C 1
ATOM 2868 O O . ASP A 1 347 ? -15.253 3.025 11.120 1.00 90.94 347 ASP A O 1
ATOM 2872 N N . MET A 1 348 ? -14.763 5.174 11.525 1.00 89.44 348 MET A N 1
ATOM 2873 C CA . MET A 1 348 ? -14.872 5.135 12.990 1.00 89.44 348 MET A CA 1
ATOM 2874 C C . MET A 1 348 ? -16.017 4.248 13.500 1.00 89.44 348 MET A C 1
ATOM 2876 O O . MET A 1 348 ? -15.799 3.396 14.358 1.00 89.44 348 MET A O 1
ATOM 2880 N N . GLU A 1 349 ? -17.251 4.476 13.044 1.00 87.31 349 GLU A N 1
ATOM 2881 C CA . GLU A 1 349 ? -18.419 3.755 13.570 1.00 87.31 349 GLU A CA 1
ATOM 2882 C C . GLU A 1 349 ? -18.369 2.260 13.223 1.00 87.31 349 GLU A C 1
ATOM 2884 O O . GLU A 1 349 ? -18.707 1.415 14.056 1.00 87.31 349 GLU A O 1
ATOM 2889 N N . GLU A 1 350 ? -17.901 1.931 12.018 1.00 86.00 350 GLU A N 1
ATOM 2890 C CA . GLU A 1 350 ? -17.775 0.559 11.532 1.00 86.00 350 GLU A CA 1
ATOM 2891 C C . GLU A 1 350 ? -16.645 -0.188 12.254 1.00 86.00 350 GLU A C 1
ATOM 2893 O O . GLU A 1 350 ? -16.854 -1.299 12.750 1.00 86.00 350 GLU A O 1
ATOM 2898 N N . ASP A 1 351 ? -15.482 0.445 12.411 1.00 87.25 351 ASP A N 1
ATOM 2899 C CA . ASP A 1 351 ? -14.341 -0.124 13.131 1.00 87.25 351 ASP A CA 1
ATOM 2900 C C . ASP A 1 351 ? -14.632 -0.301 14.623 1.00 87.25 351 ASP A C 1
ATOM 2902 O O . ASP A 1 351 ? -14.181 -1.261 15.260 1.00 87.25 351 ASP A O 1
ATOM 2906 N N . ILE A 1 352 ? -15.408 0.613 15.219 1.00 82.69 352 ILE A N 1
ATOM 2907 C CA . ILE A 1 352 ? -15.940 0.447 16.576 1.00 82.69 352 ILE A CA 1
ATOM 2908 C C . ILE A 1 352 ? -16.808 -0.799 16.662 1.00 82.69 352 ILE A C 1
ATOM 2910 O O . ILE A 1 352 ? -16.563 -1.629 17.539 1.00 82.69 352 ILE A O 1
ATOM 2914 N N . ALA A 1 353 ? -17.758 -0.970 15.748 1.00 85.00 353 ALA A N 1
ATOM 2915 C CA . ALA A 1 353 ? -18.650 -2.123 15.755 1.00 85.00 353 ALA A CA 1
ATOM 2916 C C . ALA A 1 353 ? -17.911 -3.458 15.545 1.00 85.00 353 ALA A C 1
ATOM 2918 O O . ALA A 1 353 ? -18.289 -4.463 16.146 1.00 85.00 353 ALA A O 1
ATOM 2919 N N . LYS A 1 354 ? -16.851 -3.469 14.726 1.00 81.81 354 LYS A N 1
ATOM 2920 C CA . LYS A 1 354 ? -16.051 -4.663 14.403 1.00 81.81 354 LYS A CA 1
ATOM 2921 C C . LYS A 1 354 ? -14.906 -4.943 15.3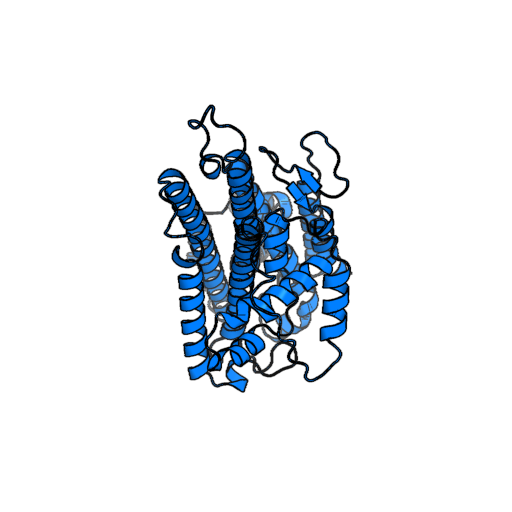83 1.00 81.81 354 LYS A C 1
ATOM 2923 O O . LYS A 1 354 ? -14.226 -5.952 15.236 1.00 81.81 354 LYS A O 1
ATOM 2928 N N . GLY A 1 355 ? -14.665 -4.069 16.364 1.00 81.00 355 GLY A N 1
ATOM 2929 C CA . GLY A 1 355 ? -13.535 -4.213 17.288 1.00 81.00 35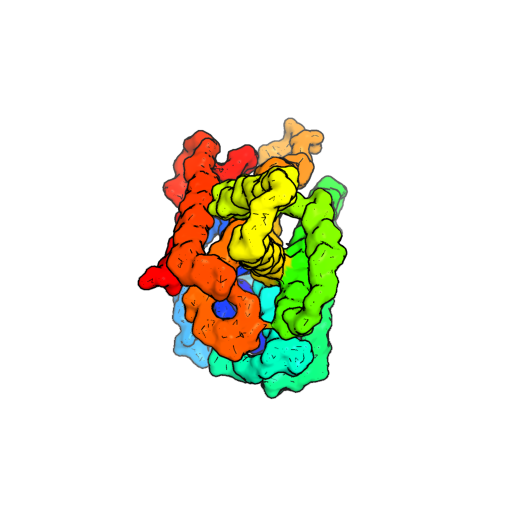5 GLY A CA 1
ATOM 2930 C C . GLY A 1 355 ? -12.160 -4.004 16.639 1.00 81.00 355 GLY A C 1
ATOM 2931 O O . GLY A 1 355 ? -11.154 -4.373 17.237 1.00 81.00 355 GLY A O 1
ATOM 2932 N N . LYS A 1 356 ? -12.104 -3.393 15.447 1.00 83.56 356 LYS A N 1
ATOM 2933 C CA . LYS A 1 356 ? -10.854 -3.117 14.727 1.00 83.56 356 LYS A CA 1
ATOM 2934 C C . LYS A 1 356 ? -10.054 -1.980 15.390 1.00 83.56 356 LYS A C 1
ATOM 2936 O O . LYS A 1 356 ? -10.663 -1.122 16.053 1.00 83.56 356 LYS A O 1
ATOM 2941 N N . PRO A 1 357 ? -8.716 -1.957 15.255 1.00 85.44 357 PRO A N 1
ATOM 2942 C CA . PRO A 1 357 ? -7.895 -0.843 15.724 1.00 85.44 357 PRO A CA 1
ATOM 2943 C C . PRO A 1 357 ? -8.340 0.444 15.031 1.00 85.44 357 PRO A C 1
ATOM 2945 O O . PRO A 1 357 ? -8.494 0.464 13.818 1.00 85.44 357 PRO A O 1
ATOM 2948 N N . ASN A 1 358 ? -8.562 1.515 15.790 1.00 90.94 358 ASN A N 1
ATOM 2949 C CA . ASN A 1 358 ? -8.933 2.806 15.218 1.00 90.94 358 ASN A CA 1
ATOM 2950 C C . ASN A 1 358 ? -8.450 3.919 16.145 1.00 90.94 358 ASN A C 1
ATOM 2952 O O . ASN A 1 358 ? -8.826 3.963 17.322 1.00 90.94 358 ASN A O 1
ATOM 2956 N N . ILE A 1 359 ? -7.621 4.824 15.625 1.00 89.81 359 ILE A N 1
ATOM 2957 C CA . ILE A 1 359 ? -6.970 5.855 16.442 1.00 89.81 359 ILE A CA 1
ATOM 2958 C C . ILE A 1 359 ? -7.970 6.794 17.122 1.00 89.81 359 ILE A C 1
ATOM 2960 O O . ILE A 1 359 ? -7.718 7.309 18.215 1.00 89.81 359 ILE A O 1
ATOM 2964 N N . CYS A 1 360 ? -9.139 7.005 16.516 1.00 89.81 360 CYS A N 1
ATOM 2965 C CA . CYS A 1 360 ? -10.135 7.890 17.085 1.00 89.81 360 CYS A CA 1
ATOM 2966 C C . CYS A 1 360 ? -10.778 7.322 18.356 1.00 89.81 360 CYS A C 1
ATOM 2968 O O . CYS A 1 360 ? -11.330 8.099 19.135 1.00 89.81 360 CYS A O 1
ATOM 2970 N N . LYS A 1 361 ? -10.694 6.006 18.601 1.00 89.50 361 LYS A N 1
ATOM 2971 C CA . LYS A 1 361 ? -11.065 5.405 19.895 1.00 89.50 361 LYS A CA 1
ATOM 2972 C C . LYS A 1 361 ? -10.095 5.796 21.009 1.00 89.50 361 LYS A C 1
ATOM 2974 O O . LYS A 1 361 ? -10.513 5.909 22.155 1.00 89.50 361 LYS A O 1
ATOM 2979 N N . ILE A 1 362 ? -8.829 6.004 20.654 1.00 86.06 362 ILE A N 1
ATOM 2980 C CA . ILE A 1 362 ? -7.729 6.228 21.593 1.00 86.06 362 ILE A CA 1
ATOM 2981 C C . ILE A 1 362 ? -7.690 7.699 22.016 1.00 86.06 362 ILE A C 1
ATOM 2983 O O . ILE A 1 362 ? -7.741 8.006 23.203 1.00 86.06 362 ILE A O 1
ATOM 2987 N N . ILE A 1 363 ? -7.641 8.620 21.044 1.00 85.25 363 ILE A N 1
ATOM 2988 C CA . ILE A 1 363 ? -7.465 10.063 21.310 1.00 85.25 363 ILE A CA 1
ATOM 2989 C C . ILE A 1 363 ? -8.718 10.908 21.041 1.00 85.25 363 ILE A C 1
ATOM 2991 O O . ILE A 1 363 ? -8.748 12.091 21.372 1.00 85.25 363 ILE A O 1
ATOM 2995 N N . GLY A 1 364 ? -9.769 10.319 20.466 1.00 86.88 364 GLY A N 1
ATOM 2996 C CA . GLY A 1 364 ? -10.995 11.024 20.088 1.00 86.88 364 GLY A CA 1
ATOM 2997 C C . GLY A 1 364 ? -10.930 11.670 18.699 1.00 86.88 364 GLY A C 1
ATOM 2998 O O . GLY A 1 364 ? -9.892 12.161 18.261 1.00 86.88 364 GLY A O 1
ATOM 2999 N N . LYS A 1 365 ? -12.082 11.723 18.012 1.00 89.88 365 LYS A N 1
ATOM 3000 C CA . LYS A 1 365 ? -12.205 12.226 16.626 1.00 89.88 365 LYS A CA 1
ATOM 3001 C C . LYS A 1 365 ? -11.620 13.624 16.425 1.00 89.88 365 LYS A C 1
ATOM 3003 O O . LYS A 1 365 ? -10.946 13.867 15.431 1.00 89.88 365 LYS A O 1
ATOM 3008 N N . GLU A 1 366 ? -11.895 14.548 17.346 1.00 88.12 366 GLU A N 1
ATOM 3009 C CA . GLU A 1 366 ? -11.441 15.940 17.232 1.00 88.12 366 GLU A CA 1
ATOM 3010 C C . GLU A 1 366 ? -9.909 16.038 17.257 1.00 88.12 366 GLU A C 1
ATOM 3012 O O . GLU A 1 366 ? -9.317 16.713 16.414 1.00 88.12 366 GLU A O 1
ATOM 3017 N N . GLU A 1 367 ? -9.261 15.321 18.176 1.00 85.19 367 GLU A N 1
ATOM 3018 C CA . GLU A 1 367 ? -7.800 15.283 18.267 1.00 85.19 367 GLU A CA 1
ATOM 3019 C C . GLU A 1 367 ? -7.182 14.544 17.080 1.00 85.19 367 GLU A C 1
ATOM 3021 O O . GLU A 1 367 ? -6.164 14.984 16.548 1.00 85.19 367 GLU A O 1
ATOM 3026 N N . THR A 1 368 ? -7.833 13.490 16.577 1.00 88.75 368 THR A N 1
ATOM 3027 C CA . THR A 1 368 ? -7.400 12.828 15.343 1.00 88.75 368 THR A CA 1
ATOM 3028 C C . THR A 1 368 ? -7.444 13.773 14.136 1.00 88.75 368 THR A C 1
ATOM 3030 O O . THR A 1 368 ? -6.498 13.813 13.351 1.00 88.75 368 THR A O 1
ATOM 3033 N N . VAL A 1 369 ? -8.491 14.594 13.994 1.00 90.19 369 VAL A N 1
ATOM 3034 C CA . VAL A 1 369 ? -8.570 15.608 12.927 1.00 90.19 369 VAL A CA 1
ATOM 3035 C C . VAL A 1 369 ? -7.465 16.659 13.083 1.00 90.19 369 VAL A C 1
ATOM 3037 O O . VAL A 1 369 ? -6.852 17.061 12.091 1.00 90.19 369 VAL A O 1
ATOM 3040 N N . LYS A 1 370 ? -7.156 17.102 14.309 1.00 86.69 370 LYS A N 1
ATOM 3041 C CA . LYS A 1 370 ? -6.030 18.024 14.562 1.00 86.69 370 LYS A CA 1
ATOM 3042 C C . LYS A 1 370 ? -4.690 17.396 14.172 1.00 86.69 370 LYS A C 1
ATOM 3044 O O . LYS A 1 370 ? -3.874 18.067 13.537 1.00 86.69 370 LYS A O 1
ATOM 3049 N N . LEU A 1 371 ? -4.480 16.122 14.505 1.00 85.75 371 LEU A N 1
ATOM 3050 C CA . LEU A 1 371 ? -3.289 15.362 14.124 1.00 85.75 371 LEU A CA 1
ATOM 3051 C C . LEU A 1 371 ? -3.146 15.273 12.599 1.00 85.75 371 LEU A C 1
ATOM 3053 O O . LEU A 1 371 ? -2.075 15.582 12.076 1.00 85.75 371 LEU A O 1
ATOM 3057 N N . LEU A 1 372 ? -4.232 14.943 11.893 1.00 89.56 372 LEU A N 1
ATOM 3058 C CA . LEU A 1 372 ? -4.262 14.882 10.430 1.00 89.56 372 LEU A CA 1
ATOM 3059 C C . LEU A 1 372 ? -3.842 16.217 9.795 1.00 89.56 372 LEU A C 1
ATOM 3061 O O . LEU A 1 372 ? -2.960 16.252 8.937 1.00 89.56 372 LEU A O 1
ATOM 3065 N N . ASN A 1 373 ? -4.429 17.327 10.256 1.00 89.38 373 ASN A N 1
ATOM 3066 C CA . ASN A 1 373 ? -4.095 18.666 9.763 1.00 89.38 373 ASN A CA 1
ATOM 3067 C C . ASN A 1 373 ? -2.611 19.003 9.976 1.00 89.38 373 ASN A C 1
ATOM 3069 O O . ASN A 1 373 ? -1.929 19.405 9.032 1.00 89.38 373 ASN A O 1
ATOM 3073 N N . ARG A 1 374 ? -2.083 18.767 11.186 1.00 85.56 374 ARG A N 1
ATOM 3074 C CA . ARG A 1 374 ? -0.662 19.001 11.502 1.00 85.56 374 ARG A CA 1
ATOM 3075 C C . ARG A 1 374 ? 0.272 18.167 10.625 1.00 85.56 374 ARG A C 1
ATOM 3077 O O . ARG A 1 374 ? 1.276 18.687 10.139 1.00 85.56 374 ARG A O 1
ATOM 3084 N N . GLY A 1 375 ? -0.052 16.892 10.411 1.00 85.19 375 GLY A N 1
ATOM 3085 C CA . GLY A 1 375 ? 0.713 16.003 9.538 1.00 85.19 375 GLY A CA 1
ATOM 3086 C C . GLY A 1 375 ? 0.756 16.499 8.096 1.00 85.19 375 GLY A C 1
ATOM 3087 O O . GLY A 1 375 ? 1.831 16.603 7.505 1.00 85.19 375 GLY A O 1
ATOM 3088 N N . CYS A 1 376 ? -0.387 16.893 7.535 1.00 89.12 376 CYS A N 1
ATOM 3089 C CA . CYS A 1 376 ? -0.446 17.435 6.178 1.00 89.12 376 CYS A CA 1
ATOM 3090 C C . CYS A 1 376 ? 0.268 18.789 6.029 1.00 89.12 376 CYS A C 1
ATOM 3092 O O . CYS A 1 376 ? 0.924 19.022 5.006 1.00 89.12 376 CYS A O 1
ATOM 3094 N N . ASP A 1 377 ? 0.214 19.656 7.042 1.00 86.56 377 ASP A N 1
ATOM 3095 C CA . ASP A 1 377 ? 0.984 20.904 7.070 1.00 86.56 377 ASP A CA 1
ATOM 3096 C C . ASP A 1 377 ? 2.493 20.634 7.051 1.00 86.56 377 ASP A C 1
ATOM 3098 O O . ASP A 1 377 ? 3.227 21.257 6.276 1.00 86.56 377 ASP A O 1
ATOM 3102 N N . TRP A 1 378 ? 2.957 19.665 7.843 1.00 85.00 378 TRP A N 1
ATOM 3103 C CA . TRP A 1 378 ? 4.360 19.251 7.868 1.00 85.00 378 TRP A CA 1
ATOM 3104 C C . TRP A 1 378 ? 4.808 18.649 6.531 1.00 85.00 378 TRP A C 1
ATOM 3106 O O . TRP A 1 378 ? 5.839 19.058 5.986 1.00 85.00 378 TRP A O 1
ATOM 3116 N N . LEU A 1 379 ? 4.001 17.755 5.942 1.00 86.69 379 LEU A N 1
ATOM 3117 C CA . LEU A 1 379 ? 4.269 17.166 4.622 1.00 86.69 379 LEU A CA 1
ATOM 3118 C C . LEU A 1 379 ? 4.403 18.253 3.552 1.00 86.69 379 LEU A C 1
ATOM 3120 O O . LEU A 1 379 ? 5.284 18.184 2.694 1.00 86.69 379 LEU A O 1
ATOM 3124 N N . THR A 1 380 ? 3.562 19.285 3.629 1.00 86.06 380 THR A N 1
ATOM 3125 C CA . THR A 1 380 ? 3.594 20.436 2.723 1.00 86.06 380 THR A CA 1
ATOM 3126 C C . THR A 1 380 ? 4.808 21.333 2.985 1.00 86.06 380 THR A C 1
ATOM 3128 O O . THR A 1 380 ? 5.388 21.888 2.049 1.00 86.06 380 THR A O 1
ATOM 3131 N N . ALA A 1 381 ? 5.219 21.497 4.245 1.00 80.88 381 ALA A N 1
ATOM 3132 C CA . ALA A 1 381 ? 6.388 22.287 4.625 1.00 80.88 381 ALA A CA 1
ATOM 3133 C C . ALA A 1 381 ? 7.699 21.671 4.114 1.00 80.88 381 ALA A C 1
ATOM 3135 O O . ALA A 1 381 ? 8.576 22.413 3.662 1.00 80.88 381 ALA A O 1
ATOM 3136 N N . PHE A 1 382 ? 7.806 20.338 4.104 1.00 75.19 382 PHE A N 1
ATOM 3137 C CA . PHE A 1 382 ? 8.935 19.617 3.508 1.00 75.19 382 PHE A CA 1
ATOM 3138 C C . PHE A 1 382 ? 9.177 20.032 2.046 1.00 75.19 382 PHE A C 1
ATOM 3140 O O . PHE A 1 382 ? 10.311 20.286 1.649 1.00 75.19 382 PHE A O 1
ATOM 3147 N N . LEU A 1 383 ? 8.099 20.221 1.275 1.00 71.81 383 LEU A N 1
ATOM 3148 C CA . LEU A 1 383 ? 8.143 20.604 -0.143 1.00 71.81 383 LEU A CA 1
ATOM 3149 C C . LEU A 1 383 ? 8.464 22.092 -0.381 1.00 71.81 383 LEU A C 1
ATOM 3151 O O . LEU A 1 383 ? 8.700 22.503 -1.518 1.00 71.81 383 LEU A O 1
ATOM 3155 N N . LYS A 1 384 ? 8.425 22.930 0.666 1.00 66.62 384 LYS A N 1
ATOM 3156 C CA . LYS A 1 384 ? 8.614 24.388 0.569 1.00 66.62 384 LYS A CA 1
ATOM 3157 C C . LYS A 1 384 ? 10.068 24.840 0.739 1.00 66.62 384 LYS A C 1
ATOM 3159 O O . LYS A 1 384 ? 10.334 26.000 0.431 1.00 66.62 384 LYS A O 1
ATOM 3164 N N . LYS A 1 385 ? 10.998 23.992 1.204 1.00 54.78 385 LYS A N 1
ATOM 3165 C CA . LYS A 1 385 ? 12.427 24.350 1.319 1.00 54.78 385 LYS A CA 1
ATOM 3166 C C . LYS A 1 385 ? 13.094 24.314 -0.072 1.00 54.78 385 LYS A C 1
ATOM 3168 O O . LYS A 1 385 ? 13.182 23.237 -0.651 1.00 54.78 385 LYS A O 1
ATOM 3173 N N . PRO A 1 386 ? 13.528 25.458 -0.635 1.00 48.88 386 PRO A N 1
ATOM 3174 C CA . PRO A 1 386 ? 14.051 25.523 -1.998 1.00 48.88 386 PRO A CA 1
ATOM 3175 C C . PRO A 1 386 ? 15.547 25.176 -2.080 1.00 48.88 386 PRO A C 1
ATOM 3177 O O . PRO A 1 386 ? 16.327 25.657 -1.260 1.00 48.88 386 PRO A O 1
ATOM 3180 N N . CYS A 1 387 ? 15.950 24.472 -3.141 1.00 35.84 387 CYS A N 1
ATOM 3181 C CA . CYS A 1 387 ? 17.227 24.735 -3.816 1.00 35.84 387 CYS A CA 1
ATOM 3182 C C . CYS A 1 387 ? 16.978 25.742 -4.958 1.00 35.84 387 CYS A C 1
ATOM 3184 O O . CYS A 1 387 ? 15.882 25.796 -5.521 1.00 35.84 387 CYS A O 1
ATOM 3186 N N . GLN A 1 388 ? 17.956 26.614 -5.210 1.00 37.50 388 GLN A N 1
ATOM 3187 C CA . GLN A 1 388 ? 17.818 27.843 -6.001 1.00 37.50 388 GLN A CA 1
ATOM 3188 C C . GLN A 1 388 ? 17.508 27.594 -7.495 1.00 37.50 388 GLN A C 1
ATOM 3190 O O . GLN A 1 388 ? 18.040 26.677 -8.105 1.00 37.50 388 GLN A O 1
ATOM 3195 N N . GLU A 1 389 ? 16.609 28.441 -8.009 1.00 37.69 389 GLU A N 1
ATOM 3196 C CA . GLU A 1 389 ? 16.172 28.755 -9.387 1.00 37.69 389 GLU A CA 1
ATOM 3197 C C . GLU A 1 389 ? 16.725 27.966 -10.596 1.00 37.69 389 GLU A C 1
ATOM 3199 O O . GLU A 1 389 ? 17.912 28.028 -10.892 1.00 37.69 389 GLU A O 1
ATOM 3204 N N . GLN A 1 390 ? 15.810 27.414 -11.415 1.00 36.53 390 GLN A N 1
ATOM 3205 C CA . GLN A 1 390 ? 15.509 27.909 -12.779 1.00 36.53 390 GLN A CA 1
ATOM 3206 C C . GLN A 1 390 ? 14.262 27.213 -13.393 1.00 36.53 390 GLN A C 1
ATOM 3208 O O . GLN A 1 390 ? 14.153 25.992 -13.421 1.00 36.53 390 GLN A O 1
ATOM 3213 N N . ASP A 1 391 ? 13.301 28.034 -13.833 1.00 34.75 391 ASP A N 1
ATOM 3214 C CA . ASP A 1 391 ? 12.386 27.878 -14.983 1.00 34.75 391 ASP A CA 1
ATOM 3215 C C . ASP A 1 391 ? 11.550 26.607 -15.252 1.00 34.75 391 ASP A C 1
ATOM 3217 O O . ASP A 1 391 ? 11.269 26.304 -16.406 1.00 34.75 391 ASP A O 1
ATOM 3221 N N . PHE A 1 392 ? 10.947 25.977 -14.237 1.00 39.78 392 PHE A N 1
ATOM 3222 C CA . PHE A 1 392 ? 9.704 25.212 -14.457 1.00 39.78 392 PHE A CA 1
ATOM 3223 C C . PHE A 1 392 ? 8.668 25.526 -13.368 1.00 39.78 392 PHE A C 1
ATOM 3225 O O . PHE A 1 392 ? 8.878 25.284 -12.183 1.00 39.78 392 PHE A O 1
ATOM 3232 N N . LYS A 1 393 ? 7.511 26.098 -13.740 1.00 46.84 393 LYS A N 1
ATOM 3233 C CA . LYS A 1 393 ? 6.490 26.562 -12.768 1.00 46.84 393 LYS A CA 1
ATOM 3234 C C . LYS A 1 393 ? 5.923 25.444 -11.871 1.00 46.84 393 LYS A C 1
ATOM 3236 O O . LYS A 1 393 ? 5.393 25.755 -10.805 1.00 46.84 393 LYS A O 1
ATOM 3241 N N . ASN A 1 394 ? 6.032 24.176 -12.282 1.00 48.53 394 ASN A N 1
ATOM 3242 C CA . ASN A 1 394 ? 5.380 23.024 -11.639 1.00 48.53 394 ASN A CA 1
ATOM 3243 C C . ASN A 1 394 ? 6.350 21.960 -11.090 1.00 48.53 394 ASN A C 1
ATOM 3245 O O . ASN A 1 394 ? 5.916 21.072 -10.353 1.00 48.53 394 ASN A O 1
ATOM 3249 N N . ILE A 1 395 ? 7.637 22.065 -11.417 1.00 49.53 395 ILE A N 1
ATOM 3250 C CA . ILE A 1 395 ? 8.675 21.086 -11.100 1.00 49.53 395 ILE A CA 1
ATOM 3251 C C . ILE A 1 395 ? 9.782 21.847 -10.384 1.00 49.53 395 ILE A C 1
ATOM 3253 O O . ILE A 1 395 ? 10.273 22.846 -10.903 1.00 49.53 395 ILE A O 1
ATOM 3257 N N . LYS A 1 396 ? 10.152 21.428 -9.172 1.00 49.59 396 LYS A N 1
ATOM 3258 C CA . LYS A 1 396 ? 11.243 22.080 -8.437 1.00 49.59 396 LYS A CA 1
ATOM 3259 C C . LYS A 1 396 ? 12.277 21.065 -7.990 1.00 49.59 396 LYS A C 1
ATOM 3261 O O . LYS A 1 396 ? 11.894 19.932 -7.683 1.00 49.59 396 LYS A O 1
ATOM 3266 N N . PRO A 1 397 ? 13.551 21.479 -7.917 1.00 47.50 397 PRO A N 1
ATOM 3267 C CA . PRO A 1 397 ? 14.552 20.663 -7.277 1.00 47.50 397 PRO A CA 1
ATOM 3268 C C . PRO A 1 397 ? 14.214 20.522 -5.786 1.00 47.50 397 PRO A C 1
ATOM 3270 O O . PRO A 1 397 ? 13.935 21.524 -5.120 1.00 47.50 397 PRO A O 1
ATOM 3273 N N . ILE A 1 398 ? 14.228 19.297 -5.263 1.00 50.91 398 ILE A N 1
ATOM 3274 C CA . ILE A 1 398 ? 14.165 19.025 -3.822 1.00 50.91 398 ILE A CA 1
ATOM 3275 C C . ILE A 1 398 ? 15.400 18.201 -3.448 1.00 50.91 398 ILE A C 1
ATOM 3277 O O . ILE A 1 398 ? 15.596 17.115 -3.985 1.00 50.91 398 ILE A O 1
ATOM 3281 N N . GLY A 1 399 ? 16.213 18.717 -2.518 1.00 50.34 399 GLY A N 1
ATOM 3282 C CA . GLY A 1 399 ? 17.474 18.096 -2.091 1.00 50.34 399 GLY A CA 1
ATOM 3283 C C . GLY A 1 399 ? 18.697 18.555 -2.897 1.00 50.34 399 GLY A C 1
ATOM 3284 O O . GLY A 1 399 ? 18.644 19.565 -3.603 1.00 50.34 399 GLY A O 1
ATOM 3285 N N . ASP A 1 400 ? 19.791 17.805 -2.768 1.00 48.44 400 ASP A N 1
ATOM 3286 C CA . ASP A 1 400 ? 21.025 17.973 -3.546 1.00 48.44 400 ASP A CA 1
ATOM 3287 C C . ASP A 1 400 ? 20.935 17.131 -4.844 1.00 48.44 400 ASP A C 1
ATOM 3289 O O . ASP A 1 400 ? 20.195 16.152 -4.892 1.00 48.44 400 ASP A O 1
ATOM 3293 N N . ASN A 1 401 ? 21.662 17.491 -5.911 1.00 50.62 401 ASN A N 1
ATOM 3294 C CA . ASN A 1 401 ? 21.769 16.738 -7.188 1.00 50.62 401 ASN A CA 1
ATOM 3295 C C . ASN A 1 401 ? 20.617 16.859 -8.215 1.00 50.62 401 ASN A C 1
ATOM 3297 O O . ASN A 1 401 ? 20.301 15.891 -8.909 1.00 50.62 401 ASN A O 1
ATOM 3301 N N . ASN A 1 402 ? 20.013 18.042 -8.395 1.00 57.38 402 ASN A N 1
ATOM 3302 C CA . ASN A 1 402 ? 19.025 18.289 -9.465 1.00 57.38 402 ASN A CA 1
ATOM 3303 C C . ASN A 1 402 ? 17.835 17.301 -9.456 1.00 57.38 402 ASN A C 1
ATOM 3305 O O . ASN A 1 402 ? 17.322 16.981 -10.519 1.00 57.38 402 ASN A O 1
ATOM 3309 N N . ILE A 1 403 ? 17.402 16.756 -8.313 1.00 66.25 403 ILE A N 1
ATOM 3310 C CA . ILE A 1 403 ? 16.244 15.842 -8.216 1.00 66.25 403 ILE A CA 1
ATOM 3311 C C . ILE A 1 403 ? 14.947 16.637 -8.289 1.00 66.25 403 ILE A C 1
ATOM 3313 O O . ILE A 1 403 ? 14.745 17.550 -7.501 1.00 66.25 403 ILE A O 1
ATOM 3317 N N . TYR A 1 404 ? 14.063 16.278 -9.213 1.00 70.62 404 TYR A N 1
ATOM 3318 C CA . TYR A 1 404 ? 12.879 17.043 -9.569 1.00 70.62 404 TYR A CA 1
ATOM 3319 C C . TYR A 1 404 ? 11.616 16.248 -9.257 1.00 70.62 404 TYR A C 1
ATOM 3321 O O . TYR A 1 404 ? 11.491 15.088 -9.648 1.00 70.62 404 TYR A O 1
ATOM 3329 N N . PHE A 1 405 ? 10.660 16.890 -8.587 1.00 75.25 405 PHE A N 1
ATOM 3330 C CA . PHE A 1 405 ? 9.341 16.307 -8.352 1.00 75.25 405 PHE A CA 1
ATOM 3331 C C . PHE A 1 405 ? 8.233 17.242 -8.826 1.00 75.25 405 PHE A C 1
ATOM 3333 O O . PHE A 1 405 ? 8.331 18.469 -8.705 1.00 75.25 405 PHE A O 1
ATOM 3340 N N . ASN A 1 406 ? 7.129 16.653 -9.289 1.00 80.12 406 ASN A N 1
ATOM 3341 C CA . ASN A 1 406 ? 5.900 17.381 -9.586 1.00 80.12 406 ASN A CA 1
ATOM 3342 C C . ASN A 1 406 ? 5.195 17.782 -8.278 1.00 80.12 406 ASN A C 1
ATOM 3344 O O . ASN A 1 406 ? 4.254 17.134 -7.812 1.00 80.12 406 ASN A O 1
ATOM 3348 N N . ILE A 1 407 ? 5.653 18.878 -7.668 1.00 80.12 407 ILE A N 1
ATOM 3349 C CA . ILE A 1 407 ? 5.149 19.374 -6.377 1.00 80.12 407 ILE A CA 1
ATOM 3350 C C . ILE A 1 407 ? 3.650 19.676 -6.437 1.00 80.12 407 ILE A C 1
ATOM 3352 O O . ILE A 1 407 ? 2.937 19.506 -5.447 1.00 80.12 407 ILE A O 1
ATOM 3356 N N . LYS A 1 408 ? 3.136 20.104 -7.595 1.00 81.75 408 LYS A N 1
ATOM 3357 C CA . LYS A 1 408 ? 1.702 20.351 -7.773 1.00 81.75 408 LYS A CA 1
ATOM 3358 C C . LYS A 1 408 ? 0.898 19.061 -7.613 1.00 81.75 408 LYS A C 1
ATOM 3360 O O . LYS A 1 408 ? -0.119 19.079 -6.922 1.00 81.75 408 LYS A O 1
ATOM 3365 N N . ALA A 1 409 ? 1.346 17.960 -8.216 1.00 85.25 409 ALA A N 1
ATOM 3366 C CA . ALA A 1 409 ? 0.703 16.657 -8.068 1.00 85.25 409 ALA A CA 1
ATOM 3367 C C . ALA A 1 409 ? 0.792 16.143 -6.622 1.00 85.25 409 ALA A C 1
ATOM 3369 O O . ALA A 1 409 ? -0.220 15.706 -6.076 1.00 85.25 409 ALA A O 1
ATOM 3370 N N . ILE A 1 410 ? 1.947 16.294 -5.966 1.00 87.56 410 ILE A N 1
ATOM 3371 C CA . ILE A 1 410 ? 2.119 15.910 -4.556 1.00 87.56 410 ILE A CA 1
ATOM 3372 C C . ILE A 1 410 ? 1.168 16.707 -3.649 1.00 87.56 410 ILE A C 1
ATOM 3374 O O . ILE A 1 410 ? 0.426 16.123 -2.861 1.00 87.56 410 ILE A O 1
ATOM 3378 N N . ASN A 1 411 ? 1.101 18.031 -3.809 1.00 87.31 411 ASN A N 1
ATOM 3379 C CA . ASN A 1 411 ? 0.167 18.868 -3.050 1.00 87.31 411 ASN A CA 1
ATOM 3380 C C . ASN A 1 411 ? -1.298 18.506 -3.332 1.00 87.31 411 ASN A C 1
ATOM 3382 O O . ASN A 1 411 ? -2.132 18.591 -2.437 1.00 87.31 411 ASN A O 1
ATOM 3386 N N . GLN A 1 412 ? -1.642 18.092 -4.557 1.00 88.62 412 GLN A N 1
ATOM 3387 C CA . GLN A 1 412 ? -2.984 17.585 -4.855 1.00 88.62 412 GLN A CA 1
ATOM 3388 C C . GLN A 1 412 ? -3.298 16.299 -4.083 1.00 88.62 412 GLN A C 1
ATOM 3390 O O . GLN A 1 412 ? -4.430 16.152 -3.632 1.00 88.62 412 GLN A O 1
ATOM 3395 N N . ILE A 1 413 ? -2.326 15.398 -3.906 1.00 90.75 413 ILE A N 1
ATOM 3396 C CA . ILE A 1 413 ? -2.490 14.179 -3.101 1.00 90.75 413 ILE A CA 1
ATOM 3397 C C . ILE A 1 413 ? -2.712 14.536 -1.629 1.00 90.75 413 ILE A C 1
ATOM 3399 O O . ILE A 1 413 ? -3.705 14.097 -1.056 1.00 90.75 413 ILE A O 1
ATOM 3403 N N . ILE A 1 414 ? -1.855 15.382 -1.048 1.00 90.81 414 ILE A N 1
ATOM 3404 C CA . ILE A 1 414 ? -1.977 15.816 0.356 1.00 90.81 414 ILE A CA 1
ATOM 3405 C C . ILE A 1 414 ? -3.331 16.500 0.589 1.00 90.81 414 ILE A C 1
ATOM 3407 O O . ILE A 1 414 ? -4.074 16.131 1.494 1.00 90.81 414 ILE A O 1
ATOM 3411 N N . ASN A 1 415 ? -3.711 17.437 -0.283 1.00 89.31 415 ASN A N 1
ATOM 3412 C CA . ASN A 1 415 ? -5.006 18.113 -0.193 1.00 89.31 415 ASN A CA 1
ATOM 3413 C C . ASN A 1 415 ? -6.183 17.150 -0.367 1.00 89.31 415 ASN A C 1
ATOM 3415 O O . ASN A 1 415 ? -7.240 17.366 0.217 1.00 89.31 415 ASN A O 1
ATOM 3419 N N . LYS A 1 416 ? -6.032 16.102 -1.187 1.00 88.81 416 LYS A N 1
ATOM 3420 C CA . LYS A 1 416 ? -7.066 15.080 -1.338 1.00 88.81 416 LYS A CA 1
ATOM 3421 C C . LYS A 1 416 ? -7.225 14.285 -0.048 1.00 88.81 416 LYS A C 1
ATOM 3423 O O . LYS A 1 416 ? -8.362 14.007 0.282 1.00 88.81 416 LYS A O 1
ATOM 3428 N N . ILE A 1 417 ? -6.148 13.961 0.672 1.00 88.50 417 ILE A N 1
ATOM 3429 C CA . ILE A 1 417 ? -6.217 13.299 1.988 1.00 88.50 417 ILE A CA 1
ATOM 3430 C C . ILE A 1 417 ? -6.986 14.174 2.988 1.00 88.50 417 ILE A C 1
ATOM 3432 O O . ILE A 1 417 ? -7.933 13.689 3.596 1.00 88.50 417 ILE A O 1
ATOM 3436 N N . LEU A 1 418 ? -6.661 15.469 3.082 1.00 86.56 418 LEU A N 1
ATOM 3437 C CA . LEU A 1 418 ? -7.361 16.411 3.970 1.00 86.56 418 LEU A CA 1
ATOM 3438 C C . LEU A 1 418 ? -8.860 16.516 3.661 1.00 86.56 418 LEU A C 1
ATOM 3440 O O . LEU A 1 418 ? -9.700 16.317 4.534 1.00 86.56 418 LEU A O 1
ATOM 3444 N N . LYS A 1 419 ? -9.202 16.747 2.390 1.00 87.19 419 LYS A N 1
ATOM 3445 C CA . LYS A 1 419 ? -10.589 16.934 1.931 1.00 87.19 419 LYS A CA 1
ATOM 3446 C C . LYS A 1 419 ? -11.482 15.707 2.060 1.00 87.19 419 LYS A C 1
ATOM 3448 O O . LYS A 1 419 ? -12.670 15.803 1.788 1.00 87.19 419 LYS A O 1
ATOM 3453 N N . ARG A 1 420 ? -10.930 14.535 2.380 1.00 84.12 420 ARG A N 1
ATOM 3454 C CA . ARG A 1 420 ? -11.752 13.350 2.650 1.00 84.12 420 ARG A CA 1
ATOM 3455 C C . ARG A 1 420 ? -12.553 13.498 3.934 1.00 84.12 420 ARG A C 1
ATOM 3457 O O . ARG A 1 420 ? -13.578 12.844 4.049 1.00 84.12 420 ARG A O 1
ATOM 3464 N N . VAL A 1 421 ? -12.051 14.300 4.870 1.00 81.44 421 VAL A N 1
ATOM 3465 C CA . VAL A 1 421 ? -12.546 14.391 6.246 1.00 81.44 421 VAL A CA 1
ATOM 3466 C C . VAL A 1 421 ? -13.275 15.718 6.518 1.00 81.44 421 VAL A C 1
ATOM 3468 O O . VAL A 1 421 ? -13.983 15.830 7.518 1.00 81.44 421 VAL A O 1
ATOM 3471 N N . GLU A 1 422 ? -13.113 16.704 5.629 1.00 75.38 422 GLU A N 1
ATOM 3472 C CA . GLU A 1 422 ? -13.912 17.942 5.565 1.00 75.38 422 GLU A CA 1
ATOM 3473 C C . GLU A 1 422 ? -15.309 17.680 4.990 1.00 75.38 422 GLU A C 1
ATOM 3475 O O . GLU A 1 422 ? -16.283 18.236 5.552 1.00 75.38 422 GLU A O 1
#